Protein AF-A0A3D0HE00-F1 (afdb_monomer_lite)

Secondary structure (DSSP, 8-state):
-PPP-GGGGHHHHS---SSTTEEEEEETTEEEEEEE--GGGGSS---HHHHHHHHHHHHHHHHHHHHHTT---EEEETTEEEEEHHHHHHHHHHH-TTT--GGGGTB-SSEE-B---S--BHHHHHHHHHHHHHH--SS--HHHHHHHHHHHHHHHTTS-HHHHHHHHHHHHHHHHHHHHHHHT--GGGS-TT--TTTHHHHHTT---TTTT--TTS------S--HHHHHHHHHHTTT----GGGSPPGGG-S-THHHHHHHHHHHHHHHHHHHHHHHHTTT-HHHHHHHHHHHTT--S-HHHHHHHHHHHHHHTT-SSS-HHHHHHHTTTT--HHHHHHHHHHHHHHH-TT---HHHHHHHHHHHHTT-EEE-EEEEEETTTEEEEEEPEETTEE-EEEPPHHHHHHHHHHHHHHHHH--

Foldseek 3Di:
DPAQ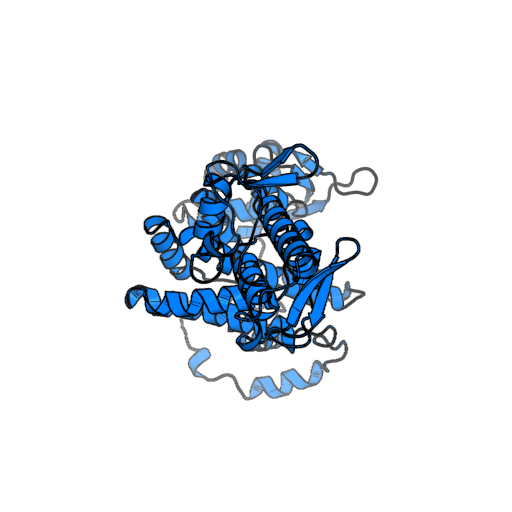DPVLCVLLVPEDAPDQQFFWFADPNHIYTDDGDDPVCVVVDDDPVVFVRQLVVLLSVLRSNCNRVVPDAWDADPNFIKGAPVSQVVLCVQLDCVLDDSVQQCADDGIGGRRGHDTCGNNSSVSSVLSCLLQHQDDDDLVSLVSLLVVVVVVLVVDDPVLSVLLVLLSVLLVLLSVCLVPPLDLCNDPPDPPPVCVVVVVVPDDPPVVVDDPDDPDDDPPDDPVVVQVVCCVSSSRAGDPCVPPPDPVPDPGSVSSSVVSSVLSVLLSSLSSNLCVLCPVPVVLNVVVSVVSVVPDHHSVVNSVSSLVSCLVVVSDPDDSLVVVLVVCAAPAPLNLLLVQLVVVCVVVVPDQDLVVRLVVSQVVQFPHKHQYWDWDDDLVGAIDTHGDDDPRHGDIDRDDSVSCVRSVVSSSCCVPPVD

Radius of gyration: 27.27 Å; chains: 1; bounding box: 69×48×82 Å

Sequence (422 aa):
MTDFNASALQSFRNFQPVTENTMAKVDGGNVVGKGEYSGILSSIGRSKTEQAENNAVRTQLLQSLGKAFGIKGMSEEGGKVKFSSEFMNKLEQLLGPKVFKKSDFGVKGANGEVTGGHPLTGRRISAIMKQVAILGKGDFTTADYKAKLDFIKPQLEKLPEENRNQVKEHFNKVGAMLDFLENRLTDDLIEPNWDWETANEREQQSIPKWALNEPGKGQQPLVNKNPLNDMLFKEENGGMFVHLENIPRLEEIDDPKVITNYIRNEMQQFVKTSCDLWLDTADKPEIRDKFTKLLGTLSGCMEQRTTKLATFTLENNLIGGDIKQVAADHSKDMSLEKCIGREIEAWMLNHPDKSEWEDMVEDITANLKGLKRPMVKVTGDDNSGYKFEPIMEKGKPLVREITAEDVALVGKATYFEVFYGG

pLDDT: mean 70.22, std 17.81, range [27.55, 93.88]

Structure (mmCIF, N/CA/C/O backbone):
data_AF-A0A3D0HE00-F1
#
_entry.id   AF-A0A3D0HE00-F1
#
loop_
_atom_site.group_PDB
_atom_site.id
_atom_site.type_symbol
_atom_site.label_atom_id
_atom_site.label_alt_id
_atom_site.label_comp_id
_atom_site.label_asym_id
_atom_site.label_entity_id
_atom_site.label_seq_id
_atom_site.pdbx_PDB_ins_code
_atom_site.Cartn_x
_atom_site.Cartn_y
_atom_site.Cartn_z
_atom_site.occupancy
_atom_site.B_iso_or_equiv
_atom_site.auth_seq_id
_atom_site.auth_comp_id
_atom_site.auth_asym_id
_atom_site.auth_atom_id
_atom_site.pdbx_PDB_model_num
ATOM 1 N N . MET A 1 1 ? -5.307 10.639 -8.671 1.00 40.16 1 MET A N 1
ATOM 2 C CA . MET A 1 1 ? -4.536 9.494 -9.205 1.00 40.16 1 MET A CA 1
ATOM 3 C C . MET A 1 1 ? -5.545 8.411 -9.519 1.00 40.16 1 MET A C 1
ATOM 5 O O . MET A 1 1 ? -6.452 8.248 -8.722 1.00 40.16 1 MET A O 1
ATOM 9 N N . THR A 1 2 ? -5.450 7.746 -10.667 1.00 42.78 2 THR A N 1
ATOM 10 C CA . THR A 1 2 ? -6.201 6.504 -10.917 1.00 42.78 2 THR A CA 1
ATOM 11 C C . THR A 1 2 ? -5.676 5.399 -10.005 1.00 42.78 2 THR A C 1
ATOM 13 O O . THR A 1 2 ? -4.473 5.374 -9.736 1.00 42.78 2 THR A O 1
ATOM 16 N N . ASP A 1 3 ? -6.562 4.513 -9.552 1.00 59.91 3 ASP A N 1
ATOM 17 C CA . ASP A 1 3 ? -6.228 3.386 -8.682 1.00 59.91 3 ASP A CA 1
ATOM 18 C C . ASP A 1 3 ? -5.086 2.539 -9.253 1.00 59.91 3 ASP A C 1
ATOM 20 O O . ASP A 1 3 ? -5.001 2.286 -10.459 1.00 59.91 3 ASP A O 1
ATOM 24 N N . PHE A 1 4 ? -4.180 2.119 -8.371 1.00 72.81 4 PHE A N 1
ATOM 25 C CA . PHE A 1 4 ? -3.051 1.275 -8.735 1.00 72.81 4 PHE A CA 1
ATOM 26 C C . PHE A 1 4 ? -3.548 -0.105 -9.197 1.00 72.81 4 PHE A C 1
ATOM 28 O O . PHE A 1 4 ? -4.109 -0.863 -8.409 1.00 72.81 4 PHE A O 1
ATOM 35 N N . ASN A 1 5 ? -3.308 -0.467 -10.459 1.00 78.81 5 ASN A N 1
ATOM 36 C CA . ASN A 1 5 ? -3.743 -1.748 -11.014 1.00 78.81 5 ASN A CA 1
ATOM 37 C C . ASN A 1 5 ? -2.659 -2.829 -10.860 1.00 78.81 5 ASN A C 1
ATOM 39 O O . ASN A 1 5 ? -1.864 -3.073 -11.772 1.00 78.81 5 ASN A O 1
ATOM 43 N N . ALA A 1 6 ? -2.655 -3.513 -9.713 1.00 75.31 6 ALA A N 1
ATOM 44 C CA . ALA A 1 6 ? -1.696 -4.577 -9.404 1.00 75.31 6 ALA A CA 1
ATOM 45 C C . ALA A 1 6 ? -1.705 -5.736 -10.423 1.00 75.31 6 ALA A C 1
ATOM 47 O O . ALA A 1 6 ? -0.650 -6.300 -10.725 1.00 75.31 6 ALA A O 1
ATOM 48 N N . SER A 1 7 ? -2.873 -6.064 -10.994 1.00 80.94 7 SER A N 1
ATOM 49 C CA . SER A 1 7 ? -3.023 -7.172 -11.952 1.00 80.94 7 SER A CA 1
ATOM 50 C C . SER A 1 7 ? -2.221 -6.958 -13.240 1.00 80.94 7 SER A C 1
ATOM 52 O O . SER A 1 7 ? -1.734 -7.915 -13.839 1.00 80.94 7 SER A O 1
ATOM 54 N N . ALA A 1 8 ? -1.970 -5.700 -13.624 1.00 85.06 8 ALA A N 1
ATOM 55 C CA . ALA A 1 8 ? -1.170 -5.375 -14.803 1.00 85.06 8 ALA A CA 1
ATOM 56 C C . ALA A 1 8 ? 0.286 -5.873 -14.705 1.00 85.06 8 ALA A C 1
ATOM 58 O O . ALA A 1 8 ? 0.960 -5.989 -15.730 1.00 85.06 8 ALA A O 1
ATOM 59 N N . LEU A 1 9 ? 0.771 -6.179 -13.496 1.00 86.44 9 LEU A N 1
ATOM 60 C CA . LEU A 1 9 ? 2.136 -6.637 -13.214 1.00 86.44 9 LEU A CA 1
ATOM 61 C C . LEU A 1 9 ? 2.224 -8.131 -12.888 1.00 86.44 9 LEU A C 1
ATOM 63 O O . LEU A 1 9 ? 3.307 -8.615 -12.562 1.00 86.44 9 LEU A O 1
ATOM 67 N N . GLN A 1 10 ? 1.117 -8.872 -12.973 1.00 83.69 10 GLN A N 1
ATOM 68 C CA . GLN A 1 10 ? 1.043 -10.260 -12.516 1.00 83.69 10 GLN A CA 1
ATOM 69 C C . GLN A 1 10 ? 2.072 -11.176 -13.197 1.00 83.69 10 GLN A C 1
ATOM 71 O O . GLN A 1 10 ? 2.697 -11.993 -12.526 1.00 83.69 10 GLN A O 1
ATOM 76 N N . SER A 1 11 ? 2.336 -10.989 -14.495 1.00 84.44 11 SER A N 1
ATOM 77 C CA . SER A 1 11 ? 3.351 -11.767 -15.219 1.00 84.44 11 SER A CA 1
ATOM 78 C C . SER A 1 11 ? 4.769 -11.563 -14.668 1.00 84.44 11 SER A C 1
ATOM 80 O O . SER A 1 11 ? 5.544 -12.511 -14.626 1.00 84.44 11 SER A O 1
ATOM 82 N N . PHE A 1 12 ? 5.099 -10.358 -14.194 1.00 87.69 12 PHE A N 1
ATOM 83 C CA . PHE A 1 12 ? 6.392 -10.048 -13.577 1.00 87.69 12 PHE A CA 1
ATOM 84 C C . PHE A 1 12 ? 6.451 -10.420 -12.093 1.00 87.69 12 PHE A C 1
ATOM 86 O O . PHE A 1 12 ? 7.522 -10.772 -11.610 1.00 87.69 12 PHE A O 1
ATOM 93 N N . ARG A 1 13 ? 5.321 -10.381 -11.373 1.00 81.00 13 ARG A N 1
ATOM 94 C CA . ARG A 1 13 ? 5.226 -10.873 -9.987 1.00 81.00 13 ARG A CA 1
ATOM 95 C C . ARG A 1 13 ? 5.400 -12.389 -9.904 1.00 81.00 13 ARG A C 1
ATOM 97 O O . ARG A 1 13 ? 6.051 -12.878 -8.991 1.00 81.00 13 ARG A O 1
ATOM 104 N N . ASN A 1 14 ? 4.862 -13.114 -10.882 1.00 80.31 14 ASN A N 1
ATOM 105 C CA . ASN A 1 14 ? 4.943 -14.573 -10.948 1.00 80.31 14 ASN A CA 1
ATOM 106 C C . ASN A 1 14 ? 6.252 -15.076 -11.571 1.00 80.31 14 ASN A C 1
ATOM 108 O O . ASN A 1 14 ? 6.461 -16.285 -11.671 1.00 80.31 14 ASN A O 1
ATOM 112 N N . PHE A 1 15 ? 7.129 -14.175 -12.017 1.00 83.38 15 PHE A N 1
ATOM 113 C CA . PHE A 1 15 ? 8.415 -14.562 -12.569 1.00 83.38 15 PHE A CA 1
ATOM 114 C C . PHE A 1 15 ? 9.304 -15.135 -11.460 1.00 83.38 15 PHE A C 1
ATOM 116 O O . PHE A 1 15 ? 9.768 -14.407 -10.585 1.00 83.38 15 PHE A O 1
ATOM 123 N N . GLN A 1 16 ? 9.556 -16.442 -11.519 1.00 80.50 16 GLN A N 1
ATOM 124 C CA . GLN A 1 16 ? 10.460 -17.146 -10.613 1.00 80.50 16 GLN A CA 1
ATOM 125 C C . GLN A 1 16 ? 11.802 -17.392 -11.316 1.00 80.50 16 GLN A C 1
ATOM 127 O O . GLN A 1 16 ? 11.928 -18.343 -12.094 1.00 80.50 16 GLN A O 1
ATOM 132 N N . PRO A 1 17 ? 12.805 -16.518 -11.122 1.00 83.25 17 PRO A N 1
ATOM 133 C CA . PRO A 1 17 ? 14.119 -16.732 -11.706 1.00 83.25 17 PRO A CA 1
ATOM 134 C C . PRO A 1 17 ? 14.830 -17.905 -11.015 1.00 83.25 17 PRO A C 1
ATOM 136 O O . PRO A 1 17 ? 14.765 -18.039 -9.797 1.00 83.25 17 PRO A O 1
ATOM 139 N N . VAL A 1 18 ? 15.562 -18.721 -11.783 1.00 82.00 18 VAL A N 1
ATOM 140 C CA . VAL A 1 18 ? 16.391 -19.817 -11.234 1.00 82.00 18 VAL A CA 1
ATOM 141 C C . VAL A 1 18 ? 17.538 -19.249 -10.390 1.00 82.00 18 VAL A C 1
ATOM 143 O O . VAL A 1 18 ? 17.895 -19.797 -9.353 1.00 82.00 18 VAL A O 1
ATOM 146 N N . THR A 1 19 ? 18.090 -18.115 -10.825 1.00 82.19 19 THR A N 1
ATOM 147 C CA . THR A 1 19 ? 19.138 -17.343 -10.145 1.00 82.19 19 THR A CA 1
ATOM 148 C C . THR A 1 19 ? 18.934 -15.847 -10.367 1.00 82.19 19 THR A C 1
ATOM 150 O O . THR A 1 19 ? 18.272 -15.426 -11.316 1.00 82.19 19 THR A O 1
ATOM 153 N N . GLU A 1 20 ? 19.575 -15.001 -9.558 1.00 80.88 20 GLU A N 1
ATOM 154 C CA . GLU A 1 20 ? 19.542 -13.539 -9.726 1.00 80.88 20 GLU A CA 1
ATOM 155 C C . GLU A 1 20 ? 19.934 -13.056 -11.138 1.00 80.88 20 GLU A C 1
ATOM 157 O O . GLU A 1 20 ? 19.472 -12.004 -11.590 1.00 80.88 20 GLU A O 1
ATOM 162 N N . ASN A 1 21 ? 20.756 -13.831 -11.850 1.00 83.62 21 ASN A N 1
ATOM 163 C CA . ASN A 1 21 ? 21.228 -13.515 -13.196 1.00 83.62 21 ASN A CA 1
ATOM 164 C C . ASN A 1 21 ? 20.357 -14.115 -14.305 1.00 83.62 21 ASN A C 1
ATOM 166 O O . ASN A 1 21 ? 20.643 -13.887 -15.478 1.00 83.62 21 ASN A O 1
ATOM 170 N N . THR A 1 22 ? 19.289 -14.846 -13.978 1.00 85.00 22 THR A N 1
ATOM 171 C CA . THR A 1 22 ? 18.380 -15.412 -14.983 1.00 85.00 22 THR A CA 1
ATOM 172 C C . THR A 1 22 ? 17.781 -14.299 -15.843 1.00 85.00 22 THR A C 1
ATOM 174 O O . THR A 1 22 ? 17.157 -13.379 -15.317 1.00 85.00 22 THR A O 1
ATOM 177 N N . MET A 1 23 ? 17.966 -14.367 -17.161 1.00 86.69 23 MET A N 1
ATOM 178 C CA . MET A 1 23 ? 17.342 -13.459 -18.122 1.00 86.69 23 MET A CA 1
ATOM 179 C C . MET A 1 23 ? 15.870 -13.818 -18.308 1.00 86.69 23 MET A C 1
ATOM 181 O O . MET A 1 23 ? 15.518 -14.993 -18.428 1.00 86.69 23 MET A O 1
ATOM 185 N N . ALA A 1 24 ? 15.021 -12.799 -18.379 1.00 86.50 24 ALA A N 1
ATOM 186 C CA . ALA A 1 24 ? 13.613 -12.966 -18.704 1.00 86.50 24 ALA A CA 1
ATOM 187 C C . ALA A 1 24 ? 13.375 -13.032 -20.226 1.00 86.50 24 ALA A C 1
ATOM 189 O O . ALA A 1 24 ? 14.074 -12.377 -21.002 1.00 86.50 24 ALA A O 1
ATOM 190 N N . LYS A 1 25 ? 12.345 -13.778 -20.642 1.00 88.00 25 LYS A N 1
ATOM 191 C CA . LYS A 1 25 ? 11.732 -13.746 -21.982 1.00 88.00 25 LYS A CA 1
ATOM 192 C C . LYS A 1 25 ? 10.206 -13.654 -21.872 1.00 88.00 25 LYS A C 1
ATOM 194 O O . LYS A 1 25 ? 9.645 -14.028 -20.844 1.00 88.00 25 LYS A O 1
ATOM 199 N N . VAL A 1 26 ? 9.552 -13.199 -22.941 1.00 84.88 26 VAL A N 1
ATOM 200 C CA . VAL A 1 26 ? 8.088 -13.263 -23.080 1.00 84.88 26 VAL A CA 1
ATOM 201 C C . VAL A 1 26 ? 7.717 -14.551 -23.808 1.00 84.88 26 VAL A C 1
ATOM 203 O O . VAL A 1 26 ? 8.256 -14.817 -24.880 1.00 84.88 26 VAL A O 1
ATOM 206 N N . ASP A 1 27 ? 6.804 -15.334 -23.242 1.00 83.06 27 ASP A N 1
ATOM 207 C CA . ASP A 1 27 ? 6.294 -16.575 -23.828 1.00 83.06 27 ASP A CA 1
ATOM 208 C C . ASP A 1 27 ? 4.782 -16.678 -23.592 1.00 83.06 27 ASP A C 1
ATOM 210 O O . ASP A 1 27 ? 4.328 -16.675 -22.448 1.00 83.06 27 ASP A O 1
ATOM 214 N N . GLY A 1 28 ? 3.981 -16.664 -24.663 1.00 75.50 28 GLY A N 1
ATOM 215 C CA . GLY A 1 28 ? 2.514 -16.687 -24.559 1.00 75.50 28 GLY A CA 1
ATOM 216 C C . GLY A 1 28 ? 1.909 -15.560 -23.703 1.00 75.50 28 GLY A C 1
ATOM 217 O O . GLY A 1 28 ? 0.866 -15.753 -23.090 1.00 75.50 28 GLY A O 1
ATOM 218 N N . GLY A 1 29 ? 2.579 -14.404 -23.607 1.00 74.19 29 GLY A N 1
ATOM 219 C CA . GLY A 1 29 ? 2.177 -13.281 -22.747 1.00 74.19 29 GLY A CA 1
ATOM 220 C C . GLY A 1 29 ? 2.684 -13.354 -21.298 1.00 74.19 29 GLY A C 1
ATOM 221 O O . GLY A 1 29 ? 2.549 -12.375 -20.564 1.00 74.19 29 GLY A O 1
ATOM 222 N N . ASN A 1 30 ? 3.326 -14.452 -20.897 1.00 81.69 30 ASN A N 1
ATOM 223 C CA . ASN A 1 30 ? 3.943 -14.617 -19.581 1.00 81.69 30 ASN A CA 1
ATOM 224 C C . ASN A 1 30 ? 5.437 -14.287 -19.606 1.00 81.69 30 ASN A C 1
ATOM 226 O O . ASN A 1 30 ? 6.093 -14.395 -20.642 1.00 81.69 30 ASN A O 1
ATOM 230 N N . VAL A 1 31 ? 5.983 -13.909 -18.449 1.00 85.81 31 VAL A N 1
ATOM 231 C CA . VAL A 1 31 ? 7.418 -13.653 -18.280 1.00 85.81 31 VAL A CA 1
ATOM 232 C C . VAL A 1 31 ? 8.056 -14.887 -17.653 1.00 85.81 31 VAL A C 1
ATOM 234 O O . VAL A 1 31 ? 7.710 -15.272 -16.539 1.00 85.81 31 VAL A O 1
ATOM 237 N N . VAL A 1 32 ? 8.979 -15.519 -18.375 1.00 85.69 32 VAL A N 1
ATOM 238 C CA . VAL A 1 32 ? 9.631 -16.775 -17.966 1.00 85.69 32 VAL A CA 1
ATOM 239 C C . VAL A 1 32 ? 11.152 -16.690 -18.121 1.00 85.69 32 VAL A C 1
ATOM 241 O O . VAL A 1 32 ? 11.671 -15.780 -18.768 1.00 85.69 32 VAL A O 1
ATOM 244 N N . GLY A 1 33 ? 11.888 -17.629 -17.521 1.00 83.12 33 GLY A N 1
ATOM 245 C CA . GLY A 1 33 ? 13.354 -17.660 -17.581 1.00 83.12 33 GLY A CA 1
ATOM 246 C C . GLY A 1 33 ? 13.885 -18.203 -18.912 1.00 83.12 33 GLY A C 1
ATOM 247 O O . GLY A 1 33 ? 13.322 -19.145 -19.467 1.00 83.12 33 GLY A O 1
ATOM 248 N N . LYS A 1 34 ? 14.983 -17.629 -19.425 1.00 80.38 34 LYS A N 1
ATOM 249 C CA . LYS A 1 34 ? 15.653 -18.052 -20.676 1.00 80.38 34 LYS A CA 1
ATOM 250 C C . LYS A 1 34 ? 17.157 -18.359 -20.507 1.00 80.38 34 LYS A C 1
ATOM 252 O O . LYS A 1 34 ? 17.913 -18.300 -21.471 1.00 80.38 34 LYS A O 1
ATOM 257 N N . GLY A 1 35 ? 17.608 -18.676 -19.293 1.00 77.50 35 GLY A N 1
ATOM 258 C CA . GLY A 1 35 ? 19.022 -18.951 -18.983 1.00 77.50 35 GLY A CA 1
ATOM 259 C C . GLY A 1 35 ? 19.729 -17.795 -18.271 1.00 77.50 35 GLY A C 1
ATOM 260 O O . GLY A 1 35 ? 19.094 -16.804 -17.918 1.00 77.50 35 GLY A O 1
ATOM 261 N N . GLU A 1 36 ? 21.032 -17.925 -18.018 1.00 78.69 36 GLU A N 1
ATOM 262 C CA . GLU A 1 36 ? 21.785 -16.980 -17.183 1.00 78.69 36 GLU A CA 1
ATOM 263 C C . GLU A 1 36 ? 22.502 -15.888 -17.978 1.00 78.69 36 GLU A C 1
ATOM 265 O O . GLU A 1 36 ? 23.104 -16.120 -19.026 1.00 78.69 36 GLU A O 1
ATOM 270 N N . TYR A 1 37 ? 22.478 -14.674 -17.437 1.00 71.56 37 TYR A N 1
ATOM 271 C CA . TYR A 1 37 ? 23.276 -13.564 -17.921 1.00 71.56 37 TYR A CA 1
ATOM 272 C C . TYR A 1 37 ? 24.707 -13.652 -17.383 1.00 71.56 37 TYR A C 1
ATOM 274 O O . TYR A 1 37 ? 24.924 -13.519 -16.179 1.00 71.56 37 TYR A O 1
ATOM 282 N N . SER A 1 38 ? 25.698 -13.778 -18.270 1.00 61.66 38 SER A N 1
ATOM 283 C CA . SER A 1 38 ? 27.106 -13.560 -17.923 1.00 61.66 38 SER A CA 1
ATOM 284 C C . SER A 1 38 ? 27.608 -12.258 -18.557 1.00 61.66 38 SER A C 1
ATOM 286 O O . SER A 1 38 ? 27.448 -12.012 -19.754 1.00 61.66 38 SER A O 1
ATOM 288 N N . GLY A 1 39 ? 28.224 -11.385 -17.753 1.00 55.66 39 GLY A N 1
ATOM 289 C CA . GLY A 1 39 ? 28.772 -10.106 -18.232 1.00 55.66 39 GLY A CA 1
ATOM 290 C C . GLY A 1 39 ? 29.866 -10.268 -19.298 1.00 55.66 39 GLY A C 1
ATOM 291 O O . GLY A 1 39 ? 30.061 -9.368 -20.113 1.00 55.66 39 GLY A O 1
ATOM 292 N N . ILE A 1 40 ? 30.515 -11.438 -19.340 1.00 49.88 40 ILE A N 1
ATOM 293 C CA . ILE A 1 40 ? 31.564 -11.814 -20.300 1.00 49.88 40 ILE A CA 1
ATOM 294 C C . ILE A 1 40 ? 30.998 -11.946 -21.729 1.00 49.88 40 ILE A C 1
ATOM 296 O O . ILE A 1 40 ? 31.693 -11.642 -22.691 1.00 49.88 40 ILE A O 1
ATOM 300 N N . LEU A 1 41 ? 29.715 -12.298 -21.880 1.00 45.03 41 LEU A N 1
ATOM 301 C CA . LEU A 1 41 ? 29.024 -12.391 -23.175 1.00 45.03 41 LEU A CA 1
ATOM 302 C C . LEU A 1 41 ? 28.458 -11.048 -23.672 1.00 45.03 41 LEU A C 1
ATOM 304 O O . LEU A 1 41 ? 27.854 -10.994 -24.737 1.00 45.03 41 LEU A O 1
ATOM 308 N N . SER A 1 42 ? 28.623 -9.944 -22.933 1.00 47.66 42 SER A N 1
ATOM 309 C CA . SER A 1 42 ? 28.123 -8.626 -23.367 1.00 47.66 42 SER A CA 1
ATOM 310 C C . SER A 1 42 ? 28.998 -7.942 -24.429 1.00 47.66 42 SER A C 1
ATOM 312 O O . SER A 1 42 ? 28.517 -7.037 -25.111 1.00 47.66 42 SER A O 1
ATOM 314 N N . SER A 1 43 ? 30.248 -8.391 -24.590 1.00 41.41 43 SER A N 1
ATOM 315 C CA . SER A 1 43 ? 31.215 -7.925 -25.596 1.00 41.41 43 SER A CA 1
ATOM 316 C C . SER A 1 43 ? 31.180 -8.733 -26.900 1.00 41.41 43 SER A C 1
ATOM 318 O O . SER A 1 43 ? 31.671 -8.262 -27.924 1.00 41.41 43 SER A O 1
ATOM 320 N N . ILE A 1 44 ? 30.567 -9.921 -26.886 1.00 47.84 44 ILE A N 1
ATOM 321 C CA . ILE A 1 44 ? 30.305 -10.741 -28.070 1.00 47.84 44 ILE A CA 1
ATOM 322 C C . ILE A 1 44 ? 28.884 -10.386 -28.507 1.00 47.84 44 ILE A C 1
ATOM 324 O O . ILE A 1 44 ? 27.925 -10.718 -27.819 1.00 47.84 44 ILE A O 1
ATOM 328 N N . GLY A 1 45 ? 28.748 -9.601 -29.579 1.00 52.50 45 GLY A N 1
ATOM 329 C CA . GLY A 1 45 ? 27.464 -9.039 -30.011 1.00 52.50 45 GLY A CA 1
ATOM 330 C C . GLY A 1 45 ? 26.321 -10.062 -29.971 1.00 52.50 45 GLY A C 1
ATOM 331 O O . GLY A 1 45 ? 26.438 -11.154 -30.522 1.00 52.50 45 GLY A O 1
ATOM 332 N N . ARG A 1 46 ? 25.218 -9.706 -29.302 1.00 60.59 46 ARG A N 1
ATOM 333 C CA . ARG A 1 46 ? 24.036 -10.574 -29.192 1.00 60.59 46 ARG A CA 1
ATOM 334 C C . ARG A 1 46 ? 23.417 -10.816 -30.559 1.00 60.59 46 ARG A C 1
ATOM 336 O O . ARG A 1 46 ? 23.437 -9.935 -31.423 1.00 60.59 46 ARG A O 1
ATOM 343 N N . SER A 1 47 ? 22.799 -11.979 -30.736 1.00 68.12 47 SER A N 1
ATOM 344 C CA . SER A 1 47 ? 22.027 -12.236 -31.949 1.00 68.12 47 SER A CA 1
ATOM 345 C C . SER A 1 47 ? 20.858 -11.244 -32.063 1.00 68.12 47 SER A C 1
ATOM 347 O O . SER A 1 47 ? 20.288 -10.799 -31.061 1.00 68.12 47 SER A O 1
ATOM 349 N N . LYS A 1 48 ? 20.458 -10.902 -33.298 1.00 73.50 48 LYS A N 1
ATOM 350 C CA . LYS A 1 48 ? 19.281 -10.042 -33.548 1.00 73.50 48 LYS A CA 1
ATOM 351 C C . LYS A 1 48 ? 18.020 -10.594 -32.868 1.00 73.50 48 LYS A C 1
ATOM 353 O O . LYS A 1 48 ? 17.194 -9.819 -32.394 1.00 73.50 48 LYS A O 1
ATOM 358 N N . THR A 1 49 ? 17.907 -11.919 -32.786 1.00 76.31 49 THR A N 1
ATOM 359 C CA . THR A 1 49 ? 16.807 -12.635 -32.130 1.00 76.31 49 THR A CA 1
ATOM 360 C C . THR A 1 49 ? 16.785 -12.388 -30.622 1.00 76.31 49 THR A C 1
ATOM 362 O O . THR A 1 49 ? 15.766 -11.954 -30.093 1.00 76.31 49 THR A O 1
ATOM 365 N N . GLU A 1 50 ? 17.914 -12.557 -29.930 1.00 73.31 50 GLU A N 1
ATOM 366 C CA . GLU A 1 50 ? 17.998 -12.294 -28.484 1.00 73.31 50 GLU A CA 1
ATOM 367 C C . GLU A 1 50 ? 17.771 -10.818 -28.152 1.00 73.31 50 GLU A C 1
ATOM 369 O O . GLU A 1 50 ? 17.202 -10.482 -27.112 1.00 73.31 50 GLU A O 1
ATOM 374 N N . GLN A 1 51 ? 18.214 -9.902 -29.017 1.00 77.50 51 GLN A N 1
ATOM 375 C CA . GLN A 1 51 ? 17.943 -8.479 -28.833 1.00 77.50 51 GLN A CA 1
ATOM 376 C C . GLN A 1 51 ? 16.447 -8.168 -28.968 1.00 77.50 51 GLN A C 1
ATOM 378 O O . GLN A 1 51 ? 15.915 -7.414 -28.152 1.00 77.50 51 GLN A O 1
ATOM 383 N N . ALA A 1 52 ? 15.765 -8.767 -29.948 1.00 81.94 52 ALA A N 1
ATOM 384 C CA . ALA A 1 52 ? 14.329 -8.599 -30.149 1.00 81.94 52 ALA A CA 1
ATOM 385 C C . ALA A 1 52 ? 13.514 -9.129 -28.957 1.00 81.94 52 ALA A C 1
ATOM 387 O O . ALA A 1 52 ? 12.639 -8.425 -28.458 1.00 81.94 52 ALA A O 1
ATOM 388 N N . GLU A 1 53 ? 13.844 -10.309 -28.432 1.00 82.31 53 GLU A N 1
ATOM 389 C CA . GLU A 1 53 ? 13.170 -10.871 -27.252 1.00 82.31 53 GLU A CA 1
ATOM 390 C C . GLU A 1 53 ? 13.407 -10.030 -25.993 1.00 82.31 53 GLU A C 1
ATOM 392 O O . GLU A 1 53 ? 12.475 -9.754 -25.240 1.00 82.31 53 GLU A O 1
ATOM 397 N N . ASN A 1 54 ? 14.637 -9.552 -25.783 1.00 84.00 54 ASN A N 1
ATOM 398 C CA . ASN A 1 54 ? 14.942 -8.649 -24.675 1.00 84.00 54 ASN A CA 1
ATOM 399 C C . ASN A 1 54 ? 14.154 -7.332 -24.782 1.00 84.00 54 ASN A C 1
ATOM 401 O O . ASN A 1 54 ? 13.677 -6.801 -23.777 1.00 84.00 54 ASN A O 1
ATOM 405 N N . ASN A 1 55 ? 14.011 -6.793 -25.996 1.00 87.94 55 ASN A N 1
ATOM 406 C CA . ASN A 1 55 ? 13.198 -5.605 -26.243 1.00 87.94 55 ASN A CA 1
ATOM 407 C C . ASN A 1 55 ? 11.707 -5.887 -26.003 1.00 87.94 55 ASN A C 1
ATOM 409 O O . ASN A 1 55 ? 11.020 -5.016 -25.470 1.00 87.94 55 ASN A O 1
ATOM 413 N N . ALA A 1 56 ? 11.218 -7.093 -26.311 1.00 89.12 56 ALA A N 1
ATOM 414 C CA . ALA A 1 56 ? 9.844 -7.501 -26.028 1.00 89.12 56 ALA A CA 1
ATOM 415 C C . ALA A 1 56 ? 9.552 -7.518 -24.518 1.00 89.12 56 ALA A C 1
ATOM 417 O O . ALA A 1 56 ? 8.583 -6.898 -24.086 1.00 89.12 56 ALA A O 1
ATOM 418 N N . VAL A 1 57 ? 10.428 -8.114 -23.697 1.00 90.75 57 VAL A N 1
ATOM 419 C CA . VAL A 1 57 ? 10.258 -8.119 -22.227 1.00 90.75 57 VAL A CA 1
ATOM 420 C C . VAL A 1 57 ? 10.278 -6.703 -21.662 1.00 90.75 57 VAL A C 1
ATOM 422 O O . VAL A 1 57 ? 9.444 -6.356 -20.830 1.00 90.75 57 VAL A O 1
ATOM 425 N N . ARG A 1 58 ? 11.208 -5.856 -22.119 1.00 91.62 58 ARG A N 1
ATOM 426 C CA . ARG A 1 58 ? 11.276 -4.447 -21.698 1.00 91.62 58 ARG A CA 1
ATOM 427 C C . ARG A 1 58 ? 10.018 -3.676 -22.080 1.00 91.62 58 ARG A C 1
ATOM 429 O O . ARG A 1 58 ? 9.501 -2.929 -21.257 1.00 91.62 58 ARG A O 1
ATOM 436 N N . THR A 1 59 ? 9.526 -3.874 -23.299 1.00 92.69 59 THR A N 1
ATOM 437 C CA . THR A 1 59 ? 8.283 -3.256 -23.778 1.00 92.69 59 THR A CA 1
ATOM 438 C C . THR A 1 59 ? 7.108 -3.689 -22.909 1.00 92.69 59 THR A C 1
ATOM 440 O O . THR A 1 59 ? 6.376 -2.832 -22.420 1.00 92.69 59 THR A O 1
ATOM 443 N N . GLN A 1 60 ? 6.986 -4.990 -22.628 1.00 92.19 60 GLN A N 1
ATOM 444 C CA . GLN A 1 60 ? 5.934 -5.513 -21.763 1.00 92.19 60 GLN A CA 1
ATOM 445 C C . GLN A 1 60 ? 6.046 -4.965 -20.333 1.00 92.19 60 GLN A C 1
ATOM 447 O O . GLN A 1 60 ? 5.034 -4.572 -19.762 1.00 92.19 60 GLN A O 1
ATOM 452 N N . LEU A 1 61 ? 7.257 -4.853 -19.773 1.00 93.25 61 LEU A N 1
ATOM 453 C CA . LEU A 1 61 ? 7.469 -4.269 -18.444 1.00 93.25 61 LEU A CA 1
ATOM 454 C C . LEU A 1 61 ? 7.006 -2.811 -18.397 1.00 93.25 61 LEU A C 1
ATOM 456 O O . LEU A 1 61 ? 6.279 -2.434 -17.482 1.00 93.25 61 LEU A O 1
ATOM 460 N N . LEU A 1 62 ? 7.395 -1.995 -19.380 1.00 93.75 62 LEU A N 1
ATOM 461 C CA . LEU A 1 62 ? 6.971 -0.596 -19.454 1.00 93.75 62 LEU A CA 1
ATOM 462 C C . LEU A 1 62 ? 5.451 -0.482 -19.601 1.00 93.75 62 LEU A C 1
ATOM 464 O O . LEU A 1 62 ? 4.839 0.312 -18.893 1.00 93.75 62 LEU A O 1
ATOM 468 N N . GLN A 1 63 ? 4.825 -1.306 -20.444 1.00 93.31 63 GLN A N 1
ATOM 469 C CA . GLN A 1 63 ? 3.365 -1.338 -20.570 1.00 93.31 63 GLN A CA 1
ATOM 470 C C . GLN A 1 63 ? 2.680 -1.717 -19.255 1.00 93.31 63 GLN A C 1
ATOM 472 O O . GLN A 1 63 ? 1.723 -1.057 -18.851 1.00 93.31 63 GLN A O 1
ATOM 477 N N . SER A 1 64 ? 3.173 -2.753 -18.576 1.00 91.88 64 SER A N 1
ATOM 478 C CA . SER A 1 64 ? 2.657 -3.205 -17.284 1.00 91.88 64 SER A CA 1
ATOM 479 C C . SER A 1 64 ? 2.799 -2.135 -16.204 1.00 91.88 64 SER A C 1
ATOM 481 O O . SER A 1 64 ? 1.831 -1.859 -15.503 1.00 91.88 64 SER A O 1
ATOM 483 N N . LEU A 1 65 ? 3.957 -1.473 -16.103 1.00 91.38 65 LEU A N 1
ATOM 484 C CA . LEU A 1 65 ? 4.180 -0.365 -15.167 1.00 91.38 65 LEU A CA 1
ATOM 485 C C . LEU A 1 65 ? 3.280 0.834 -15.490 1.00 91.38 65 LEU A C 1
ATOM 487 O O . LEU A 1 65 ? 2.650 1.395 -14.598 1.00 91.38 65 LEU A O 1
ATOM 491 N N . GLY A 1 66 ? 3.176 1.201 -16.769 1.00 89.31 66 GLY A N 1
ATOM 492 C CA . GLY A 1 66 ? 2.319 2.290 -17.228 1.00 89.31 66 GLY A CA 1
ATOM 493 C C . GLY A 1 66 ? 0.848 2.063 -16.895 1.00 89.31 66 GLY A C 1
ATOM 494 O O . GLY A 1 66 ? 0.189 2.964 -16.380 1.00 89.31 66 GLY A O 1
ATOM 495 N N . LYS A 1 67 ? 0.349 0.843 -17.129 1.00 89.62 67 LYS A N 1
ATOM 496 C CA . LYS A 1 67 ? -1.010 0.426 -16.757 1.00 89.62 67 LYS A CA 1
ATOM 497 C C . LYS A 1 67 ? -1.199 0.375 -15.240 1.00 89.62 67 LYS A C 1
ATOM 499 O O . LYS A 1 67 ? -2.215 0.861 -14.758 1.00 89.62 67 LYS A O 1
ATOM 504 N N . ALA A 1 68 ? -0.233 -0.169 -14.499 1.00 84.94 68 ALA A N 1
ATOM 505 C CA . ALA A 1 68 ? -0.313 -0.293 -13.045 1.00 84.94 68 ALA A CA 1
ATOM 506 C C . ALA A 1 68 ? -0.383 1.068 -12.345 1.00 84.94 68 ALA A C 1
ATOM 508 O O . ALA A 1 68 ? -1.188 1.243 -11.440 1.00 84.94 68 ALA A O 1
ATOM 509 N N . PHE A 1 69 ? 0.412 2.043 -12.786 1.00 80.25 69 PHE A N 1
ATOM 510 C CA . PHE A 1 69 ? 0.435 3.388 -12.202 1.00 80.25 69 PHE A CA 1
ATOM 511 C C . PHE A 1 69 ? -0.517 4.385 -12.885 1.00 80.25 69 PHE A C 1
ATOM 513 O O . PHE A 1 69 ? -0.562 5.551 -12.495 1.00 80.25 69 PHE A O 1
ATOM 520 N N . GLY A 1 70 ? -1.246 3.972 -13.928 1.00 84.44 70 GLY A N 1
ATOM 521 C CA . GLY A 1 70 ? -2.124 4.860 -14.698 1.00 84.44 70 GLY A CA 1
ATOM 522 C C . GLY A 1 70 ? -1.395 6.025 -15.385 1.00 84.44 70 GLY A C 1
ATOM 523 O O . GLY A 1 70 ? -1.948 7.116 -15.541 1.00 84.44 70 GLY A O 1
ATOM 524 N N . ILE A 1 71 ? -0.137 5.825 -15.786 1.00 86.62 71 ILE A N 1
ATOM 525 C CA . ILE A 1 71 ? 0.688 6.868 -16.408 1.00 86.62 71 ILE A CA 1
ATOM 526 C C . ILE A 1 71 ? 0.365 6.937 -17.902 1.00 86.62 71 ILE A C 1
ATOM 528 O O . ILE A 1 71 ? 0.544 5.973 -18.648 1.00 86.62 71 ILE A O 1
ATOM 532 N N . LYS A 1 72 ? -0.088 8.109 -18.354 1.00 87.25 72 LYS A N 1
ATOM 533 C CA . LYS A 1 72 ? -0.315 8.405 -19.777 1.00 87.25 72 LYS A CA 1
ATOM 534 C C . LYS A 1 72 ? 1.013 8.573 -20.529 1.00 87.25 72 LYS A C 1
ATOM 536 O O . LYS A 1 72 ? 2.028 8.917 -19.930 1.00 87.25 72 LYS A O 1
ATOM 541 N N . GLY A 1 73 ? 0.988 8.388 -21.850 1.00 87.31 73 GLY A N 1
ATOM 542 C CA . GLY A 1 73 ? 2.167 8.552 -22.718 1.00 87.31 73 GLY A CA 1
ATOM 543 C C . GLY A 1 73 ? 2.644 7.272 -23.408 1.00 87.31 73 GLY A C 1
ATOM 544 O O . GLY A 1 73 ? 3.766 7.235 -23.906 1.00 87.31 73 GLY A O 1
ATOM 545 N N . MET A 1 74 ? 1.798 6.241 -23.443 1.00 92.31 74 MET A N 1
ATOM 546 C CA . MET A 1 74 ? 1.954 5.073 -24.311 1.00 92.31 74 MET A CA 1
ATOM 547 C C . MET A 1 74 ? 1.053 5.235 -25.539 1.00 92.31 74 MET A C 1
ATOM 549 O O . MET A 1 74 ? -0.113 5.601 -25.387 1.00 92.31 74 MET A O 1
ATOM 553 N N . SER A 1 75 ? 1.565 4.933 -26.728 1.00 89.44 75 SER A N 1
ATOM 554 C CA . SER A 1 75 ? 0.766 4.829 -27.955 1.00 89.44 75 SER A CA 1
ATOM 555 C C . SER A 1 75 ? 1.155 3.588 -28.750 1.00 89.44 75 SER A C 1
ATOM 557 O O . SER A 1 75 ? 2.267 3.074 -28.615 1.00 89.44 75 SER A O 1
ATOM 559 N N . GLU A 1 76 ? 0.231 3.091 -29.566 1.00 88.06 76 GLU A N 1
ATOM 560 C CA . GLU A 1 76 ? 0.483 1.986 -30.485 1.00 88.06 76 GLU A CA 1
ATOM 561 C C . GLU A 1 76 ? 0.309 2.481 -31.920 1.00 88.06 76 GLU A C 1
ATOM 563 O O . GLU A 1 76 ? -0.749 2.982 -32.294 1.00 88.06 76 GLU A O 1
ATOM 568 N N . GLU A 1 77 ? 1.368 2.370 -32.718 1.00 82.00 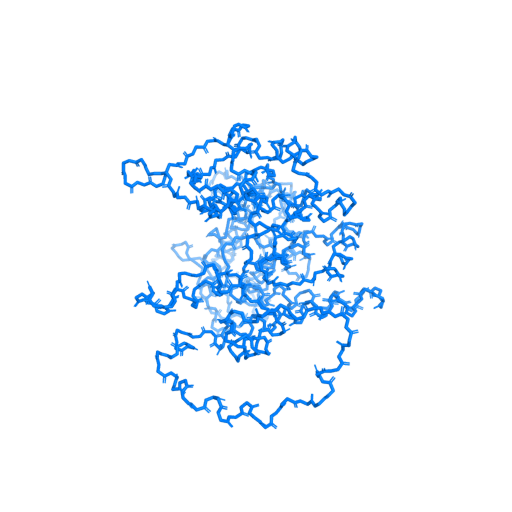77 GLU A N 1
ATOM 569 C CA . GLU A 1 77 ? 1.387 2.784 -34.120 1.00 82.00 77 GLU A CA 1
ATOM 570 C C . GLU A 1 77 ? 2.083 1.701 -34.946 1.00 82.00 77 GLU A C 1
ATOM 572 O O . GLU A 1 77 ? 3.226 1.338 -34.671 1.00 82.00 77 GLU A O 1
ATOM 577 N N . GLY A 1 78 ? 1.397 1.166 -35.961 1.00 77.56 78 GLY A N 1
ATOM 578 C CA . GLY A 1 78 ? 1.974 0.158 -36.860 1.00 77.56 78 GLY A CA 1
ATOM 579 C C . GLY A 1 78 ? 2.393 -1.147 -36.165 1.00 77.56 78 GLY A C 1
ATOM 580 O O . GLY A 1 78 ? 3.399 -1.738 -36.551 1.00 77.56 78 GLY A O 1
ATOM 581 N N . GLY A 1 79 ? 1.664 -1.572 -35.124 1.00 79.94 79 GLY A N 1
ATOM 582 C CA . GLY A 1 79 ? 1.957 -2.788 -34.348 1.00 79.94 79 GLY A CA 1
ATOM 583 C C . GLY A 1 79 ? 3.146 -2.655 -33.392 1.00 79.94 79 GLY A C 1
ATOM 584 O O . GLY A 1 79 ? 3.665 -3.656 -32.898 1.00 79.94 79 GLY A O 1
ATOM 585 N N . LYS A 1 80 ? 3.610 -1.425 -33.148 1.00 85.56 80 LYS A N 1
ATOM 586 C CA . LYS A 1 80 ? 4.706 -1.131 -32.232 1.00 85.56 80 LYS A CA 1
ATOM 587 C C . LYS A 1 80 ? 4.278 -0.149 -31.159 1.00 85.56 80 LYS A C 1
ATOM 589 O O . LYS A 1 80 ? 3.553 0.810 -31.417 1.00 85.56 80 LYS A O 1
ATOM 594 N N . VAL A 1 81 ? 4.788 -0.379 -29.957 1.00 90.25 81 VAL A N 1
ATOM 595 C CA . VAL A 1 81 ? 4.484 0.433 -28.781 1.00 90.25 81 VAL A CA 1
ATOM 596 C C . VAL A 1 81 ? 5.538 1.521 -28.639 1.00 90.25 81 VAL A C 1
ATOM 598 O O . VAL A 1 81 ? 6.740 1.239 -28.601 1.00 90.25 81 VAL A O 1
ATOM 601 N N . LYS A 1 82 ? 5.080 2.765 -28.538 1.00 92.75 82 LYS A N 1
ATOM 602 C CA . LYS A 1 82 ? 5.915 3.942 -28.315 1.00 92.75 82 LYS A CA 1
ATOM 603 C C . LYS A 1 82 ? 5.673 4.497 -26.920 1.00 92.75 82 LYS A C 1
ATOM 605 O O . LYS A 1 82 ? 4.546 4.509 -26.426 1.00 92.75 82 LYS A O 1
ATOM 610 N N . PHE A 1 83 ? 6.745 4.981 -26.309 1.00 93.88 83 PHE A N 1
ATOM 611 C CA . PHE A 1 83 ? 6.750 5.573 -24.978 1.00 93.88 83 PHE A CA 1
ATOM 612 C C . PHE A 1 83 ? 7.252 7.010 -25.068 1.00 93.88 83 PHE A C 1
ATOM 614 O O . PHE A 1 83 ? 8.305 7.273 -25.661 1.00 93.88 83 PHE A O 1
ATOM 621 N N . SER A 1 84 ? 6.503 7.943 -24.485 1.00 92.50 84 SER A N 1
ATOM 622 C CA . SER A 1 84 ? 6.907 9.344 -24.450 1.00 92.50 84 SER A CA 1
ATOM 623 C C . SER A 1 84 ? 8.051 9.582 -23.461 1.00 92.50 84 SER A C 1
ATOM 625 O O . SER A 1 84 ? 8.223 8.866 -22.471 1.00 92.50 84 SER A O 1
ATOM 627 N N . SER A 1 85 ? 8.836 10.635 -23.690 1.00 89.06 85 SER A N 1
ATOM 628 C CA . SER A 1 85 ? 9.862 11.067 -22.731 1.00 89.06 85 SER A CA 1
ATOM 629 C C . SER A 1 85 ? 9.260 11.416 -21.363 1.00 89.06 85 SER A C 1
ATOM 631 O O . SER A 1 85 ? 9.860 11.119 -20.332 1.00 89.06 85 SER A O 1
ATOM 633 N N . GLU A 1 86 ? 8.061 12.004 -21.339 1.00 88.31 86 GLU A N 1
ATOM 634 C CA . GLU A 1 86 ? 7.341 12.320 -20.101 1.00 88.31 86 GLU A CA 1
ATOM 635 C C . GLU A 1 86 ? 6.969 11.051 -19.325 1.00 88.31 86 GLU A C 1
ATOM 637 O O . GLU A 1 86 ? 7.181 10.987 -18.115 1.00 88.31 86 GLU A O 1
ATOM 642 N N . PHE A 1 87 ? 6.482 10.021 -20.022 1.00 93.06 87 PHE A N 1
ATOM 643 C CA . PHE A 1 87 ? 6.186 8.713 -19.441 1.00 93.06 87 PHE A CA 1
ATOM 644 C C . PHE A 1 87 ? 7.428 8.099 -18.780 1.00 93.06 87 PHE A C 1
ATOM 646 O O . PHE A 1 87 ? 7.386 7.705 -17.613 1.00 93.06 87 PHE A O 1
ATOM 653 N N . MET A 1 88 ? 8.554 8.077 -19.500 1.00 92.00 88 MET A N 1
ATOM 654 C CA . MET A 1 88 ? 9.808 7.508 -18.998 1.00 92.00 88 MET A CA 1
ATOM 655 C C . MET A 1 88 ? 10.362 8.287 -17.801 1.00 92.00 88 MET A C 1
ATOM 657 O O . MET A 1 88 ? 10.811 7.675 -16.833 1.00 92.00 88 MET A O 1
ATOM 661 N N . ASN A 1 89 ? 10.301 9.622 -17.842 1.00 87.19 89 ASN A N 1
ATOM 662 C CA . ASN A 1 89 ? 10.742 10.468 -16.734 1.00 87.19 89 ASN A CA 1
ATOM 663 C C . ASN A 1 89 ? 9.862 10.267 -15.490 1.00 87.19 89 ASN A C 1
ATOM 665 O O . ASN A 1 89 ? 10.397 10.171 -14.390 1.00 87.19 89 ASN A O 1
ATOM 669 N N . LYS A 1 90 ? 8.535 10.144 -15.648 1.00 85.56 90 LYS A N 1
ATOM 670 C CA . LYS A 1 90 ? 7.626 9.851 -14.527 1.00 85.56 90 LYS A CA 1
ATOM 671 C C . LYS A 1 90 ? 7.929 8.497 -13.890 1.00 85.56 90 LYS A C 1
ATOM 673 O O . LYS A 1 90 ? 7.977 8.412 -12.670 1.00 85.56 90 LYS A O 1
ATOM 678 N N . LEU A 1 91 ? 8.183 7.455 -14.686 1.00 87.44 91 LEU A N 1
ATOM 679 C CA . LEU A 1 91 ? 8.577 6.145 -14.152 1.00 87.44 91 LEU A CA 1
ATOM 680 C C . LEU A 1 91 ? 9.922 6.184 -13.416 1.00 87.44 91 LEU A C 1
ATOM 682 O O . LEU A 1 91 ? 10.038 5.609 -12.338 1.00 87.44 91 LEU A O 1
ATOM 686 N N . GLU A 1 92 ? 10.926 6.867 -13.970 1.00 85.88 92 GLU A N 1
ATOM 687 C CA . GLU A 1 92 ? 12.240 7.039 -13.332 1.00 85.88 92 GLU A CA 1
ATOM 688 C C . GLU A 1 92 ? 12.157 7.863 -12.042 1.00 85.88 92 GLU A C 1
ATOM 690 O O . GLU A 1 92 ? 12.836 7.540 -11.069 1.00 85.88 92 GLU A O 1
ATOM 695 N N . GLN A 1 93 ? 11.287 8.874 -11.998 1.00 81.31 93 GLN A N 1
ATOM 696 C CA . GLN A 1 93 ? 11.008 9.643 -10.788 1.00 81.31 93 GLN A CA 1
ATOM 697 C C . GLN A 1 93 ? 10.301 8.793 -9.724 1.00 81.31 93 GLN A C 1
ATOM 699 O O . GLN A 1 93 ? 10.714 8.813 -8.569 1.00 81.31 93 GLN A O 1
ATOM 704 N N . LEU A 1 94 ? 9.274 8.026 -10.107 1.00 75.38 94 LEU A N 1
ATOM 705 C CA . LEU A 1 94 ? 8.491 7.193 -9.187 1.00 75.38 94 LEU A CA 1
ATOM 706 C C . LEU A 1 94 ? 9.313 6.037 -8.608 1.00 75.38 94 LEU A C 1
ATOM 708 O O . LEU A 1 94 ? 9.358 5.840 -7.399 1.00 75.38 94 LEU A O 1
ATOM 712 N N . LEU A 1 95 ? 9.971 5.260 -9.469 1.00 78.62 95 LEU A N 1
ATOM 713 C CA . LEU A 1 95 ? 10.730 4.073 -9.061 1.00 78.62 95 LEU A CA 1
ATOM 714 C C . LEU A 1 95 ? 12.144 4.421 -8.570 1.00 78.62 95 LEU A C 1
ATOM 716 O O . LEU A 1 95 ? 12.809 3.610 -7.929 1.00 78.62 95 LEU A O 1
ATOM 720 N N . GLY A 1 96 ? 12.614 5.629 -8.866 1.00 75.44 96 GLY A N 1
ATOM 721 C CA . GLY A 1 96 ? 13.930 6.118 -8.500 1.00 75.44 96 GLY A CA 1
ATOM 722 C C . GLY A 1 96 ? 15.051 5.602 -9.419 1.00 75.44 96 GLY A C 1
ATOM 723 O O . GLY A 1 96 ? 15.092 4.422 -9.791 1.00 75.44 96 GLY A O 1
ATOM 724 N N . PRO A 1 97 ? 16.069 6.439 -9.698 1.00 75.81 97 PRO A N 1
ATOM 725 C CA . PRO A 1 97 ? 17.130 6.148 -10.670 1.00 75.81 97 PRO A CA 1
ATOM 726 C C . PRO A 1 97 ? 18.069 5.004 -10.257 1.00 75.81 97 PRO A C 1
ATOM 728 O O . PRO A 1 97 ? 18.900 4.553 -11.042 1.00 75.81 97 PRO A O 1
ATOM 731 N N . LYS A 1 98 ? 17.992 4.515 -9.013 1.00 75.88 98 LYS A N 1
ATOM 732 C CA . LYS A 1 98 ? 18.745 3.325 -8.578 1.00 75.88 98 LYS A CA 1
ATOM 733 C C . LYS A 1 98 ? 18.099 2.032 -9.090 1.00 75.88 98 LYS A C 1
ATOM 735 O O . LYS A 1 98 ? 18.807 1.095 -9.466 1.00 75.88 98 LYS A O 1
ATOM 740 N N . VAL A 1 99 ? 16.769 1.999 -9.142 1.00 81.25 99 VAL A N 1
ATOM 741 C CA . VAL A 1 99 ? 15.977 0.812 -9.487 1.00 81.25 99 VAL A CA 1
ATOM 742 C C . VAL A 1 99 ? 15.593 0.818 -10.962 1.00 81.25 99 VAL A C 1
ATOM 744 O O . VAL A 1 99 ? 15.745 -0.197 -11.638 1.00 81.25 99 VAL A O 1
ATOM 747 N N . PHE A 1 100 ? 15.173 1.969 -11.479 1.00 85.25 100 PHE A N 1
ATOM 748 C CA . PHE A 1 100 ? 14.754 2.142 -12.862 1.00 85.25 100 PHE A CA 1
ATOM 749 C C . PHE A 1 100 ? 15.488 3.336 -13.463 1.00 85.25 100 PHE A C 1
ATOM 751 O O . PHE A 1 100 ? 15.368 4.443 -12.953 1.00 85.25 100 PHE A O 1
ATOM 758 N N . LYS A 1 101 ? 16.232 3.123 -14.552 1.00 85.38 101 LYS A N 1
ATOM 759 C CA . LYS A 1 101 ? 16.845 4.211 -15.323 1.00 85.38 101 LYS A CA 1
ATOM 760 C C . LYS A 1 101 ? 16.291 4.222 -16.727 1.00 85.38 101 LYS A C 1
ATOM 762 O O . LYS A 1 101 ? 16.320 3.187 -17.394 1.00 85.38 101 LYS A O 1
ATOM 767 N N . LYS A 1 102 ? 15.877 5.386 -17.228 1.00 84.12 102 LYS A N 1
ATOM 768 C CA . LYS A 1 102 ? 15.345 5.483 -18.599 1.00 84.12 102 LYS A CA 1
ATOM 769 C C . LYS A 1 102 ? 16.361 5.040 -19.657 1.00 84.12 102 LYS A C 1
ATOM 771 O O . LYS A 1 102 ? 15.983 4.466 -20.677 1.00 84.12 102 LYS A O 1
ATOM 776 N N . SER A 1 103 ? 17.652 5.256 -19.387 1.00 81.19 103 SER A N 1
ATOM 777 C CA . SER A 1 103 ? 18.765 4.866 -20.261 1.00 81.19 103 SER A CA 1
ATOM 778 C C . SER A 1 103 ? 18.814 3.364 -20.529 1.00 81.19 103 SER A C 1
ATOM 780 O O . SER A 1 103 ? 19.271 2.948 -21.591 1.00 81.19 103 SER A O 1
ATOM 782 N N . ASP A 1 104 ? 18.313 2.551 -19.599 1.00 81.88 104 ASP A N 1
ATOM 783 C CA . ASP A 1 104 ? 18.414 1.093 -19.672 1.00 81.88 104 ASP A CA 1
ATOM 784 C C . ASP A 1 104 ? 17.408 0.478 -20.653 1.00 81.88 104 ASP A C 1
ATOM 786 O O . ASP A 1 104 ? 17.514 -0.706 -20.969 1.00 81.88 104 ASP A O 1
ATOM 790 N N . PHE A 1 105 ? 16.448 1.271 -21.139 1.00 86.31 105 PHE A N 1
ATOM 791 C CA . PHE A 1 105 ? 15.358 0.824 -22.011 1.00 86.31 105 PHE A CA 1
ATOM 792 C C . PHE A 1 105 ? 15.517 1.274 -23.468 1.00 86.31 105 PHE A C 1
ATOM 794 O O . PHE A 1 105 ? 14.687 0.929 -24.306 1.00 86.31 105 PHE A O 1
ATOM 801 N N . GLY A 1 106 ? 16.565 2.043 -23.793 1.00 83.62 106 GLY A N 1
ATOM 802 C CA . GLY A 1 106 ? 16.887 2.396 -25.181 1.00 83.62 106 GLY A CA 1
ATOM 803 C C . GLY A 1 106 ? 15.768 3.128 -25.934 1.00 83.62 106 GLY A C 1
ATOM 804 O O . GLY A 1 106 ? 15.712 3.043 -27.162 1.00 83.62 106 GLY A O 1
ATOM 805 N N . VAL A 1 107 ? 14.883 3.824 -25.213 1.00 85.94 107 VAL A N 1
ATOM 806 C CA . VAL A 1 107 ? 13.836 4.688 -25.772 1.00 85.94 107 VAL A CA 1
ATOM 807 C C . VAL A 1 107 ? 14.476 6.028 -26.128 1.00 85.94 107 VAL A C 1
ATOM 809 O O . VAL A 1 107 ? 14.982 6.731 -25.253 1.00 85.94 107 VAL A O 1
ATOM 812 N N . LYS A 1 108 ? 14.507 6.368 -27.421 1.00 80.94 108 LYS A N 1
ATOM 813 C CA . LYS A 1 108 ? 15.117 7.607 -27.936 1.00 80.94 108 LYS A CA 1
ATOM 814 C C . LYS A 1 108 ? 14.055 8.563 -28.478 1.00 80.94 108 LYS A C 1
ATOM 816 O O . LYS A 1 108 ? 13.081 8.125 -29.081 1.00 80.94 108 LYS A O 1
ATOM 821 N N . GLY A 1 109 ? 14.303 9.866 -28.342 1.00 79.19 109 GLY A N 1
ATOM 822 C CA . GLY A 1 109 ? 13.426 10.921 -28.859 1.00 79.19 109 GLY A CA 1
ATOM 823 C C . GLY A 1 109 ? 12.202 11.204 -27.980 1.00 79.19 109 GLY A C 1
ATOM 824 O O . GLY A 1 109 ? 12.059 10.658 -26.887 1.00 79.19 109 GLY A O 1
ATOM 825 N N . ALA A 1 110 ? 11.322 12.092 -28.455 1.00 81.19 110 ALA A N 1
ATOM 826 C CA . ALA A 1 110 ? 10.145 12.533 -27.700 1.00 81.19 110 ALA A CA 1
ATOM 827 C C . ALA A 1 110 ? 9.097 11.421 -27.517 1.00 81.19 110 ALA A C 1
ATOM 829 O O . ALA A 1 110 ? 8.503 11.346 -26.446 1.00 81.19 110 ALA A O 1
ATOM 830 N N . ASN A 1 111 ? 8.932 10.551 -28.521 1.00 85.19 111 ASN A N 1
ATOM 831 C CA . ASN A 1 111 ? 8.086 9.355 -28.519 1.00 85.19 111 ASN A CA 1
ATOM 832 C C . ASN A 1 111 ? 8.849 8.228 -29.227 1.00 85.19 111 ASN A C 1
ATOM 834 O O . ASN A 1 111 ? 8.995 8.260 -30.450 1.00 85.19 111 ASN A O 1
ATOM 838 N N . GLY A 1 112 ? 9.374 7.270 -28.464 1.00 87.81 112 GLY A N 1
ATOM 839 C CA . GLY A 1 112 ? 10.309 6.267 -28.973 1.00 87.81 112 GLY A CA 1
ATOM 840 C C . GLY A 1 112 ? 9.885 4.832 -28.688 1.00 87.81 112 GLY A C 1
ATOM 841 O O . GLY A 1 112 ? 9.182 4.554 -27.721 1.00 87.81 112 GLY A O 1
ATOM 842 N N . GLU A 1 113 ? 10.357 3.911 -29.521 1.00 91.06 113 GLU A N 1
ATOM 843 C CA . GLU A 1 113 ? 10.255 2.467 -29.290 1.00 91.06 113 GLU A CA 1
ATOM 844 C C . GLU A 1 113 ? 11.428 1.984 -28.424 1.00 91.06 113 GLU A C 1
ATOM 846 O O . GLU A 1 113 ? 12.497 2.604 -28.386 1.00 91.06 113 GLU A O 1
ATOM 851 N N . VAL A 1 114 ? 11.264 0.835 -27.768 1.00 89.31 114 VAL A N 1
ATOM 852 C CA . VAL A 1 114 ? 12.369 0.139 -27.097 1.00 89.31 114 VAL A CA 1
ATOM 853 C C . VAL A 1 114 ? 13.275 -0.480 -28.160 1.00 89.31 114 VAL A C 1
ATOM 855 O O . VAL A 1 114 ? 12.923 -1.472 -28.796 1.00 89.31 114 VAL A O 1
ATOM 858 N N . THR A 1 115 ? 14.461 0.097 -28.349 1.00 83.88 115 THR A N 1
ATOM 859 C CA . THR A 1 115 ? 15.411 -0.362 -29.383 1.00 83.88 115 THR A CA 1
ATOM 860 C C . THR A 1 115 ? 16.650 -1.062 -28.818 1.00 83.88 115 THR A C 1
ATOM 862 O O . THR A 1 115 ? 17.352 -1.768 -29.548 1.00 83.88 115 THR A O 1
ATOM 865 N N . GLY A 1 116 ? 16.914 -0.948 -27.514 1.00 78.06 116 GLY A N 1
ATOM 866 C CA . GLY A 1 116 ? 18.079 -1.566 -26.880 1.00 78.06 116 GLY A CA 1
ATOM 867 C C . GLY A 1 116 ? 18.095 -1.430 -25.360 1.00 78.06 116 GLY A C 1
ATOM 868 O O . GLY A 1 116 ? 17.147 -0.927 -24.769 1.00 78.06 116 GLY A O 1
ATOM 869 N N . GLY A 1 117 ? 19.171 -1.909 -24.728 1.00 75.56 117 GLY A N 1
ATOM 870 C CA . GLY A 1 117 ? 19.328 -1.867 -23.272 1.00 75.56 117 GLY A CA 1
ATOM 871 C C . GLY A 1 117 ? 20.042 -3.077 -22.665 1.00 75.56 117 GLY A C 1
ATOM 872 O O . GLY A 1 117 ? 20.335 -4.069 -23.347 1.00 75.56 117 GLY A O 1
ATOM 873 N N . HIS A 1 118 ? 20.280 -3.024 -21.353 1.00 77.75 118 HIS A N 1
ATOM 874 C CA . HIS A 1 118 ? 20.762 -4.175 -20.580 1.00 77.75 118 HIS A CA 1
ATOM 875 C C . HIS A 1 118 ? 19.633 -5.199 -20.377 1.00 77.75 118 HIS A C 1
ATOM 877 O O . HIS A 1 118 ? 18.480 -4.790 -20.205 1.00 77.75 118 HIS A O 1
ATOM 883 N N . PRO A 1 119 ? 19.883 -6.521 -20.481 1.00 77.94 119 PRO A N 1
ATOM 884 C CA . PRO A 1 119 ? 18.864 -7.546 -20.252 1.00 77.94 119 PRO A CA 1
ATOM 885 C C . PRO A 1 119 ? 18.204 -7.366 -18.894 1.00 77.94 119 PRO A C 1
ATOM 887 O O . PRO A 1 119 ? 18.866 -7.001 -17.922 1.00 77.94 119 PRO A O 1
ATOM 890 N N . LEU A 1 120 ? 16.901 -7.624 -18.835 1.00 85.56 120 LEU A N 1
ATOM 891 C CA . LEU A 1 120 ? 16.193 -7.671 -17.565 1.00 85.56 120 LEU A CA 1
ATOM 892 C C . LEU A 1 120 ? 16.475 -9.029 -16.922 1.00 85.56 120 LEU A C 1
ATOM 894 O O . LEU A 1 120 ? 15.970 -10.056 -17.372 1.00 85.56 120 LEU A O 1
ATOM 898 N N . THR A 1 121 ? 17.335 -9.022 -15.906 1.00 86.00 121 THR A N 1
ATOM 899 C CA . THR A 1 121 ? 17.618 -10.201 -15.084 1.00 86.00 121 THR A CA 1
ATOM 900 C C . THR A 1 121 ? 16.617 -10.326 -13.937 1.00 86.00 121 THR A C 1
ATOM 902 O O . THR A 1 121 ? 15.960 -9.342 -13.578 1.00 86.00 121 THR A O 1
ATOM 905 N N . GLY A 1 122 ? 16.559 -11.504 -13.308 1.00 79.94 122 GLY A N 1
ATOM 906 C CA . GLY A 1 122 ? 15.843 -11.754 -12.052 1.00 79.94 122 GLY A CA 1
ATOM 907 C C . GLY A 1 122 ? 16.071 -10.658 -11.023 1.00 79.94 122 GLY A C 1
ATOM 908 O O . GLY A 1 122 ? 15.119 -10.036 -10.567 1.00 79.94 122 GLY A O 1
ATOM 909 N N . ARG A 1 123 ? 17.331 -10.303 -10.762 1.00 82.06 123 ARG A N 1
ATOM 910 C CA . ARG A 1 123 ? 17.688 -9.223 -9.835 1.00 82.06 123 ARG A CA 1
ATOM 911 C C . ARG A 1 123 ? 17.053 -7.880 -10.198 1.00 82.06 123 ARG A C 1
ATOM 913 O O . ARG A 1 123 ? 16.577 -7.171 -9.313 1.00 82.06 123 ARG A O 1
ATOM 920 N N . ARG A 1 124 ? 17.061 -7.500 -11.482 1.00 84.75 124 ARG A N 1
ATOM 921 C CA . ARG A 1 124 ? 16.512 -6.208 -11.932 1.00 84.75 124 ARG A CA 1
ATOM 922 C C . ARG A 1 124 ? 14.989 -6.201 -11.839 1.00 84.75 124 ARG A C 1
ATOM 924 O O . ARG A 1 124 ? 14.430 -5.222 -11.358 1.00 84.75 124 ARG A O 1
ATOM 931 N N . ILE A 1 125 ? 14.337 -7.289 -12.252 1.00 84.88 125 ILE A N 1
ATOM 932 C CA . ILE A 1 125 ? 12.880 -7.438 -12.165 1.00 84.88 125 ILE A CA 1
ATOM 933 C C . ILE A 1 125 ? 12.440 -7.438 -10.702 1.00 84.88 125 ILE A C 1
ATOM 935 O O . ILE A 1 125 ? 11.578 -6.639 -10.353 1.00 84.88 125 ILE A O 1
ATOM 939 N N . SER A 1 126 ? 13.084 -8.215 -9.828 1.00 78.44 126 SER A N 1
ATOM 940 C CA . SER A 1 126 ? 12.775 -8.239 -8.394 1.00 78.44 126 SER A CA 1
ATOM 941 C C . SER A 1 126 ? 12.982 -6.880 -7.729 1.00 78.44 126 SER A C 1
ATOM 943 O O . SER A 1 126 ? 12.145 -6.463 -6.935 1.00 78.44 126 SER A O 1
ATOM 945 N N . ALA A 1 127 ? 14.043 -6.140 -8.075 1.00 79.38 127 ALA A N 1
ATOM 946 C CA . ALA A 1 127 ? 14.251 -4.788 -7.553 1.00 79.38 127 ALA A CA 1
ATOM 947 C C . ALA A 1 127 ? 13.127 -3.825 -7.976 1.00 79.38 127 ALA A C 1
ATOM 949 O O . ALA A 1 127 ? 12.632 -3.060 -7.149 1.00 79.38 127 ALA A O 1
ATOM 950 N N . ILE A 1 128 ? 12.698 -3.885 -9.243 1.00 84.12 128 ILE A N 1
ATOM 951 C CA . ILE A 1 128 ? 11.581 -3.077 -9.749 1.00 84.12 128 ILE A CA 1
ATOM 952 C C . ILE A 1 128 ? 10.276 -3.501 -9.074 1.00 84.12 128 ILE A C 1
ATOM 954 O O . ILE A 1 128 ? 9.566 -2.641 -8.570 1.00 84.12 128 ILE A O 1
ATOM 958 N N . MET A 1 129 ? 9.971 -4.799 -8.997 1.00 82.19 129 MET A N 1
ATOM 959 C CA . MET A 1 129 ? 8.755 -5.295 -8.345 1.00 82.19 129 MET A CA 1
ATOM 960 C C . MET A 1 129 ? 8.723 -4.952 -6.853 1.00 82.19 129 MET A C 1
ATOM 962 O O . MET A 1 129 ? 7.675 -4.534 -6.375 1.00 82.19 129 MET A O 1
ATOM 966 N N . LYS A 1 130 ? 9.855 -5.021 -6.134 1.00 73.12 130 LYS A N 1
ATOM 967 C CA . LYS A 1 130 ? 9.953 -4.578 -4.732 1.00 73.12 130 LYS A CA 1
ATOM 968 C C . LYS A 1 130 ? 9.646 -3.086 -4.603 1.00 73.12 130 LYS A C 1
ATOM 970 O O . LYS A 1 130 ? 8.870 -2.696 -3.739 1.00 73.12 130 LYS A O 1
ATOM 975 N N . GLN A 1 131 ? 10.192 -2.252 -5.489 1.00 76.25 131 GLN A N 1
ATOM 976 C CA . GLN A 1 131 ? 9.891 -0.818 -5.498 1.00 76.25 131 GLN A CA 1
ATOM 977 C C . GLN A 1 131 ? 8.426 -0.531 -5.847 1.00 76.25 131 GLN A C 1
ATOM 979 O O . GLN A 1 131 ? 7.811 0.361 -5.273 1.00 76.25 131 GLN A O 1
ATOM 984 N N . VAL A 1 132 ? 7.841 -1.304 -6.759 1.00 77.31 132 VAL A N 1
ATOM 985 C CA . VAL A 1 132 ? 6.421 -1.191 -7.088 1.00 77.31 132 VAL A CA 1
ATOM 986 C C . VAL A 1 132 ? 5.540 -1.634 -5.922 1.00 77.31 132 VAL A C 1
ATOM 988 O O . VAL A 1 132 ? 4.556 -0.964 -5.638 1.00 77.31 132 VAL A O 1
ATOM 991 N N . ALA A 1 133 ? 5.892 -2.713 -5.221 1.00 68.12 133 ALA A N 1
ATOM 992 C CA . ALA A 1 133 ? 5.199 -3.152 -4.012 1.00 68.12 133 ALA A CA 1
ATOM 993 C C . ALA A 1 133 ? 5.243 -2.075 -2.920 1.00 68.12 133 ALA A C 1
ATOM 995 O O . ALA A 1 133 ? 4.239 -1.848 -2.253 1.00 68.12 133 ALA A O 1
ATOM 996 N N . ILE A 1 134 ? 6.362 -1.347 -2.803 1.00 69.69 134 ILE A N 1
ATOM 997 C CA . ILE A 1 134 ? 6.467 -0.202 -1.892 1.00 69.69 134 ILE A CA 1
ATOM 998 C C . ILE A 1 134 ? 5.443 0.886 -2.255 1.00 69.69 134 ILE A C 1
ATOM 1000 O O . ILE A 1 134 ? 4.754 1.392 -1.376 1.00 69.69 134 ILE A O 1
ATOM 1004 N N . LEU A 1 135 ? 5.308 1.220 -3.540 1.00 69.81 135 LEU A N 1
ATOM 1005 C CA . LEU A 1 135 ? 4.474 2.334 -4.014 1.00 69.81 135 LEU A CA 1
ATOM 1006 C C . LEU A 1 135 ? 2.992 1.977 -4.240 1.00 69.81 135 LEU A C 1
ATOM 1008 O O . LEU A 1 135 ? 2.149 2.871 -4.287 1.00 69.81 135 LEU A O 1
ATOM 1012 N N . GLY A 1 136 ? 2.667 0.700 -4.438 1.00 64.50 136 GLY A N 1
ATOM 1013 C CA . GLY A 1 136 ? 1.314 0.233 -4.748 1.00 64.50 136 GLY A CA 1
ATOM 1014 C C . GLY A 1 136 ? 0.364 0.301 -3.547 1.00 64.50 136 GLY A C 1
ATOM 1015 O O . GLY A 1 136 ? 0.789 0.108 -2.407 1.00 64.50 136 GLY A O 1
ATOM 1016 N N . LYS A 1 137 ? -0.929 0.548 -3.811 1.00 61.62 137 LYS A N 1
ATOM 1017 C CA . LYS A 1 137 ? -1.992 0.700 -2.793 1.00 61.62 137 LYS A CA 1
ATOM 1018 C C . LYS A 1 137 ? -3.159 -0.318 -2.892 1.00 61.62 137 LYS A C 1
ATOM 1020 O O . LYS A 1 137 ? -4.215 -0.063 -2.324 1.00 61.62 137 LYS A O 1
ATOM 1025 N N . GLY A 1 138 ? -3.007 -1.431 -3.622 1.00 58.84 138 GLY A N 1
ATOM 1026 C CA . GLY A 1 138 ? -4.062 -2.458 -3.811 1.00 58.84 138 GLY A CA 1
ATOM 1027 C C . GLY A 1 138 ? -3.839 -3.749 -3.007 1.00 58.84 138 GLY A C 1
ATOM 1028 O O . GLY A 1 138 ? -2.763 -3.892 -2.448 1.00 58.84 138 GLY A O 1
ATOM 1029 N N . ASP A 1 139 ? -4.812 -4.678 -3.001 1.00 48.75 139 ASP A N 1
ATOM 1030 C CA . ASP A 1 139 ? -4.856 -5.912 -2.177 1.00 48.75 139 ASP A CA 1
ATOM 1031 C C . ASP A 1 139 ? -3.494 -6.609 -1.977 1.00 48.75 139 ASP A C 1
ATOM 1033 O O . ASP A 1 139 ? -2.759 -6.889 -2.933 1.00 48.75 139 ASP A O 1
ATOM 1037 N N . PHE A 1 140 ? -3.153 -6.859 -0.708 1.00 60.00 140 PHE A N 1
ATOM 1038 C CA . PHE A 1 140 ? -1.769 -6.967 -0.235 1.00 60.00 140 PHE A CA 1
ATOM 1039 C C . PHE A 1 140 ? -1.419 -8.331 0.358 1.00 60.00 140 PHE A C 1
ATOM 1041 O O . PHE A 1 140 ? -2.253 -9.001 0.964 1.00 60.00 140 PHE A O 1
ATOM 1048 N N . THR A 1 141 ? -0.132 -8.680 0.279 1.00 68.06 141 THR A N 1
ATOM 1049 C CA . THR A 1 141 ? 0.469 -9.779 1.047 1.00 68.06 141 THR A CA 1
ATOM 1050 C C . THR A 1 141 ? 1.310 -9.242 2.210 1.00 68.06 141 THR A C 1
ATOM 1052 O O . THR A 1 141 ? 1.844 -8.132 2.147 1.00 68.06 141 THR A O 1
ATOM 1055 N N . THR A 1 142 ? 1.499 -10.038 3.269 1.00 73.19 142 THR A N 1
ATOM 1056 C CA . THR A 1 142 ? 2.401 -9.704 4.391 1.00 73.19 142 THR A CA 1
ATOM 1057 C C . THR A 1 142 ? 3.818 -9.359 3.903 1.00 73.19 142 THR A C 1
ATOM 1059 O O . THR A 1 142 ? 4.451 -8.433 4.414 1.00 73.19 142 THR A O 1
ATOM 1062 N N . ALA A 1 143 ? 4.295 -10.039 2.854 1.00 72.62 143 ALA A N 1
ATOM 1063 C CA . ALA A 1 143 ? 5.601 -9.796 2.244 1.00 72.62 143 ALA A CA 1
ATOM 1064 C C . ALA A 1 143 ? 5.732 -8.387 1.629 1.00 72.62 143 ALA A C 1
ATOM 1066 O O . ALA A 1 143 ? 6.780 -7.750 1.771 1.00 72.62 143 ALA A O 1
ATOM 1067 N N . ASP A 1 144 ? 4.672 -7.865 1.000 1.00 74.81 144 ASP A N 1
ATOM 1068 C CA . ASP A 1 144 ? 4.670 -6.515 0.419 1.00 74.81 144 ASP A CA 1
ATOM 1069 C C . ASP A 1 144 ? 4.849 -5.440 1.505 1.00 74.81 144 ASP A C 1
ATOM 1071 O O . ASP A 1 144 ? 5.620 -4.490 1.339 1.00 74.81 144 ASP A O 1
ATOM 1075 N N . TYR A 1 145 ? 4.196 -5.609 2.658 1.00 79.31 145 TYR A N 1
ATOM 1076 C CA . TYR A 1 145 ? 4.320 -4.671 3.776 1.00 79.31 145 TYR A CA 1
ATOM 1077 C C . TYR A 1 145 ? 5.637 -4.793 4.535 1.00 79.31 145 TYR A C 1
ATOM 1079 O O . TYR A 1 145 ? 6.173 -3.772 4.971 1.00 79.31 145 TYR A O 1
ATOM 1087 N N . LYS A 1 146 ? 6.232 -5.989 4.619 1.00 83.44 146 LYS A N 1
ATOM 1088 C CA . LYS A 1 146 ? 7.618 -6.123 5.098 1.00 83.44 146 LYS A CA 1
ATOM 1089 C C . LYS A 1 146 ? 8.586 -5.362 4.192 1.00 83.44 146 LYS A C 1
ATOM 1091 O O . LYS A 1 146 ? 9.437 -4.625 4.687 1.00 83.44 146 LYS A O 1
ATOM 1096 N N . ALA A 1 147 ? 8.400 -5.425 2.871 1.00 78.00 147 ALA A N 1
ATOM 1097 C CA . ALA A 1 147 ? 9.193 -4.633 1.932 1.00 78.00 147 ALA A CA 1
ATOM 1098 C C . ALA A 1 147 ? 8.991 -3.113 2.101 1.00 78.00 147 ALA A C 1
ATOM 1100 O O . ALA A 1 147 ? 9.970 -2.364 2.022 1.00 78.00 147 ALA A O 1
ATOM 1101 N N . LYS A 1 148 ? 7.760 -2.650 2.373 1.00 84.75 148 LYS A N 1
ATOM 1102 C CA . LYS A 1 148 ? 7.495 -1.249 2.758 1.00 84.75 148 LYS A CA 1
ATOM 1103 C C . LYS A 1 148 ? 8.231 -0.881 4.041 1.00 84.75 148 LYS A C 1
ATOM 1105 O O . LYS A 1 148 ? 8.908 0.143 4.079 1.00 84.75 148 LYS A O 1
ATOM 1110 N N . LEU A 1 149 ? 8.162 -1.720 5.068 1.00 87.19 149 LEU A N 1
ATOM 1111 C CA . LEU A 1 149 ? 8.805 -1.461 6.351 1.00 87.19 149 LEU A CA 1
ATOM 1112 C C . LEU A 1 149 ? 10.336 -1.374 6.232 1.00 87.19 149 LEU A C 1
ATOM 1114 O O . LEU A 1 149 ? 10.937 -0.453 6.786 1.00 87.19 149 LEU A O 1
ATOM 1118 N N . ASP A 1 150 ? 10.961 -2.264 5.457 1.00 84.12 150 ASP A N 1
ATOM 1119 C CA . ASP A 1 150 ? 12.397 -2.218 5.139 1.00 84.12 150 ASP A CA 1
ATOM 1120 C C . ASP A 1 150 ? 12.810 -0.898 4.478 1.00 84.12 150 ASP A C 1
ATOM 1122 O O . ASP A 1 150 ? 13.914 -0.399 4.698 1.00 84.12 150 ASP A O 1
ATOM 1126 N N . PHE A 1 151 ? 11.933 -0.329 3.650 1.00 82.81 151 PHE A N 1
ATOM 1127 C CA . PHE A 1 151 ? 12.164 0.961 3.008 1.00 82.81 151 PHE A CA 1
ATOM 1128 C C . PHE A 1 151 ? 11.981 2.136 3.979 1.00 82.81 151 PHE A C 1
ATOM 1130 O O . PHE A 1 151 ? 12.699 3.135 3.884 1.00 82.81 151 PHE A O 1
ATOM 1137 N N . ILE A 1 152 ? 11.043 2.020 4.922 1.00 85.44 152 ILE A N 1
ATOM 1138 C CA . ILE A 1 152 ? 10.723 3.044 5.923 1.00 85.44 152 ILE A CA 1
ATOM 1139 C C . ILE A 1 152 ? 11.813 3.141 6.994 1.00 85.44 152 ILE A C 1
ATOM 1141 O O . ILE A 1 152 ? 12.283 4.244 7.278 1.00 85.44 152 ILE A O 1
ATOM 1145 N N . LYS A 1 153 ? 12.256 2.010 7.560 1.00 86.38 153 LYS A N 1
ATOM 1146 C CA . LYS A 1 153 ? 13.184 1.950 8.707 1.00 86.38 153 LYS A CA 1
ATOM 1147 C C . LYS A 1 153 ? 14.431 2.847 8.554 1.00 86.38 153 LYS A C 1
ATOM 1149 O O . LYS A 1 153 ? 14.682 3.648 9.455 1.00 86.38 153 LYS A O 1
ATOM 1154 N N . PRO A 1 154 ? 15.174 2.839 7.426 1.00 83.00 154 PRO A N 1
ATOM 1155 C CA . PRO A 1 154 ? 16.341 3.709 7.247 1.00 83.00 154 PRO A CA 1
ATOM 1156 C C . PRO A 1 154 ? 16.017 5.209 7.191 1.00 83.00 154 PRO A C 1
ATOM 1158 O O . PRO A 1 154 ? 16.897 6.041 7.406 1.00 83.00 154 PRO A O 1
ATOM 1161 N N . GLN A 1 155 ? 14.779 5.582 6.856 1.00 83.12 155 GLN A N 1
ATOM 1162 C CA . GLN A 1 155 ? 14.343 6.981 6.831 1.00 83.12 155 GLN A CA 1
ATOM 1163 C C . GLN A 1 155 ? 14.079 7.506 8.241 1.00 83.12 155 GLN A C 1
ATOM 1165 O O . GLN A 1 155 ? 14.279 8.693 8.487 1.00 83.12 155 GLN A O 1
ATOM 1170 N N . LEU A 1 156 ? 13.691 6.625 9.169 1.00 84.06 156 LEU A N 1
ATOM 1171 C CA . LEU A 1 156 ? 13.446 6.979 10.568 1.00 84.06 156 LEU A CA 1
ATOM 1172 C C . LEU A 1 156 ? 14.709 7.525 11.237 1.00 84.06 156 LEU A C 1
ATOM 1174 O O . LEU A 1 156 ? 14.637 8.475 12.008 1.00 84.06 156 LEU A O 1
ATOM 1178 N N . GLU A 1 157 ? 15.879 6.988 10.885 1.00 81.75 157 GLU A N 1
ATOM 1179 C CA . GLU A 1 157 ? 17.174 7.461 11.399 1.00 81.75 157 GLU A CA 1
ATOM 1180 C C . GLU A 1 157 ? 17.510 8.900 10.999 1.00 81.75 157 GLU A C 1
ATOM 1182 O O . GLU A 1 157 ? 18.371 9.525 11.613 1.00 81.75 157 GLU A O 1
ATOM 1187 N N . LYS A 1 158 ? 16.841 9.436 9.975 1.00 81.31 158 LYS A N 1
ATOM 1188 C CA . LYS A 1 158 ? 17.047 10.806 9.493 1.00 81.31 158 LYS A CA 1
ATOM 1189 C C . LYS A 1 158 ? 16.123 11.817 10.167 1.00 81.31 158 LYS A C 1
ATOM 1191 O O . LYS A 1 158 ? 16.284 13.011 9.932 1.00 81.31 158 LYS A O 1
ATOM 1196 N N . LEU A 1 159 ? 15.161 11.362 10.974 1.00 79.19 159 LEU A N 1
ATOM 1197 C CA . LEU A 1 159 ? 14.281 12.255 11.719 1.00 79.19 159 LEU A CA 1
ATOM 1198 C C . LEU A 1 159 ? 15.034 12.960 12.861 1.00 79.19 159 LEU A C 1
ATOM 1200 O O . LEU A 1 159 ? 15.964 12.367 13.433 1.00 79.19 159 LEU A O 1
ATOM 1204 N N . PRO A 1 160 ? 14.594 14.177 13.242 1.00 79.44 160 PRO A N 1
ATOM 1205 C CA . PRO A 1 160 ? 14.986 14.806 14.500 1.00 79.44 160 PRO A CA 1
ATOM 1206 C C . PRO A 1 160 ? 14.786 13.845 15.677 1.00 79.44 160 PRO A C 1
ATOM 1208 O O . PRO A 1 160 ? 13.821 13.080 15.699 1.00 79.44 160 PRO A O 1
ATOM 1211 N N . GLU A 1 161 ? 15.708 13.858 16.638 1.00 78.62 161 GLU A N 1
ATOM 1212 C CA . GLU A 1 161 ? 15.755 12.896 17.751 1.00 78.62 161 GLU A CA 1
ATOM 1213 C C . GLU A 1 161 ? 14.452 12.859 18.565 1.00 78.62 161 GLU A C 1
ATOM 1215 O O . GLU A 1 161 ? 13.918 11.784 18.836 1.00 78.62 161 GLU A O 1
ATOM 1220 N N . GLU A 1 162 ? 13.893 14.037 18.831 1.00 72.56 162 GLU A N 1
ATOM 1221 C CA . GLU A 1 162 ? 12.608 14.275 19.500 1.00 72.56 162 GLU A CA 1
ATOM 1222 C C . GLU A 1 162 ? 11.418 13.545 18.848 1.00 72.56 162 GLU A C 1
ATOM 1224 O O . GLU A 1 162 ? 10.531 13.059 19.544 1.00 72.56 162 GLU A O 1
ATOM 1229 N N . ASN A 1 163 ? 11.446 13.362 17.527 1.00 74.12 163 ASN A N 1
ATOM 1230 C CA . ASN A 1 163 ? 10.412 12.654 16.769 1.00 74.12 163 ASN A CA 1
ATOM 1231 C C . ASN A 1 163 ? 10.775 11.186 16.491 1.00 74.12 163 ASN A C 1
ATOM 1233 O O . ASN A 1 163 ? 9.913 10.346 16.229 1.00 74.12 163 ASN A O 1
ATOM 1237 N N . ARG A 1 164 ? 12.069 10.855 16.513 1.00 81.62 164 ARG A N 1
ATOM 1238 C CA . ARG A 1 164 ? 12.592 9.566 16.055 1.00 81.62 164 ARG A CA 1
ATOM 1239 C C . ARG A 1 164 ? 12.102 8.399 16.901 1.00 81.62 164 ARG A C 1
ATOM 1241 O O . ARG A 1 164 ? 11.703 7.382 16.339 1.00 81.62 164 ARG A O 1
ATOM 1248 N N . ASN A 1 165 ? 12.156 8.520 18.225 1.00 79.56 165 ASN A N 1
ATOM 1249 C CA . ASN A 1 165 ? 11.878 7.398 19.126 1.00 79.56 165 ASN A CA 1
ATOM 1250 C C . ASN A 1 165 ? 10.427 6.925 19.016 1.00 79.56 165 ASN A C 1
ATOM 1252 O O . ASN A 1 165 ? 10.176 5.731 18.882 1.00 79.56 165 ASN A O 1
ATOM 1256 N N . GLN A 1 166 ? 9.491 7.866 18.958 1.00 79.38 166 GLN A N 1
ATOM 1257 C CA . GLN A 1 166 ? 8.069 7.577 18.834 1.00 79.38 166 GLN A CA 1
ATOM 1258 C C . GLN A 1 166 ? 7.705 6.932 17.496 1.00 79.38 166 GLN A C 1
ATOM 1260 O O . GLN A 1 166 ? 6.996 5.927 17.445 1.00 79.38 166 GLN A O 1
ATOM 1265 N N . VAL A 1 167 ? 8.223 7.483 16.399 1.00 84.50 167 VAL A N 1
ATOM 1266 C CA . VAL A 1 167 ? 7.973 6.934 15.064 1.00 84.50 167 VAL A CA 1
ATOM 1267 C C . VAL A 1 167 ? 8.611 5.548 14.931 1.00 84.50 167 VAL A C 1
ATOM 1269 O O . VAL A 1 167 ? 8.001 4.637 14.371 1.00 84.50 167 VAL A O 1
ATOM 1272 N N . LYS A 1 168 ? 9.815 5.349 15.485 1.00 84.50 168 LYS A N 1
ATOM 1273 C CA . LYS A 1 168 ? 10.455 4.028 15.555 1.00 84.50 168 LYS A CA 1
ATOM 1274 C C . LYS A 1 168 ? 9.625 3.034 16.347 1.00 84.50 168 LYS A C 1
ATOM 1276 O O . LYS A 1 168 ? 9.442 1.918 15.876 1.00 84.50 168 LYS A O 1
ATOM 1281 N N . GLU A 1 169 ? 9.118 3.419 17.513 1.00 83.06 169 GLU A N 1
ATOM 1282 C CA . GLU A 1 169 ? 8.264 2.551 18.320 1.00 83.06 169 GLU A CA 1
ATOM 1283 C C . GLU A 1 169 ? 7.027 2.109 17.527 1.00 83.06 169 GLU A C 1
ATOM 1285 O O . GLU A 1 169 ? 6.745 0.914 17.454 1.00 83.06 169 GLU A O 1
ATOM 1290 N N . HIS A 1 170 ? 6.347 3.040 16.849 1.00 86.06 170 HIS A N 1
ATOM 1291 C CA . HIS A 1 170 ? 5.195 2.729 15.996 1.00 86.06 170 HIS A CA 1
ATOM 1292 C C . HIS A 1 170 ? 5.538 1.710 14.902 1.00 86.06 170 HIS A C 1
ATOM 1294 O O . HIS A 1 170 ? 4.877 0.681 14.777 1.00 86.06 170 HIS A O 1
ATOM 1300 N N . PHE A 1 171 ? 6.605 1.946 14.134 1.00 89.50 171 PHE A N 1
ATOM 1301 C CA . PHE A 1 171 ? 6.994 1.038 13.049 1.00 89.50 171 PHE A CA 1
ATOM 1302 C C . PHE A 1 171 ? 7.619 -0.277 13.532 1.00 89.50 171 PHE A C 1
ATOM 1304 O O . PHE A 1 171 ? 7.576 -1.273 12.809 1.00 89.50 171 PHE A O 1
ATOM 1311 N N . ASN A 1 172 ? 8.134 -0.331 14.760 1.00 84.81 172 ASN A N 1
ATOM 1312 C CA . ASN A 1 172 ? 8.517 -1.588 15.398 1.00 84.81 172 ASN A CA 1
ATOM 1313 C C . ASN A 1 172 ? 7.281 -2.432 15.738 1.00 84.81 172 ASN A C 1
ATOM 1315 O O . ASN A 1 172 ? 7.295 -3.631 15.474 1.00 84.81 172 ASN A O 1
ATOM 1319 N N . LYS A 1 173 ? 6.192 -1.815 16.225 1.00 81.75 173 LYS A N 1
ATOM 1320 C CA . LYS A 1 173 ? 4.905 -2.503 16.452 1.00 81.75 173 LYS A CA 1
ATOM 1321 C C . LYS A 1 173 ? 4.309 -3.033 15.149 1.00 81.75 173 LYS A C 1
ATOM 1323 O O . LYS A 1 173 ? 3.907 -4.189 15.090 1.00 81.75 173 LYS A O 1
ATOM 1328 N N . VAL A 1 174 ? 4.349 -2.230 14.081 1.00 86.50 174 VAL A N 1
ATOM 1329 C CA . VAL A 1 174 ? 3.971 -2.664 12.721 1.00 86.50 174 VAL A CA 1
ATOM 1330 C C . VAL A 1 174 ? 4.803 -3.874 12.268 1.00 86.50 174 VAL A C 1
ATOM 1332 O O . VAL A 1 174 ? 4.264 -4.807 11.680 1.00 86.50 174 VAL A O 1
ATOM 1335 N N . GLY A 1 175 ? 6.108 -3.885 12.558 1.00 85.56 175 GLY A N 1
ATOM 1336 C CA . GLY A 1 175 ? 6.979 -5.031 12.281 1.00 85.56 175 GLY A CA 1
ATOM 1337 C C . GLY A 1 175 ? 6.576 -6.290 13.046 1.00 85.56 175 GLY A C 1
ATOM 1338 O O . GLY A 1 175 ? 6.400 -7.335 12.429 1.00 85.56 175 GLY A O 1
ATOM 1339 N N . ALA A 1 176 ? 6.355 -6.169 14.356 1.00 80.44 176 ALA A N 1
ATOM 1340 C CA . ALA A 1 176 ? 5.914 -7.280 15.197 1.00 80.44 176 ALA A CA 1
ATOM 1341 C C . ALA A 1 176 ? 4.575 -7.876 14.719 1.00 80.44 176 ALA A C 1
ATOM 1343 O O . ALA A 1 176 ? 4.436 -9.093 14.664 1.00 80.44 176 ALA A O 1
ATOM 1344 N N . MET A 1 177 ? 3.627 -7.038 14.281 1.00 79.00 177 MET A N 1
ATOM 1345 C CA . MET A 1 177 ? 2.358 -7.482 13.679 1.00 79.00 177 MET A CA 1
ATOM 1346 C C . MET A 1 177 ? 2.560 -8.298 12.412 1.00 79.00 177 MET A C 1
ATOM 1348 O O . MET A 1 177 ? 1.935 -9.338 12.238 1.00 79.00 177 MET A O 1
ATOM 1352 N N . LEU A 1 178 ? 3.433 -7.838 11.516 1.00 82.56 178 LEU A N 1
ATOM 1353 C CA . LEU A 1 178 ? 3.738 -8.566 10.287 1.00 82.56 178 LEU A CA 1
ATOM 1354 C C . LEU A 1 178 ? 4.412 -9.912 10.576 1.00 82.56 178 LEU A C 1
ATOM 1356 O O . LEU A 1 178 ? 4.155 -10.883 9.868 1.00 82.56 178 LEU A O 1
ATOM 1360 N N . ASP A 1 179 ? 5.256 -9.983 11.605 1.00 79.50 179 ASP A N 1
ATOM 1361 C CA . ASP A 1 179 ? 5.877 -11.234 12.042 1.00 79.50 179 ASP A CA 1
ATOM 1362 C C . ASP A 1 179 ? 4.854 -12.184 12.681 1.00 79.50 179 ASP A C 1
ATOM 1364 O O . ASP A 1 179 ? 4.878 -13.382 12.390 1.00 79.50 179 ASP A O 1
ATOM 1368 N N . PHE A 1 180 ? 3.916 -11.658 13.474 1.00 74.94 180 PHE A N 1
ATOM 1369 C CA . PHE A 1 180 ? 2.812 -12.419 14.061 1.00 74.94 180 PHE A CA 1
ATOM 1370 C C . PHE A 1 180 ? 1.853 -12.968 12.992 1.00 74.94 180 PHE A C 1
ATOM 1372 O O . PHE A 1 180 ? 1.542 -14.159 13.004 1.00 74.94 180 PHE A O 1
ATOM 1379 N N . LEU A 1 181 ? 1.450 -12.138 12.021 1.00 75.06 181 LEU A N 1
ATOM 1380 C CA . LEU A 1 181 ? 0.593 -12.530 10.895 1.00 75.06 181 LEU A CA 1
ATOM 1381 C C . LEU A 1 181 ? 1.209 -13.633 10.025 1.00 75.06 181 LEU A C 1
ATOM 1383 O O . LEU A 1 181 ? 0.477 -14.461 9.492 1.00 75.06 181 LEU A O 1
ATOM 1387 N N . GLU A 1 182 ? 2.530 -13.619 9.835 1.00 73.69 182 GLU A N 1
ATOM 1388 C CA . GLU A 1 182 ? 3.224 -14.609 9.004 1.00 73.69 182 GLU A CA 1
ATOM 1389 C C . GLU A 1 182 ? 3.466 -15.929 9.740 1.00 73.69 182 GLU A C 1
ATOM 1391 O O . GLU A 1 182 ? 3.336 -16.991 9.139 1.00 73.69 182 GLU A O 1
ATOM 1396 N N . ASN A 1 183 ? 3.834 -15.866 11.024 1.00 67.56 183 ASN A N 1
ATOM 1397 C CA . ASN A 1 183 ? 4.445 -17.009 11.707 1.00 67.56 183 ASN A CA 1
ATOM 1398 C C . ASN A 1 183 ? 3.610 -17.585 12.852 1.00 67.56 183 ASN A C 1
ATOM 1400 O O . ASN A 1 183 ? 3.923 -18.677 13.321 1.00 67.56 183 ASN A O 1
ATOM 1404 N N . ARG A 1 184 ? 2.609 -16.853 13.358 1.00 63.38 184 ARG A N 1
ATOM 1405 C CA . ARG A 1 184 ? 1.919 -17.223 14.604 1.00 63.38 184 ARG A CA 1
ATOM 1406 C C . ARG A 1 184 ? 0.407 -17.271 14.472 1.00 63.38 184 ARG A C 1
ATOM 1408 O O . ARG A 1 184 ? -0.173 -18.200 15.017 1.00 63.38 184 ARG A O 1
ATOM 1415 N N . LEU A 1 185 ? -0.222 -16.359 13.724 1.00 64.38 185 LEU A N 1
ATOM 1416 C CA . LEU A 1 185 ? -1.676 -16.354 13.523 1.00 64.38 185 LEU A CA 1
ATOM 1417 C C . LEU A 1 185 ? -2.129 -17.542 12.654 1.00 64.38 185 LEU A C 1
ATOM 1419 O O . LEU A 1 185 ? -2.322 -17.427 11.441 1.00 64.38 185 LEU A O 1
ATOM 1423 N N . THR A 1 186 ? -2.294 -18.684 13.309 1.00 57.50 186 THR A N 1
ATOM 1424 C CA . THR A 1 186 ? -2.799 -19.940 12.754 1.00 57.50 186 THR A CA 1
ATOM 1425 C C . THR A 1 186 ? -4.273 -20.113 13.109 1.00 57.50 186 THR A C 1
ATOM 1427 O O . THR A 1 186 ? -4.767 -19.500 14.055 1.00 57.50 186 THR A O 1
ATOM 1430 N N . ASP A 1 187 ? -4.989 -20.940 12.345 1.00 50.22 187 ASP A N 1
ATOM 1431 C CA . ASP A 1 187 ? -6.391 -21.268 12.642 1.00 50.22 187 ASP A CA 1
ATOM 1432 C C . ASP A 1 187 ? -6.534 -22.020 13.985 1.00 50.22 187 ASP A C 1
ATOM 1434 O O . ASP A 1 187 ? -7.601 -21.988 14.588 1.00 50.22 187 ASP A O 1
ATOM 1438 N N . ASP A 1 188 ? -5.439 -22.613 14.476 1.00 44.66 188 ASP A N 1
ATOM 1439 C CA . ASP A 1 188 ? -5.353 -23.391 15.719 1.00 44.66 188 ASP A CA 1
ATOM 1440 C C . ASP A 1 188 ? -5.006 -22.535 16.953 1.00 44.66 188 ASP A C 1
ATOM 1442 O O . ASP A 1 188 ? -4.902 -23.052 18.061 1.00 44.66 188 ASP A O 1
ATOM 1446 N N . LEU A 1 189 ? -4.823 -21.216 16.795 1.00 48.62 189 LEU A N 1
ATOM 1447 C CA . LEU A 1 189 ? -4.471 -20.323 17.909 1.00 48.62 189 LEU A CA 1
ATOM 1448 C C . LEU A 1 189 ? -5.598 -20.193 18.953 1.00 48.62 189 LEU A C 1
ATOM 1450 O O . LEU A 1 189 ? -5.382 -19.668 20.043 1.00 48.62 189 LEU A O 1
ATOM 1454 N N . ILE A 1 190 ? -6.799 -20.661 18.606 1.00 46.22 190 ILE A N 1
ATOM 1455 C CA . ILE A 1 190 ? -7.979 -20.713 19.464 1.00 46.22 190 ILE A CA 1
ATOM 1456 C C . ILE A 1 190 ? -8.368 -22.186 19.585 1.00 46.22 190 ILE A C 1
ATOM 1458 O O . ILE A 1 190 ? -9.225 -22.678 18.852 1.00 46.22 190 ILE A O 1
ATOM 1462 N N . GLU A 1 191 ? -7.696 -22.918 20.475 1.00 36.50 191 GLU A N 1
ATOM 1463 C CA . GLU A 1 191 ? -8.106 -24.286 20.784 1.00 36.50 191 GLU A CA 1
ATOM 1464 C C . GLU A 1 191 ? -9.473 -24.269 21.497 1.00 36.50 191 GLU A C 1
ATOM 1466 O O . GLU A 1 191 ? -9.623 -23.575 22.507 1.00 36.50 191 GLU A O 1
ATOM 1471 N N . PRO A 1 192 ? -10.464 -25.061 21.042 1.00 35.16 192 PRO A N 1
ATOM 1472 C CA . PRO A 1 192 ? -11.776 -25.154 21.690 1.00 35.16 192 PRO A CA 1
ATOM 1473 C C . PRO A 1 192 ? -11.747 -25.702 23.130 1.00 35.16 192 PRO A C 1
ATOM 1475 O O . PRO A 1 192 ? -12.753 -25.609 23.823 1.00 35.16 192 PRO A O 1
ATOM 1478 N N . ASN A 1 193 ? -10.618 -26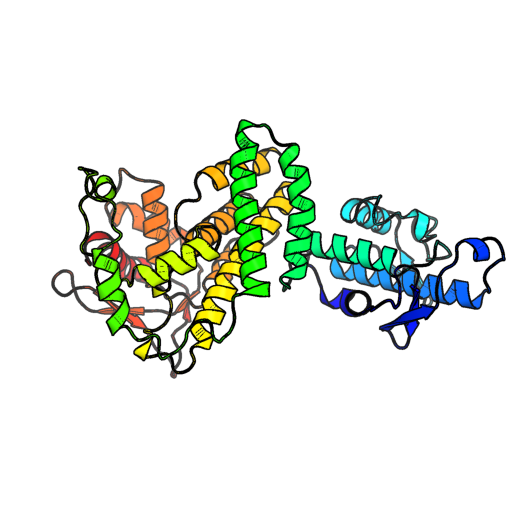.266 23.583 1.00 33.22 193 ASN A N 1
ATOM 1479 C CA . ASN A 1 193 ? -10.484 -26.984 24.857 1.00 33.22 193 ASN A CA 1
ATOM 1480 C C . ASN A 1 193 ? -9.289 -26.505 25.702 1.00 33.22 193 ASN A C 1
ATOM 1482 O O . ASN A 1 193 ? -8.594 -27.316 26.315 1.00 33.22 193 ASN A O 1
ATOM 1486 N N . TRP A 1 194 ? -9.030 -25.198 25.771 1.00 35.88 194 TRP A N 1
ATOM 1487 C CA . TRP A 1 194 ? -8.173 -24.698 26.847 1.00 35.88 194 TRP A CA 1
ATOM 1488 C C . TRP A 1 194 ? -8.939 -24.858 28.171 1.00 35.88 194 TRP A C 1
ATOM 1490 O O . TRP A 1 194 ? -9.889 -24.116 28.419 1.00 35.88 194 TRP A O 1
ATOM 1500 N N . ASP A 1 195 ? -8.579 -25.862 28.981 1.00 33.31 195 ASP A N 1
ATOM 1501 C CA . ASP A 1 195 ? -9.202 -26.150 30.283 1.00 33.31 195 ASP A CA 1
ATOM 1502 C C . ASP A 1 195 ? -9.106 -24.920 31.202 1.00 33.31 195 ASP A C 1
ATOM 1504 O O . ASP A 1 195 ? -8.114 -24.667 31.894 1.00 33.31 195 ASP A O 1
ATOM 1508 N N . TRP A 1 196 ? -10.187 -24.149 31.201 1.00 37.31 196 TRP A N 1
ATOM 1509 C CA . TRP A 1 196 ? -10.436 -22.926 31.959 1.00 37.31 196 TRP A CA 1
ATOM 1510 C C . TRP A 1 196 ? -10.334 -23.135 33.478 1.00 37.31 196 TRP A C 1
ATOM 1512 O O . TRP A 1 196 ? -10.151 -22.172 34.221 1.00 37.31 196 TRP A O 1
ATOM 1522 N N . GLU A 1 197 ? -10.365 -24.383 33.952 1.00 30.16 197 GLU A N 1
ATOM 1523 C CA . GLU A 1 197 ? -10.285 -24.718 35.375 1.00 30.16 197 GLU A CA 1
ATOM 1524 C C . GLU A 1 197 ? -8.874 -24.587 35.986 1.00 30.16 197 GLU A C 1
ATOM 1526 O O . GLU A 1 197 ? -8.765 -24.462 37.202 1.00 30.16 197 GLU A O 1
ATOM 1531 N N . THR A 1 198 ? -7.788 -24.512 35.201 1.00 36.44 198 THR A N 1
ATOM 1532 C CA . THR A 1 198 ? -6.412 -24.424 35.763 1.00 36.44 198 THR A CA 1
ATOM 1533 C C . THR A 1 198 ? -5.782 -23.024 35.761 1.00 36.44 198 THR A C 1
ATOM 1535 O O . THR A 1 198 ? -4.758 -22.806 36.416 1.00 36.44 198 THR A O 1
ATOM 1538 N N . ALA A 1 199 ? -6.381 -22.034 35.088 1.00 33.50 199 ALA A N 1
ATOM 1539 C CA . ALA A 1 199 ? -5.861 -20.660 35.065 1.00 33.50 199 ALA A CA 1
ATOM 1540 C C . ALA A 1 199 ? -6.103 -19.905 36.389 1.00 33.50 199 ALA A C 1
ATOM 1542 O O . ALA A 1 199 ? -5.223 -19.174 36.850 1.00 33.50 199 ALA A O 1
ATOM 1543 N N . ASN A 1 200 ? -7.234 -20.170 37.054 1.00 37.22 200 ASN A N 1
ATOM 1544 C CA . ASN A 1 200 ? -7.574 -19.587 38.360 1.00 37.22 200 ASN A CA 1
ATOM 1545 C C . ASN A 1 200 ? -6.568 -19.956 39.468 1.00 37.22 200 ASN A C 1
ATOM 1547 O O . ASN A 1 200 ? -6.377 -19.192 40.413 1.00 37.22 200 ASN A O 1
ATOM 1551 N N . GLU A 1 201 ? -5.884 -21.099 39.358 1.00 35.91 201 GLU A N 1
ATOM 1552 C CA . GLU A 1 201 ? -4.901 -21.531 40.361 1.00 35.91 201 GLU A CA 1
ATOM 1553 C C . GLU A 1 201 ? -3.538 -20.831 40.207 1.00 35.91 201 GLU A C 1
ATOM 1555 O O . GLU A 1 201 ? -2.795 -20.704 41.184 1.00 35.91 201 GLU A O 1
ATOM 1560 N N . ARG A 1 202 ? -3.208 -20.307 39.015 1.00 38.06 202 ARG A N 1
ATOM 1561 C CA . ARG A 1 202 ? -1.985 -19.509 38.795 1.00 38.06 202 ARG A CA 1
ATOM 1562 C C . ARG A 1 202 ? -2.157 -18.026 39.134 1.00 38.06 202 ARG A C 1
ATOM 1564 O O . ARG A 1 202 ? -1.172 -17.387 39.509 1.00 38.06 202 ARG A O 1
ATOM 1571 N N . GLU A 1 203 ? -3.373 -17.482 39.065 1.00 38.03 203 GLU A N 1
ATOM 1572 C CA . GLU A 1 203 ? -3.645 -16.058 39.333 1.00 38.03 203 GLU A CA 1
ATOM 1573 C C . GLU A 1 203 ? -3.380 -15.628 40.786 1.00 38.03 203 GLU A C 1
ATOM 1575 O O . GLU A 1 203 ? -3.043 -14.468 41.034 1.00 38.03 203 GLU A O 1
ATOM 1580 N N . GLN A 1 204 ? -3.422 -16.543 41.759 1.00 39.38 204 GLN A N 1
ATOM 1581 C CA . GLN A 1 204 ? -3.126 -16.187 43.153 1.00 39.38 204 GLN A CA 1
ATOM 1582 C C . GLN A 1 204 ? -1.640 -15.902 43.435 1.00 39.38 204 GLN A C 1
ATOM 1584 O O . GLN A 1 204 ? -1.320 -15.428 44.526 1.00 39.38 204 GLN A O 1
ATOM 1589 N N . GLN A 1 205 ? -0.720 -16.150 42.494 1.00 37.56 205 GLN A N 1
ATOM 1590 C CA . GLN A 1 205 ? 0.720 -16.054 42.773 1.00 37.56 205 GLN A CA 1
ATOM 1591 C C . GLN A 1 205 ? 1.467 -14.898 42.090 1.00 37.56 205 GLN A C 1
ATOM 1593 O O . GLN A 1 205 ? 2.624 -14.674 42.444 1.00 37.56 205 GLN A O 1
ATOM 1598 N N . SER A 1 206 ? 0.864 -14.127 41.174 1.00 40.12 206 SER A N 1
ATOM 1599 C CA . SER A 1 206 ? 1.655 -13.206 40.332 1.00 40.12 206 SER A CA 1
ATOM 1600 C C . SER A 1 206 ? 1.226 -11.740 40.268 1.00 40.12 206 SER A C 1
ATOM 1602 O O . SER A 1 206 ? 1.894 -10.991 39.560 1.00 40.12 206 SER A O 1
ATOM 1604 N N . ILE A 1 207 ? 0.208 -11.270 41.000 1.00 37.66 207 ILE A N 1
ATOM 1605 C CA . ILE A 1 207 ? -0.097 -9.824 41.029 1.00 37.66 207 ILE A CA 1
ATOM 1606 C C . ILE A 1 207 ? 0.888 -9.112 41.975 1.00 37.66 207 ILE A C 1
ATOM 1608 O O . ILE A 1 207 ? 0.836 -9.320 43.193 1.00 37.66 207 ILE A O 1
ATOM 1612 N N . PRO A 1 208 ? 1.795 -8.249 41.479 1.00 37.12 208 PRO A N 1
ATOM 1613 C CA . PRO A 1 208 ? 2.721 -7.528 42.338 1.00 37.12 208 PRO A CA 1
ATOM 1614 C C . PRO A 1 208 ? 1.962 -6.475 43.152 1.00 37.12 208 PRO A C 1
ATOM 1616 O O . PRO A 1 208 ? 1.219 -5.669 42.595 1.00 37.12 208 PRO A O 1
ATOM 1619 N N . LYS A 1 209 ? 2.201 -6.411 44.468 1.00 37.44 209 LYS A N 1
ATOM 1620 C CA . LYS A 1 209 ? 1.524 -5.479 45.398 1.00 37.44 209 LYS A CA 1
ATOM 1621 C C . LYS A 1 209 ? 1.590 -3.990 45.009 1.00 37.44 209 LYS A C 1
ATOM 1623 O O . LYS A 1 209 ? 0.824 -3.202 45.550 1.00 37.44 209 LYS A O 1
ATOM 1628 N N . TRP A 1 210 ? 2.483 -3.590 44.101 1.00 39.41 210 TRP A N 1
ATOM 1629 C CA . TRP A 1 210 ? 2.584 -2.208 43.622 1.00 39.41 210 TRP A CA 1
ATOM 1630 C C . TRP A 1 210 ? 1.515 -1.837 42.578 1.00 39.41 210 TRP A C 1
ATOM 1632 O O . TRP A 1 210 ? 1.170 -0.666 42.485 1.00 39.41 210 TRP A O 1
ATOM 1642 N N . ALA A 1 211 ? 0.933 -2.808 41.861 1.00 34.31 211 ALA A N 1
ATOM 1643 C CA . ALA A 1 211 ? -0.152 -2.575 40.897 1.00 34.31 211 ALA A CA 1
ATOM 1644 C C . ALA A 1 211 ? -1.535 -2.381 41.561 1.00 34.31 211 ALA A C 1
ATOM 1646 O O . ALA A 1 211 ? -2.498 -2.020 40.894 1.00 34.31 211 ALA A O 1
ATOM 1647 N N . LEU A 1 212 ? -1.635 -2.606 42.877 1.00 34.91 212 LEU A N 1
ATOM 1648 C CA . LEU A 1 212 ? -2.873 -2.466 43.656 1.00 34.91 212 LEU A CA 1
ATOM 1649 C C . LEU A 1 212 ? -3.052 -1.073 44.290 1.00 34.91 212 LEU A C 1
ATOM 1651 O O . LEU A 1 212 ? -4.102 -0.809 44.864 1.00 34.91 212 LEU A O 1
ATOM 1655 N N . ASN A 1 213 ? -2.057 -0.182 44.196 1.00 30.80 213 ASN A N 1
ATOM 1656 C CA . ASN A 1 213 ? -2.010 1.063 44.973 1.00 30.80 213 ASN A CA 1
ATOM 1657 C C . ASN A 1 213 ? -1.842 2.332 44.112 1.00 30.80 213 ASN A C 1
ATOM 1659 O O . ASN A 1 213 ? -1.050 3.203 44.467 1.00 30.80 213 ASN A O 1
ATOM 1663 N N . GLU A 1 214 ? -2.590 2.483 43.016 1.00 31.39 214 GLU A N 1
ATOM 1664 C CA . GLU A 1 214 ? -2.851 3.822 42.459 1.00 31.39 214 GLU A CA 1
ATOM 1665 C C . GLU A 1 214 ? -4.191 4.355 43.002 1.00 31.39 214 GLU A C 1
ATOM 1667 O O . GLU A 1 214 ? -5.256 3.949 42.532 1.00 31.39 214 GLU A O 1
ATOM 1672 N N . PRO A 1 215 ? -4.185 5.253 44.006 1.00 33.19 215 PRO A N 1
ATOM 1673 C CA . PRO A 1 215 ? -5.406 5.872 44.493 1.00 33.19 215 PRO A CA 1
ATOM 1674 C C . PRO A 1 215 ? -5.809 6.997 43.533 1.00 33.19 215 PRO A C 1
ATOM 1676 O O . PRO A 1 215 ? -5.135 8.022 43.457 1.00 33.19 215 PRO A O 1
ATOM 1679 N N . GLY A 1 216 ? -6.911 6.825 42.798 1.00 28.44 216 GLY A N 1
ATOM 1680 C CA . GLY A 1 216 ? -7.518 7.942 42.059 1.00 28.44 216 GLY A CA 1
ATOM 1681 C C . GLY A 1 216 ? -8.344 7.610 40.820 1.00 28.44 216 GLY A C 1
ATOM 1682 O O . GLY A 1 216 ? -9.034 8.493 40.322 1.00 28.44 216 GLY A O 1
ATOM 1683 N N . LYS A 1 217 ? -8.335 6.373 40.318 1.00 31.00 217 LYS A N 1
ATOM 1684 C CA . LYS A 1 217 ? -9.242 5.967 39.235 1.00 31.00 217 LYS A CA 1
ATOM 1685 C C . LYS A 1 217 ? -10.220 4.943 39.777 1.00 31.00 217 LYS A C 1
ATOM 1687 O O . LYS A 1 217 ? -9.805 3.867 40.196 1.00 31.00 217 LYS A O 1
ATOM 1692 N N . GLY A 1 218 ? -11.501 5.309 39.816 1.00 28.25 218 GLY A N 1
ATOM 1693 C CA . GLY A 1 218 ? -12.573 4.382 40.154 1.00 28.25 218 GLY A CA 1
ATOM 1694 C C . GLY A 1 218 ? -12.437 3.136 39.287 1.00 28.25 218 GLY A C 1
ATOM 1695 O O . GLY A 1 218 ? -12.500 3.222 38.062 1.00 28.25 218 GLY A O 1
ATOM 1696 N N . GLN A 1 219 ? -12.174 1.998 39.923 1.00 27.55 219 GLN A N 1
ATOM 1697 C CA . GLN A 1 219 ? -12.235 0.709 39.258 1.00 27.55 219 GLN A CA 1
ATOM 1698 C C . GLN A 1 219 ? -13.699 0.477 38.891 1.00 27.55 219 GLN A C 1
ATOM 1700 O O . GLN A 1 219 ? -14.532 0.266 39.773 1.00 27.55 219 GLN A O 1
ATOM 1705 N N . GLN A 1 220 ? -14.022 0.559 37.600 1.00 28.30 220 GLN A N 1
ATOM 1706 C CA . GLN A 1 220 ? -15.254 -0.048 37.119 1.00 28.30 220 GLN A CA 1
ATOM 1707 C C . GLN A 1 220 ? -15.145 -1.571 37.293 1.00 28.30 220 GLN A C 1
ATOM 1709 O O . GLN A 1 220 ? -14.054 -2.122 37.098 1.00 28.30 220 GLN A O 1
ATOM 1714 N N . PRO A 1 221 ? -16.232 -2.262 37.679 1.00 28.19 221 PRO A N 1
ATOM 1715 C CA . PRO A 1 221 ? -16.218 -3.709 37.812 1.00 28.19 221 PRO A CA 1
ATOM 1716 C C . PRO A 1 221 ? -15.895 -4.324 36.451 1.00 28.19 221 PRO A C 1
ATOM 1718 O O . PRO A 1 221 ? -16.546 -4.017 35.454 1.00 28.19 221 PRO A O 1
ATOM 1721 N N . LEU A 1 222 ? -14.884 -5.189 36.407 1.00 30.80 222 LEU A N 1
ATOM 1722 C CA . LEU A 1 222 ? -14.579 -6.021 35.248 1.00 30.80 222 LEU A CA 1
ATOM 1723 C C . LEU A 1 222 ? -15.749 -6.989 35.024 1.00 30.80 222 LEU A C 1
ATOM 1725 O O . LEU A 1 222 ? -15.775 -8.088 35.571 1.00 30.80 222 LEU A O 1
ATOM 1729 N N . VAL A 1 223 ? -16.735 -6.571 34.235 1.00 29.19 223 VAL A N 1
ATOM 1730 C CA . VAL A 1 223 ? -17.769 -7.459 33.705 1.00 29.19 223 VAL A CA 1
ATOM 1731 C C . VAL A 1 223 ? -17.096 -8.356 32.661 1.00 29.19 223 VAL A C 1
ATOM 1733 O O . VAL A 1 223 ? -16.797 -7.917 31.556 1.00 29.19 223 VAL A O 1
ATOM 1736 N N . ASN A 1 224 ? -16.787 -9.595 33.055 1.00 33.47 224 ASN A N 1
ATOM 1737 C CA . ASN A 1 224 ? -16.445 -10.747 32.206 1.00 33.47 224 ASN A CA 1
ATOM 1738 C C . ASN A 1 224 ? -15.466 -10.523 31.027 1.00 33.47 224 ASN A C 1
ATOM 1740 O O . ASN A 1 224 ? -15.604 -11.165 29.987 1.00 33.47 224 ASN A O 1
ATOM 1744 N N . LYS A 1 225 ? -14.437 -9.678 31.164 1.00 36.00 225 LYS A N 1
ATOM 1745 C CA . LYS A 1 225 ? -13.287 -9.695 30.239 1.00 36.00 225 LYS A CA 1
ATOM 1746 C C . LYS A 1 225 ? -12.264 -10.692 30.764 1.00 36.00 225 LYS A C 1
ATOM 1748 O O . LYS A 1 225 ? -11.798 -10.517 31.882 1.00 36.00 225 LYS A O 1
ATOM 1753 N N . ASN A 1 226 ? -11.950 -11.735 29.991 1.00 37.28 226 ASN A N 1
ATOM 1754 C CA . ASN A 1 226 ? -10.923 -12.720 30.341 1.00 37.28 226 ASN A CA 1
ATOM 1755 C C . ASN A 1 226 ? -9.527 -12.080 30.154 1.00 37.28 226 ASN A C 1
ATOM 1757 O O . ASN A 1 226 ? -9.052 -11.970 29.020 1.00 37.28 226 ASN A O 1
ATOM 1761 N N . PRO A 1 227 ? -8.865 -11.631 31.235 1.00 34.03 227 PRO A N 1
ATOM 1762 C CA . PRO A 1 227 ? -7.706 -10.742 31.155 1.00 34.03 227 PRO A CA 1
ATOM 1763 C C . PRO A 1 227 ? -6.435 -11.446 30.646 1.00 34.03 227 PRO A C 1
ATOM 1765 O O . PRO A 1 227 ? -5.503 -10.785 30.185 1.00 34.03 227 PRO A O 1
ATOM 1768 N N . LEU A 1 228 ? -6.402 -12.783 30.682 1.00 31.11 228 LEU A N 1
ATOM 1769 C CA . LEU A 1 228 ? -5.287 -13.608 30.209 1.00 31.11 228 LEU A CA 1
ATOM 1770 C C . LEU A 1 228 ? -5.199 -13.667 28.676 1.00 31.11 228 LEU A C 1
ATOM 1772 O O . LEU A 1 228 ? -4.096 -13.575 28.132 1.00 31.11 228 LEU A O 1
ATOM 1776 N N . ASN A 1 229 ? -6.340 -13.737 27.979 1.00 38.59 229 ASN A N 1
ATOM 1777 C CA . ASN A 1 229 ? -6.382 -13.686 26.511 1.00 38.59 229 ASN A CA 1
ATOM 1778 C C . ASN A 1 229 ? -5.936 -12.314 25.993 1.00 38.59 229 ASN A C 1
ATOM 1780 O O . ASN A 1 229 ? -5.143 -12.235 25.056 1.00 38.59 229 ASN A O 1
ATOM 1784 N N . ASP A 1 230 ? -6.365 -11.243 26.664 1.00 37.91 230 ASP A N 1
ATOM 1785 C CA . ASP A 1 230 ? -5.956 -9.874 26.353 1.00 37.91 230 ASP A CA 1
ATOM 1786 C C . ASP A 1 230 ? -4.457 -9.641 26.625 1.00 37.91 230 ASP A C 1
ATOM 1788 O O . ASP A 1 230 ? -3.809 -8.904 25.882 1.00 37.91 230 ASP A O 1
ATOM 1792 N N . MET A 1 231 ? -3.869 -10.280 27.647 1.00 34.44 231 MET A N 1
ATOM 1793 C CA . MET A 1 231 ? -2.435 -10.175 27.963 1.00 34.44 231 MET A CA 1
ATOM 1794 C C . MET A 1 231 ? -1.528 -10.924 26.977 1.00 34.44 231 MET A C 1
ATOM 1796 O O . MET A 1 231 ? -0.526 -10.350 26.547 1.00 34.44 231 MET A O 1
ATOM 1800 N N . LEU A 1 232 ? -1.864 -12.162 26.592 1.00 38.00 232 LEU A N 1
ATOM 1801 C CA . LEU A 1 232 ? -1.039 -12.949 25.663 1.00 38.00 232 LEU A CA 1
ATOM 1802 C C . LEU A 1 232 ? -1.059 -12.335 24.252 1.00 38.00 232 LEU A C 1
ATOM 1804 O O . LEU A 1 232 ? -0.011 -12.160 23.630 1.00 38.00 232 LEU A O 1
ATOM 1808 N N . PHE A 1 233 ? -2.235 -11.891 23.787 1.00 46.44 233 PHE A N 1
ATOM 1809 C CA . PHE A 1 233 ? -2.358 -11.140 22.534 1.00 46.44 233 PHE A CA 1
ATOM 1810 C C . PHE A 1 233 ? -1.584 -9.825 22.574 1.00 46.44 233 PHE A C 1
ATOM 1812 O O . PHE A 1 233 ? -0.918 -9.471 21.602 1.00 46.44 233 PHE A O 1
ATOM 1819 N N . LYS A 1 234 ? -1.629 -9.102 23.698 1.00 47.31 234 LYS A N 1
ATOM 1820 C CA . LYS A 1 234 ? -0.892 -7.850 23.869 1.00 47.31 234 LYS A CA 1
ATOM 1821 C C . LYS A 1 234 ? 0.615 -8.070 23.770 1.00 47.31 234 LYS A C 1
ATOM 1823 O O . LYS A 1 234 ? 1.267 -7.292 23.090 1.00 47.31 234 LYS A O 1
ATOM 1828 N N . GLU A 1 235 ? 1.191 -9.095 24.390 1.00 49.31 235 GLU A N 1
ATOM 1829 C CA . GLU A 1 235 ? 2.643 -9.320 24.317 1.00 49.31 235 GLU A CA 1
ATOM 1830 C C . GLU A 1 235 ? 3.107 -9.784 22.928 1.00 49.31 235 GLU A C 1
ATOM 1832 O O . GLU A 1 235 ? 4.117 -9.294 22.419 1.00 49.31 235 GLU A O 1
ATOM 1837 N N . GLU A 1 236 ? 2.344 -10.655 22.266 1.00 49.97 236 GLU A N 1
ATOM 1838 C CA . GLU A 1 236 ? 2.731 -11.222 20.968 1.00 49.97 236 GLU A CA 1
ATOM 1839 C C . GLU A 1 236 ? 2.447 -10.293 19.774 1.00 49.97 236 GLU A C 1
ATOM 1841 O O . GLU A 1 236 ? 3.063 -10.435 18.717 1.00 49.97 236 GLU A O 1
ATOM 1846 N N . ASN A 1 237 ? 1.584 -9.288 19.961 1.00 54.53 237 ASN A N 1
ATOM 1847 C CA . ASN A 1 237 ? 1.217 -8.268 18.974 1.00 54.53 237 ASN A CA 1
ATOM 1848 C C . ASN A 1 237 ? 1.926 -6.912 19.198 1.00 54.53 237 ASN A C 1
ATOM 1850 O O . ASN A 1 237 ? 1.394 -5.840 18.893 1.00 54.53 237 ASN A O 1
ATOM 1854 N N . GLY A 1 238 ? 3.106 -6.911 19.823 1.00 53.59 238 GLY A N 1
ATOM 1855 C CA . GLY A 1 238 ? 3.873 -5.680 20.064 1.00 53.59 238 GLY A CA 1
ATOM 1856 C C . GLY A 1 238 ? 3.205 -4.681 21.025 1.00 53.59 238 GLY A C 1
ATOM 1857 O O . GLY A 1 238 ? 3.479 -3.481 20.974 1.00 53.59 238 GLY A O 1
ATOM 1858 N N . GLY A 1 239 ? 2.317 -5.146 21.899 1.00 55.78 239 GLY A N 1
ATOM 1859 C CA . GLY A 1 239 ? 1.662 -4.355 22.940 1.00 55.78 239 GLY A CA 1
ATOM 1860 C C . GLY A 1 239 ? 0.250 -3.863 22.607 1.00 55.78 239 GLY A C 1
ATOM 1861 O O . GLY A 1 239 ? -0.268 -3.040 23.365 1.00 55.78 239 GLY A O 1
ATOM 1862 N N . MET A 1 240 ? -0.355 -4.279 21.483 1.00 63.34 240 MET A N 1
ATOM 1863 C CA . MET A 1 240 ? -1.618 -3.709 20.981 1.00 63.34 240 MET A CA 1
ATOM 1864 C C . MET A 1 240 ? -2.828 -4.643 21.126 1.00 63.34 240 MET A C 1
ATOM 1866 O O . MET A 1 240 ? -2.741 -5.834 20.839 1.00 63.34 240 MET A O 1
ATOM 1870 N N . PHE A 1 241 ? -3.970 -4.056 21.501 1.00 63.06 241 PHE A N 1
ATOM 1871 C CA . PHE A 1 241 ? -5.256 -4.738 21.675 1.00 63.06 241 PHE A CA 1
ATOM 1872 C C . PHE A 1 241 ? -6.134 -4.657 20.418 1.00 63.06 241 PHE A C 1
ATOM 1874 O O . PHE A 1 241 ? -6.108 -3.641 19.717 1.00 63.06 241 PHE A O 1
ATOM 1881 N N . VAL A 1 242 ? -6.935 -5.699 20.196 1.00 57.12 242 VAL A N 1
ATOM 1882 C CA . VAL A 1 242 ? -8.042 -5.761 19.228 1.00 57.12 242 VAL A CA 1
ATOM 1883 C C . VAL A 1 242 ? -9.327 -5.966 20.037 1.00 57.12 242 VAL A C 1
ATOM 1885 O O . VAL A 1 242 ? -9.352 -6.808 20.934 1.00 57.12 242 VAL A O 1
ATO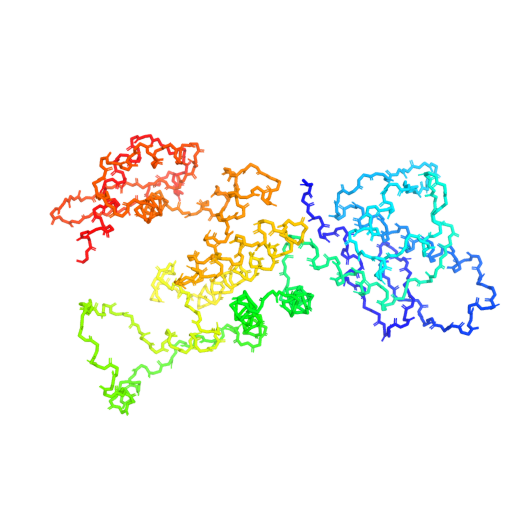M 1888 N N . HIS A 1 243 ? -10.373 -5.187 19.773 1.00 55.41 243 HIS A N 1
ATOM 1889 C CA . HIS A 1 243 ? -11.663 -5.307 20.452 1.00 55.41 243 HIS A CA 1
ATOM 1890 C C . HIS A 1 243 ? -12.430 -6.520 19.931 1.00 55.41 243 HIS A C 1
ATOM 1892 O O . HIS A 1 243 ? -13.158 -6.456 18.942 1.00 55.41 243 HIS A O 1
ATOM 1898 N N . LEU A 1 244 ? -12.330 -7.629 20.660 1.00 50.12 244 LEU A N 1
ATOM 1899 C CA . LEU A 1 244 ? -13.084 -8.847 20.353 1.00 50.12 244 LEU A CA 1
ATOM 1900 C C . LEU A 1 244 ? -14.600 -8.701 20.603 1.00 50.12 244 LEU A C 1
ATOM 1902 O O . LEU A 1 244 ? -15.372 -9.543 20.171 1.00 50.12 244 LEU A O 1
ATOM 1906 N N . GLU A 1 245 ? -15.045 -7.611 21.237 1.00 45.50 245 GLU A N 1
ATOM 1907 C CA . GLU A 1 245 ? -16.462 -7.274 21.473 1.00 45.50 245 GLU A CA 1
ATOM 1908 C C . GLU A 1 245 ? -17.265 -6.975 20.186 1.00 45.50 245 GLU A C 1
ATOM 1910 O O . GLU A 1 245 ? -18.491 -6.907 20.229 1.00 45.50 245 GLU A O 1
ATOM 1915 N N . ASN A 1 246 ? -16.602 -6.847 19.029 1.00 42.66 246 ASN A N 1
ATOM 1916 C CA . ASN A 1 246 ? -17.255 -6.775 17.713 1.00 42.66 246 ASN A CA 1
ATOM 1917 C C . ASN A 1 246 ? -17.458 -8.141 17.040 1.00 42.66 246 ASN A C 1
ATOM 1919 O O . ASN A 1 246 ? -18.044 -8.210 15.958 1.00 42.66 246 ASN A O 1
ATOM 1923 N N . ILE A 1 247 ? -16.970 -9.214 17.655 1.00 42.75 247 ILE A N 1
ATOM 1924 C CA . ILE A 1 247 ? -17.170 -10.583 17.195 1.00 42.75 247 ILE A CA 1
ATOM 1925 C C . ILE A 1 247 ? -18.452 -11.115 17.863 1.00 42.75 247 ILE A C 1
ATOM 1927 O O . ILE A 1 247 ? -18.704 -10.773 19.022 1.00 42.75 247 ILE A O 1
ATOM 1931 N N . PRO A 1 248 ? -19.284 -11.927 17.173 1.00 39.16 248 PRO A N 1
ATOM 1932 C CA . PRO A 1 248 ? -20.366 -12.672 17.821 1.00 39.16 248 PRO A CA 1
ATOM 1933 C C . PRO A 1 248 ? -19.873 -13.382 19.087 1.00 39.16 248 PRO A C 1
ATOM 1935 O O . PRO A 1 248 ? -18.684 -13.686 19.206 1.00 39.16 248 PRO A O 1
ATOM 1938 N N . ARG A 1 249 ? -20.762 -13.649 20.051 1.00 44.62 249 ARG A N 1
ATOM 1939 C CA . ARG A 1 249 ? -20.353 -14.360 21.273 1.00 44.62 249 ARG A CA 1
ATOM 1940 C C . ARG A 1 249 ? -19.702 -15.685 20.876 1.00 44.62 249 ARG A C 1
ATOM 1942 O O . ARG A 1 249 ? -20.184 -16.334 19.959 1.00 44.62 249 ARG A O 1
ATOM 1949 N N . LEU A 1 250 ? -18.629 -16.095 21.557 1.00 45.22 250 LEU A N 1
ATOM 1950 C CA . LEU A 1 250 ? -17.907 -17.350 21.264 1.00 45.22 250 LEU A CA 1
ATOM 1951 C C . LEU A 1 250 ? -18.845 -18.567 21.172 1.00 45.22 250 LEU A C 1
ATOM 1953 O O . LEU A 1 250 ? -18.629 -19.458 20.360 1.00 45.22 250 LEU A O 1
ATOM 1957 N N . GLU A 1 251 ? -19.910 -18.553 21.971 1.00 41.53 251 GLU A N 1
ATOM 1958 C CA . GLU A 1 251 ? -20.984 -19.552 22.036 1.00 41.53 251 GLU A CA 1
ATOM 1959 C C . GLU A 1 251 ? -21.867 -19.608 20.770 1.00 41.53 251 GLU A C 1
ATOM 1961 O O . GLU A 1 251 ? -22.588 -20.579 20.562 1.00 41.53 251 GLU A O 1
ATOM 1966 N N . GLU A 1 252 ? -21.821 -18.569 19.933 1.00 40.84 252 GLU A N 1
ATOM 1967 C CA . GLU A 1 252 ? -22.600 -18.380 18.700 1.00 40.84 252 GLU A CA 1
ATOM 1968 C C . GLU A 1 252 ? -21.737 -18.548 17.431 1.00 40.84 252 GLU A C 1
ATOM 1970 O O . GLU A 1 252 ? -22.227 -18.361 16.315 1.00 40.84 252 GLU A O 1
ATOM 1975 N N . ILE A 1 253 ? -20.445 -18.869 17.578 1.00 46.66 253 ILE A N 1
ATOM 1976 C CA . ILE A 1 253 ? -19.499 -19.031 16.468 1.00 46.66 253 ILE A CA 1
ATOM 1977 C C . ILE A 1 253 ? -19.316 -20.520 16.161 1.00 46.66 253 ILE A C 1
ATOM 1979 O O . ILE A 1 253 ? -18.613 -21.231 16.874 1.00 46.66 253 ILE A O 1
ATOM 1983 N N . ASP A 1 254 ? -19.881 -20.971 15.039 1.00 47.72 254 ASP A N 1
ATOM 1984 C CA . ASP A 1 254 ? -19.715 -22.351 14.552 1.00 47.72 254 ASP A CA 1
ATOM 1985 C C . ASP A 1 254 ? -18.294 -22.640 14.016 1.00 47.72 254 ASP A C 1
ATOM 1987 O O . ASP A 1 254 ? -17.873 -23.796 13.955 1.00 47.72 254 ASP A O 1
ATOM 1991 N N . ASP A 1 255 ? -17.551 -21.602 13.607 1.00 56.09 255 ASP A N 1
ATOM 1992 C CA . ASP A 1 255 ? -16.204 -21.707 13.028 1.00 56.09 255 ASP A CA 1
ATOM 1993 C C . ASP A 1 255 ? -15.211 -20.735 13.709 1.00 56.09 255 ASP A C 1
ATOM 1995 O O . ASP A 1 255 ? -15.261 -19.524 13.455 1.00 56.09 255 ASP A O 1
ATOM 1999 N N . PRO A 1 256 ? -14.259 -21.234 14.523 1.00 52.34 256 PRO A N 1
ATOM 2000 C CA . PRO A 1 256 ? -13.220 -20.426 15.173 1.00 52.34 256 PRO A CA 1
ATOM 2001 C C . PRO A 1 256 ? -12.404 -19.550 14.208 1.00 52.34 256 PRO A C 1
ATOM 2003 O O . PRO A 1 256 ? -11.862 -18.516 14.614 1.00 52.34 256 PRO A O 1
ATOM 2006 N N . LYS A 1 257 ? -12.367 -19.896 12.908 1.00 59.44 257 LYS A N 1
ATOM 2007 C CA . LYS A 1 257 ? -11.709 -19.094 11.864 1.00 59.44 257 LYS A CA 1
ATOM 2008 C C . LYS A 1 257 ? -12.297 -17.695 11.720 1.00 59.44 257 LYS A C 1
ATOM 2010 O O . LYS A 1 257 ? -11.632 -16.806 11.191 1.00 59.44 257 LYS A O 1
ATOM 2015 N N . VAL A 1 258 ? -13.532 -17.462 12.162 1.00 57.06 258 VAL A N 1
ATOM 2016 C CA . VAL A 1 258 ? -14.147 -16.126 12.150 1.00 57.06 258 VAL A CA 1
ATOM 2017 C C . VAL A 1 258 ? -13.330 -15.147 13.000 1.00 57.06 258 VAL A C 1
ATOM 2019 O O . VAL A 1 258 ? -13.079 -14.023 12.563 1.00 57.06 258 VAL A O 1
ATOM 2022 N N . ILE A 1 259 ? -12.833 -15.585 14.159 1.00 57.50 259 ILE A N 1
ATOM 2023 C CA . ILE A 1 259 ? -12.040 -14.744 15.065 1.00 57.50 259 ILE A CA 1
ATOM 2024 C C . ILE A 1 259 ? -10.649 -14.490 14.486 1.00 57.50 259 ILE A C 1
ATOM 2026 O O . ILE A 1 259 ? -10.201 -13.344 14.428 1.00 57.50 259 ILE A O 1
ATOM 2030 N N . THR A 1 260 ? -9.967 -15.535 14.008 1.00 60.94 260 THR A N 1
ATOM 2031 C CA . THR A 1 260 ? -8.628 -15.381 13.421 1.00 60.94 260 THR A CA 1
ATOM 2032 C C . THR A 1 260 ? -8.665 -14.534 12.149 1.00 60.94 260 THR A C 1
ATOM 2034 O O . THR A 1 260 ? -7.767 -13.719 11.941 1.00 60.94 260 THR A O 1
ATOM 2037 N N . ASN A 1 261 ? -9.721 -14.634 11.334 1.00 60.97 261 ASN A N 1
ATOM 2038 C CA . ASN A 1 261 ? -9.934 -13.758 10.179 1.00 60.97 261 ASN A CA 1
ATOM 2039 C C . ASN A 1 261 ? -10.228 -12.308 10.578 1.00 60.97 261 ASN A C 1
ATOM 2041 O O . ASN A 1 261 ? -9.701 -11.398 9.940 1.00 60.97 261 ASN A O 1
ATOM 2045 N N . TYR A 1 262 ? -11.025 -12.074 11.623 1.00 61.34 262 TYR A N 1
ATOM 2046 C CA . TYR A 1 262 ? -11.274 -10.723 12.130 1.00 61.34 262 TYR A CA 1
ATOM 2047 C C . TYR A 1 262 ? -9.972 -10.052 12.583 1.00 61.34 262 TYR A C 1
ATOM 2049 O O . TYR A 1 262 ? -9.609 -8.988 12.084 1.00 61.34 262 TYR A O 1
ATOM 2057 N N . ILE A 1 263 ? -9.208 -10.734 13.440 1.00 65.31 263 ILE A N 1
ATOM 2058 C CA . ILE A 1 263 ? -7.909 -10.261 13.936 1.00 65.31 263 ILE A CA 1
ATOM 2059 C C . ILE A 1 263 ? -6.942 -10.010 12.773 1.00 65.31 263 ILE A C 1
ATOM 2061 O O . ILE A 1 263 ? -6.282 -8.969 12.725 1.00 65.31 263 ILE A O 1
ATOM 2065 N N . ARG A 1 264 ? -6.885 -10.936 11.805 1.00 72.19 264 ARG A N 1
ATOM 2066 C CA . ARG A 1 264 ? -6.075 -10.798 10.587 1.00 72.19 264 ARG A CA 1
ATOM 2067 C C . ARG A 1 264 ? -6.433 -9.526 9.825 1.00 72.19 264 ARG A C 1
ATOM 2069 O O . ARG A 1 264 ? -5.530 -8.780 9.452 1.00 72.19 264 ARG A O 1
ATOM 2076 N N . ASN A 1 265 ? -7.721 -9.274 9.614 1.00 67.44 265 ASN A N 1
ATOM 2077 C CA . ASN A 1 265 ? -8.200 -8.120 8.860 1.00 67.44 265 ASN A CA 1
ATOM 2078 C C . ASN A 1 265 ? -7.875 -6.798 9.569 1.00 67.44 265 ASN A C 1
ATOM 2080 O O . ASN A 1 265 ? -7.344 -5.891 8.927 1.00 67.44 265 ASN A O 1
ATOM 2084 N N . GLU A 1 266 ? -8.114 -6.695 10.879 1.00 69.88 266 GLU A N 1
ATOM 2085 C CA . GLU A 1 266 ? -7.802 -5.480 11.649 1.00 69.88 266 GLU A CA 1
ATOM 2086 C C . GLU A 1 266 ? -6.294 -5.181 11.650 1.00 69.88 266 GLU A C 1
ATOM 2088 O O . GLU A 1 266 ? -5.870 -4.058 11.357 1.00 69.88 266 GLU A O 1
ATOM 2093 N N . MET A 1 267 ? -5.459 -6.207 11.864 1.00 75.94 267 MET A N 1
ATOM 2094 C CA . MET A 1 267 ? -3.997 -6.090 11.775 1.00 75.94 267 MET A CA 1
ATOM 2095 C C . MET A 1 267 ? -3.540 -5.641 10.393 1.00 75.94 267 MET A C 1
ATOM 2097 O O . MET A 1 267 ? -2.728 -4.719 10.275 1.00 75.94 267 MET A O 1
ATOM 2101 N N . GLN A 1 268 ? -4.062 -6.268 9.339 1.00 75.31 268 GLN A N 1
ATOM 2102 C CA . GLN A 1 268 ? -3.717 -5.909 7.970 1.00 75.31 268 GLN A CA 1
ATOM 2103 C C . GLN A 1 268 ? -4.111 -4.465 7.653 1.00 75.31 268 GLN A C 1
ATOM 2105 O O . GLN A 1 268 ? -3.303 -3.743 7.067 1.00 75.31 268 GLN A O 1
ATOM 2110 N N . GLN A 1 269 ? -5.292 -4.008 8.081 1.00 71.44 269 GLN A N 1
ATOM 2111 C CA . GLN A 1 269 ? -5.734 -2.629 7.859 1.00 71.44 269 GLN A CA 1
ATOM 2112 C C . GLN A 1 269 ? -4.897 -1.609 8.630 1.00 71.44 269 GLN A C 1
ATOM 2114 O O . GLN A 1 269 ? -4.531 -0.567 8.074 1.00 71.44 269 GLN A O 1
ATOM 2119 N N . PHE A 1 270 ? -4.530 -1.903 9.876 1.00 80.19 270 PHE A N 1
ATOM 2120 C CA . PHE A 1 270 ? -3.667 -1.025 10.660 1.00 80.19 270 PHE A CA 1
ATOM 2121 C C . PHE A 1 270 ? -2.266 -0.895 10.050 1.00 80.19 270 PHE A C 1
ATOM 2123 O O . PHE A 1 270 ? -1.757 0.221 9.877 1.00 80.19 270 PHE A O 1
ATOM 2130 N N . VAL A 1 271 ? -1.646 -2.026 9.691 1.00 83.81 271 VAL A N 1
ATOM 2131 C CA . VAL A 1 271 ? -0.331 -2.056 9.035 1.00 83.81 271 VAL A CA 1
ATOM 2132 C C . VAL A 1 271 ? -0.385 -1.294 7.714 1.00 83.81 271 VAL A C 1
ATOM 2134 O O . VAL A 1 271 ? 0.459 -0.429 7.461 1.00 83.81 271 VAL A O 1
ATOM 2137 N N . LYS A 1 272 ? -1.423 -1.556 6.913 1.00 80.19 272 LYS A N 1
ATOM 2138 C CA . LYS A 1 272 ? -1.686 -0.867 5.654 1.00 80.19 272 LYS A CA 1
ATOM 2139 C C . LYS A 1 272 ? -1.730 0.633 5.817 1.00 80.19 272 LYS A C 1
ATOM 2141 O O . LYS A 1 272 ? -0.936 1.344 5.204 1.00 80.19 272 LYS A O 1
ATOM 2146 N N . THR A 1 273 ? -2.627 1.098 6.673 1.00 76.94 273 THR A N 1
ATOM 2147 C CA . THR A 1 273 ? -2.865 2.525 6.870 1.00 76.94 273 THR A CA 1
ATOM 2148 C C . THR A 1 273 ? -1.606 3.208 7.399 1.00 76.94 273 THR A C 1
ATOM 2150 O O . THR A 1 273 ? -1.242 4.275 6.916 1.00 76.94 273 THR A O 1
ATOM 2153 N N . SER A 1 274 ? -0.869 2.562 8.308 1.00 86.50 274 SER A N 1
ATOM 2154 C CA . SER A 1 274 ? 0.394 3.081 8.848 1.00 86.50 274 SER A CA 1
ATOM 2155 C C . SER A 1 274 ? 1.483 3.251 7.785 1.00 86.50 274 SER A C 1
ATOM 2157 O O . SER A 1 274 ? 2.105 4.312 7.693 1.00 86.50 274 SER A O 1
ATOM 2159 N N . CYS A 1 275 ? 1.745 2.207 6.993 1.00 86.00 275 CYS A N 1
ATOM 2160 C CA . CYS A 1 275 ? 2.784 2.239 5.967 1.00 86.00 275 CYS A CA 1
ATOM 2161 C C . CYS A 1 275 ? 2.413 3.165 4.806 1.00 86.00 275 CYS A C 1
ATOM 2163 O O . CYS A 1 275 ? 3.253 3.951 4.371 1.00 86.00 275 CYS A O 1
ATOM 2165 N N . ASP A 1 276 ? 1.177 3.096 4.316 1.00 80.88 276 ASP A N 1
ATOM 2166 C CA . ASP A 1 276 ? 0.738 3.889 3.167 1.00 80.88 276 ASP A CA 1
ATOM 2167 C C . ASP A 1 276 ? 0.734 5.380 3.507 1.00 80.88 276 ASP A C 1
ATOM 2169 O O . ASP A 1 276 ? 1.287 6.179 2.753 1.00 80.88 276 ASP A O 1
ATOM 2173 N N . LEU A 1 277 ? 0.235 5.754 4.689 1.00 82.94 277 LEU A N 1
ATOM 2174 C CA . LEU A 1 277 ? 0.225 7.143 5.141 1.00 82.94 277 LEU A CA 1
ATOM 2175 C C . LEU A 1 277 ? 1.641 7.712 5.321 1.00 82.94 277 LEU A C 1
ATOM 2177 O O . LEU A 1 277 ? 1.923 8.867 4.981 1.00 82.94 277 LEU A O 1
ATOM 2181 N N . TRP A 1 278 ? 2.578 6.894 5.803 1.00 87.19 278 TRP A N 1
ATOM 2182 C CA . TRP A 1 278 ? 3.983 7.286 5.845 1.00 87.19 278 TRP A CA 1
ATOM 2183 C C . TRP A 1 278 ? 4.550 7.537 4.444 1.00 87.19 278 TRP A C 1
ATOM 2185 O O . TRP A 1 278 ? 5.304 8.487 4.240 1.00 87.19 278 TRP A O 1
ATOM 2195 N N . LEU A 1 279 ? 4.206 6.721 3.457 1.00 81.88 279 LEU A N 1
ATOM 2196 C CA . LEU A 1 279 ? 4.698 6.926 2.097 1.00 81.88 279 LEU A CA 1
ATOM 2197 C C . LEU A 1 279 ? 4.027 8.138 1.433 1.00 81.88 279 LEU A C 1
ATOM 2199 O O . LEU A 1 279 ? 4.703 8.919 0.769 1.00 81.88 279 LEU A O 1
ATOM 2203 N N . ASP A 1 280 ? 2.746 8.373 1.709 1.00 76.81 280 ASP A N 1
ATOM 2204 C CA . ASP A 1 280 ? 1.972 9.501 1.175 1.00 76.81 280 ASP A CA 1
ATOM 2205 C C . ASP A 1 280 ? 2.414 10.870 1.698 1.00 76.81 280 ASP A C 1
ATOM 2207 O O . ASP A 1 280 ? 2.151 11.902 1.073 1.00 76.81 280 ASP A O 1
ATOM 2211 N N . THR A 1 281 ? 3.099 10.890 2.840 1.00 78.44 281 THR A N 1
ATOM 2212 C CA . THR A 1 281 ? 3.645 12.109 3.447 1.00 78.44 281 THR A CA 1
ATOM 2213 C C . THR A 1 281 ? 5.108 12.370 3.079 1.00 78.44 281 THR A C 1
ATOM 2215 O O . THR A 1 281 ? 5.647 13.399 3.480 1.00 78.44 281 THR A O 1
ATOM 2218 N N . ALA A 1 282 ? 5.756 11.492 2.300 1.00 74.75 282 ALA A N 1
ATOM 2219 C CA . ALA A 1 282 ? 7.195 11.563 2.017 1.00 74.75 282 ALA A CA 1
ATOM 2220 C C . ALA A 1 282 ? 7.642 12.897 1.387 1.00 74.75 282 ALA A C 1
ATOM 2222 O O . ALA A 1 282 ? 8.656 13.455 1.801 1.00 74.75 282 ALA A O 1
ATOM 2223 N N . ASP A 1 283 ? 6.852 13.439 0.457 1.00 66.75 283 ASP A N 1
ATOM 2224 C CA . ASP A 1 283 ? 7.149 14.698 -0.245 1.00 66.75 283 ASP A CA 1
ATOM 2225 C C . ASP A 1 283 ? 6.417 15.913 0.363 1.00 66.75 283 ASP A C 1
ATOM 2227 O O . ASP A 1 283 ? 6.356 16.984 -0.241 1.00 66.75 283 ASP A O 1
ATOM 2231 N N . LYS A 1 284 ? 5.820 15.754 1.554 1.00 77.69 284 LYS A N 1
ATOM 2232 C CA . LYS A 1 284 ? 4.971 16.760 2.214 1.00 77.69 284 LYS A CA 1
ATOM 2233 C C . LYS A 1 284 ? 5.425 16.983 3.666 1.00 77.69 284 LYS A C 1
ATOM 2235 O O . LYS A 1 284 ? 4.746 16.507 4.577 1.00 77.69 284 LYS A O 1
ATOM 2240 N N . PRO A 1 285 ? 6.536 17.708 3.911 1.00 78.12 285 PRO A N 1
ATOM 2241 C CA . PRO A 1 285 ? 7.139 17.842 5.243 1.00 78.12 285 PRO A CA 1
ATOM 2242 C C . PRO A 1 285 ? 6.175 18.340 6.330 1.00 78.12 285 PRO A C 1
ATOM 2244 O O . PRO A 1 285 ? 6.137 17.794 7.425 1.00 78.12 285 PRO A O 1
ATOM 2247 N N . GLU A 1 286 ? 5.313 19.305 6.015 1.00 80.50 286 GLU A N 1
ATOM 2248 C CA . GLU A 1 286 ? 4.347 19.837 6.987 1.00 80.50 286 GLU A CA 1
ATOM 2249 C C . GLU A 1 286 ? 3.301 18.793 7.407 1.00 80.50 286 GLU A C 1
ATOM 2251 O O . GLU A 1 286 ? 2.941 18.684 8.579 1.00 80.50 286 GLU A O 1
ATOM 2256 N N . ILE A 1 287 ? 2.822 17.986 6.456 1.00 81.75 287 ILE A N 1
ATOM 2257 C CA . ILE A 1 287 ? 1.869 16.905 6.736 1.00 81.75 287 ILE A CA 1
ATOM 2258 C C . ILE A 1 287 ? 2.592 15.740 7.422 1.00 81.75 287 ILE A C 1
ATOM 2260 O O . ILE A 1 287 ? 2.040 15.115 8.324 1.00 81.75 287 ILE A O 1
ATOM 2264 N N . ARG A 1 288 ? 3.852 15.483 7.060 1.00 84.69 288 ARG A N 1
ATOM 2265 C CA . ARG A 1 288 ? 4.725 14.510 7.722 1.00 84.69 288 ARG A CA 1
ATOM 2266 C C . ARG A 1 288 ? 4.913 14.809 9.207 1.00 84.69 288 ARG A C 1
ATOM 2268 O O . ARG A 1 288 ? 4.842 13.890 10.025 1.00 84.69 288 ARG A O 1
ATOM 2275 N N . ASP A 1 289 ? 5.109 16.073 9.552 1.00 82.81 289 ASP A N 1
ATOM 2276 C CA . ASP A 1 289 ? 5.254 16.502 10.940 1.00 82.81 289 ASP A CA 1
ATOM 2277 C C . ASP A 1 289 ? 3.942 16.343 11.711 1.00 82.81 289 ASP A C 1
ATOM 2279 O O . ASP A 1 289 ? 3.944 15.829 12.831 1.00 82.81 289 ASP A O 1
ATOM 2283 N N . LYS A 1 290 ? 2.799 16.702 11.107 1.00 84.44 290 LYS A N 1
ATOM 2284 C CA . LYS A 1 290 ? 1.480 16.455 11.716 1.00 84.44 290 LYS A CA 1
ATOM 2285 C C . LYS A 1 290 ? 1.220 14.963 11.933 1.00 84.44 290 LYS A C 1
ATOM 2287 O O . LYS A 1 290 ? 0.762 14.583 13.005 1.00 84.44 290 LYS A O 1
ATOM 2292 N N . PHE A 1 291 ? 1.552 14.119 10.955 1.00 87.19 291 PHE A N 1
ATOM 2293 C CA . PHE A 1 291 ? 1.420 12.668 11.079 1.00 87.19 291 PHE A CA 1
ATOM 2294 C C . PHE A 1 291 ? 2.295 12.129 12.214 1.00 87.19 291 PHE A C 1
ATOM 2296 O O . PHE A 1 291 ? 1.834 11.353 13.043 1.00 87.19 291 PHE A O 1
ATOM 2303 N N . THR A 1 292 ? 3.537 12.600 12.309 1.00 83.50 292 THR A N 1
ATOM 2304 C CA . THR A 1 292 ? 4.463 12.218 13.382 1.00 83.50 292 THR A CA 1
ATOM 2305 C C . THR A 1 292 ? 3.911 12.578 14.764 1.00 83.50 292 THR A C 1
ATOM 2307 O O . THR A 1 292 ? 3.919 11.743 15.665 1.00 83.50 292 THR A O 1
ATOM 2310 N N . LYS A 1 293 ? 3.342 13.781 14.911 1.00 82.31 293 LYS A N 1
ATOM 2311 C CA . LYS A 1 293 ? 2.652 14.205 16.140 1.00 82.31 293 LYS A CA 1
ATOM 2312 C C . LYS A 1 293 ? 1.384 13.402 16.422 1.00 82.31 293 LYS A C 1
ATOM 2314 O O . LYS A 1 293 ? 1.063 13.197 17.584 1.00 82.31 293 LYS A O 1
ATOM 2319 N N . LEU A 1 294 ? 0.670 12.936 15.397 1.00 82.62 294 LEU A N 1
ATOM 2320 C CA . LEU A 1 294 ? -0.480 12.049 15.576 1.00 82.62 294 LEU A CA 1
ATOM 2321 C C . LEU A 1 294 ? -0.051 10.690 16.135 1.00 82.62 294 LEU A C 1
ATOM 2323 O O . LEU A 1 294 ? -0.707 10.191 17.042 1.00 82.62 294 LEU A O 1
ATOM 2327 N N . LEU A 1 295 ? 1.062 10.112 15.660 1.00 80.94 295 LEU A N 1
ATOM 2328 C CA . LEU A 1 295 ? 1.624 8.880 16.244 1.00 80.94 295 LEU A CA 1
ATOM 2329 C C . LEU A 1 295 ? 1.890 9.051 17.755 1.00 80.94 295 LEU A C 1
ATOM 2331 O O . LEU A 1 295 ? 1.651 8.122 18.525 1.00 80.94 295 LEU A O 1
ATOM 2335 N N . GLY A 1 296 ? 2.261 10.278 18.148 1.00 67.25 296 GLY A N 1
ATOM 2336 C CA . GLY A 1 296 ? 2.136 10.911 19.474 1.00 67.25 296 GLY A CA 1
ATOM 2337 C C . GLY A 1 296 ? 1.015 10.451 20.377 1.00 67.25 296 GLY A C 1
ATOM 2338 O O . GLY A 1 296 ? 1.209 10.114 21.543 1.00 67.25 296 GLY A O 1
ATOM 2339 N N . THR A 1 297 ? -0.180 10.540 19.818 1.00 66.44 297 THR A N 1
ATOM 2340 C CA . THR A 1 297 ? -1.454 10.581 20.529 1.00 66.44 297 THR A CA 1
ATOM 2341 C C . THR A 1 297 ? -2.333 9.387 20.179 1.00 66.44 297 THR A C 1
ATOM 2343 O O . THR A 1 297 ? -3.494 9.305 20.596 1.00 66.44 297 THR A O 1
ATOM 2346 N N . LEU A 1 298 ? -1.774 8.428 19.433 1.00 65.31 298 LEU A N 1
ATOM 2347 C CA . LEU A 1 298 ? -2.355 7.115 19.218 1.00 65.31 298 LEU A CA 1
ATOM 2348 C C . LEU A 1 298 ? -2.328 6.336 20.542 1.00 65.31 298 LEU A C 1
ATOM 2350 O O . LEU A 1 298 ? -1.457 5.502 20.788 1.00 65.31 298 LEU A O 1
ATOM 2354 N N . SER A 1 299 ? -3.287 6.627 21.415 1.00 54.97 299 SER A N 1
ATOM 2355 C CA . SER A 1 299 ? -3.734 5.756 22.499 1.00 54.97 299 SER A CA 1
ATOM 2356 C C . SER A 1 299 ? -4.872 4.855 22.008 1.00 54.97 299 SER A C 1
ATOM 2358 O O . SER A 1 299 ? -5.465 5.109 20.956 1.00 54.97 299 SER A O 1
ATOM 2360 N N . GLY A 1 300 ? -5.155 3.790 22.759 1.00 60.59 300 GLY A N 1
ATOM 2361 C CA . GLY A 1 300 ? -6.250 2.867 22.460 1.00 60.59 300 GLY A CA 1
ATOM 2362 C C . GLY A 1 300 ? -5.858 1.668 21.595 1.00 60.59 300 GLY A C 1
ATOM 2363 O O . GLY A 1 300 ? -4.672 1.405 21.340 1.00 60.59 300 GLY A O 1
ATOM 2364 N N . CYS A 1 301 ? -6.890 0.934 21.194 1.00 65.88 301 CYS A N 1
ATOM 2365 C CA . CYS A 1 301 ? -6.851 -0.288 20.398 1.00 65.88 301 CYS A CA 1
ATOM 2366 C C . CYS A 1 301 ? -6.523 -0.057 18.919 1.00 65.88 301 CYS A C 1
ATOM 2368 O O . CYS A 1 301 ? -6.435 1.074 18.434 1.00 65.88 301 CYS A O 1
ATOM 2370 N N . MET A 1 302 ? -6.351 -1.150 18.186 1.00 66.69 302 MET A N 1
ATOM 2371 C CA . MET A 1 302 ? -6.003 -1.141 16.771 1.00 66.69 302 MET A CA 1
ATOM 2372 C C . MET A 1 302 ? -7.065 -0.473 15.886 1.00 66.69 302 MET A C 1
ATOM 2374 O O . MET A 1 302 ? -6.718 0.278 14.976 1.00 66.69 302 MET A O 1
ATOM 2378 N N . GLU A 1 303 ? -8.343 -0.670 16.182 1.00 62.00 303 GLU A N 1
ATOM 2379 C CA . GLU A 1 303 ? -9.485 -0.153 15.427 1.00 62.00 303 GLU A CA 1
ATOM 2380 C C . GLU A 1 303 ? -9.590 1.371 15.552 1.00 62.00 303 GLU A C 1
ATOM 2382 O O . GLU A 1 303 ? -9.736 2.093 14.558 1.00 62.00 303 GLU A O 1
ATOM 2387 N N . GLN A 1 304 ? -9.455 1.887 16.778 1.00 62.38 304 GLN A N 1
ATOM 2388 C CA . GLN A 1 304 ? -9.434 3.326 17.054 1.00 62.38 304 GLN A CA 1
ATOM 2389 C C . GLN A 1 304 ? -8.211 3.985 16.417 1.00 62.38 304 GLN A C 1
ATOM 2391 O O . GLN A 1 304 ? -8.324 5.055 15.817 1.00 62.38 304 GLN A O 1
ATOM 2396 N N . ARG A 1 305 ? -7.040 3.338 16.493 1.00 71.50 305 ARG A N 1
ATOM 2397 C CA . ARG A 1 305 ? -5.826 3.826 15.825 1.00 71.50 305 ARG A CA 1
ATOM 2398 C C . ARG A 1 305 ? -6.011 3.878 14.315 1.00 71.50 305 ARG A C 1
ATOM 2400 O O . ARG A 1 305 ? -5.734 4.910 13.715 1.00 71.50 305 ARG A O 1
ATOM 2407 N N . THR A 1 306 ? -6.509 2.803 13.710 1.00 68.81 306 THR A N 1
ATOM 2408 C CA . THR A 1 306 ? -6.772 2.732 12.266 1.00 68.81 306 THR A CA 1
ATOM 2409 C C . THR A 1 306 ? -7.752 3.817 11.840 1.00 68.81 306 THR A C 1
ATOM 2411 O O . THR A 1 306 ? -7.488 4.520 10.868 1.00 68.81 306 THR A O 1
ATOM 2414 N N . THR A 1 307 ? -8.814 4.037 12.619 1.00 66.12 307 THR A N 1
ATOM 2415 C CA . THR A 1 307 ? -9.783 5.115 12.378 1.00 66.12 307 THR A CA 1
ATOM 2416 C C . THR A 1 307 ? -9.108 6.487 12.433 1.00 66.12 307 THR A C 1
ATOM 2418 O O . THR A 1 307 ? -9.220 7.244 11.477 1.00 66.12 307 THR A O 1
ATOM 2421 N N . LYS A 1 308 ? -8.319 6.792 13.475 1.00 69.31 308 LYS A N 1
ATOM 2422 C CA . LYS A 1 308 ? -7.574 8.064 13.578 1.00 69.31 308 LYS A CA 1
ATOM 2423 C C . LYS A 1 308 ? -6.620 8.288 12.401 1.00 69.31 308 LYS A C 1
ATOM 2425 O O . LYS A 1 308 ? -6.528 9.399 11.882 1.00 69.31 308 LYS A O 1
ATOM 2430 N N . LEU A 1 309 ? -5.918 7.244 11.961 1.00 78.44 309 LEU A N 1
ATOM 2431 C CA . LEU A 1 309 ? -5.019 7.319 10.807 1.00 78.44 309 LEU A CA 1
ATOM 2432 C C . LEU A 1 309 ? -5.783 7.531 9.490 1.00 78.44 309 LEU A C 1
ATOM 2434 O O . LEU A 1 309 ? -5.358 8.323 8.646 1.00 78.44 309 LEU A O 1
ATOM 2438 N N . ALA A 1 310 ? -6.923 6.863 9.317 1.00 67.31 310 ALA A N 1
ATOM 2439 C CA . ALA A 1 310 ? -7.798 7.060 8.169 1.00 67.31 310 ALA A CA 1
ATOM 2440 C C . ALA A 1 310 ? -8.368 8.487 8.148 1.00 67.31 310 ALA A C 1
ATOM 2442 O O . ALA A 1 310 ? -8.257 9.165 7.128 1.00 67.31 310 ALA A O 1
ATOM 2443 N N . THR A 1 311 ? -8.868 8.993 9.278 1.00 67.38 311 THR A N 1
ATOM 2444 C CA . THR A 1 311 ? -9.351 10.375 9.419 1.00 67.38 311 THR A CA 1
ATOM 2445 C C . THR A 1 311 ? -8.265 11.383 9.064 1.00 67.38 311 THR A C 1
ATOM 2447 O O . THR A 1 311 ? -8.490 12.249 8.225 1.00 67.38 311 THR A O 1
ATOM 2450 N N . PHE A 1 312 ? -7.046 11.213 9.583 1.00 75.56 312 PHE A N 1
ATOM 2451 C CA . PHE A 1 312 ? -5.915 12.071 9.223 1.00 75.56 312 PHE A CA 1
ATOM 2452 C C . PHE A 1 312 ? -5.642 12.082 7.712 1.00 75.56 312 PHE A C 1
ATOM 2454 O O . PHE A 1 312 ? -5.337 13.126 7.125 1.00 75.56 312 PHE A O 1
ATOM 2461 N N . THR A 1 313 ? -5.750 10.914 7.076 1.00 66.25 313 THR A N 1
ATOM 2462 C CA . THR A 1 313 ? -5.578 10.758 5.628 1.00 66.25 313 THR A CA 1
ATOM 2463 C C . THR A 1 313 ? -6.622 11.573 4.856 1.00 66.25 313 THR A C 1
ATOM 2465 O O . THR A 1 313 ? -6.281 12.211 3.855 1.00 66.25 313 THR A O 1
ATOM 2468 N N . LEU A 1 314 ? -7.868 11.587 5.340 1.00 63.72 314 LEU A N 1
ATOM 2469 C CA . LEU A 1 314 ? -8.976 12.352 4.768 1.00 63.72 314 LEU A CA 1
ATOM 2470 C C . LEU A 1 314 ? -8.793 13.861 4.990 1.00 63.72 314 LEU A C 1
ATOM 2472 O O . LEU A 1 314 ? -8.798 14.620 4.025 1.00 63.72 314 LEU A O 1
ATOM 2476 N N . GLU A 1 315 ? -8.536 14.294 6.225 1.00 68.88 315 GLU A N 1
ATOM 2477 C CA . GLU A 1 315 ? -8.356 15.710 6.594 1.00 68.88 315 GLU A CA 1
ATOM 2478 C C . GLU A 1 315 ? -7.212 16.392 5.832 1.00 68.88 315 GLU A C 1
ATOM 2480 O O . GLU A 1 315 ? -7.262 17.587 5.542 1.00 68.88 315 GLU A O 1
ATOM 2485 N N . ASN A 1 316 ? -6.171 15.632 5.482 1.00 69.25 316 ASN A N 1
ATOM 2486 C CA . ASN A 1 316 ? -5.006 16.146 4.764 1.00 69.25 316 ASN A CA 1
ATOM 2487 C C . ASN A 1 316 ? -5.054 15.858 3.252 1.00 69.25 316 ASN A C 1
ATOM 2489 O O . ASN A 1 316 ? -4.040 16.034 2.568 1.00 69.25 316 ASN A O 1
ATOM 2493 N N . ASN A 1 317 ? -6.211 15.435 2.717 1.00 65.12 317 ASN A N 1
ATOM 2494 C CA . ASN A 1 317 ? -6.437 15.167 1.291 1.00 65.12 317 ASN A CA 1
ATOM 2495 C C . ASN A 1 317 ? -5.350 14.270 0.666 1.00 65.12 317 ASN A C 1
ATOM 2497 O O . ASN A 1 317 ? -4.810 14.549 -0.410 1.00 65.12 317 ASN A O 1
ATOM 2501 N N . LEU A 1 318 ? -4.965 13.207 1.377 1.00 63.84 318 LEU A N 1
ATOM 2502 C CA . LEU A 1 318 ? -3.895 12.300 0.950 1.00 63.84 318 LEU A CA 1
ATOM 2503 C C . LEU A 1 318 ? -4.398 11.183 0.021 1.00 63.84 318 LEU A C 1
ATOM 2505 O O . LEU A 1 318 ? -3.611 10.623 -0.745 1.00 63.84 318 LEU A O 1
ATOM 2509 N N . ILE A 1 319 ? -5.709 10.926 0.009 1.00 56.84 319 ILE A N 1
ATOM 2510 C CA . ILE A 1 319 ? -6.379 10.074 -0.979 1.00 56.84 319 ILE A CA 1
ATOM 2511 C C . ILE A 1 319 ? -7.012 10.972 -2.045 1.00 56.84 319 ILE A C 1
ATOM 2513 O O . ILE A 1 319 ? -7.782 11.878 -1.742 1.00 56.84 319 ILE A O 1
ATOM 2517 N N . GLY A 1 320 ? -6.693 10.720 -3.315 1.00 40.03 320 GLY A N 1
ATOM 2518 C CA . GLY A 1 320 ? -7.413 11.325 -4.432 1.00 40.03 320 GLY A CA 1
ATOM 2519 C C . GLY A 1 320 ? -8.748 10.616 -4.633 1.00 40.03 320 GLY A C 1
ATOM 2520 O O . GLY A 1 320 ? -8.820 9.717 -5.459 1.00 40.03 320 GLY A O 1
ATOM 2521 N N . GLY A 1 321 ? -9.767 11.009 -3.877 1.00 38.66 321 GLY A N 1
ATOM 2522 C CA . GLY A 1 321 ? -11.124 10.469 -3.935 1.00 38.66 321 GLY A CA 1
ATOM 2523 C C . GLY A 1 321 ? -12.050 11.280 -3.031 1.00 38.66 321 GLY A C 1
ATOM 2524 O O . GLY A 1 321 ? -11.579 11.940 -2.107 1.00 38.66 321 GLY A O 1
ATOM 2525 N N . ASP A 1 322 ? -13.350 11.278 -3.327 1.00 36.16 322 ASP A N 1
ATOM 2526 C CA . ASP A 1 322 ? -14.343 11.988 -2.519 1.00 36.16 322 ASP A CA 1
ATOM 2527 C C . ASP A 1 322 ? -14.364 11.384 -1.105 1.00 36.16 322 ASP A C 1
ATOM 2529 O O . ASP A 1 322 ? -14.662 10.200 -0.926 1.00 36.16 322 ASP A O 1
ATOM 2533 N N . ILE A 1 323 ? -14.002 12.194 -0.109 1.00 41.22 323 ILE A N 1
ATOM 2534 C CA . ILE A 1 323 ? -13.870 11.827 1.311 1.00 41.22 323 ILE A CA 1
ATOM 2535 C C . ILE A 1 323 ? -15.129 11.111 1.827 1.00 41.22 323 ILE A C 1
ATOM 2537 O O . ILE A 1 323 ? -15.03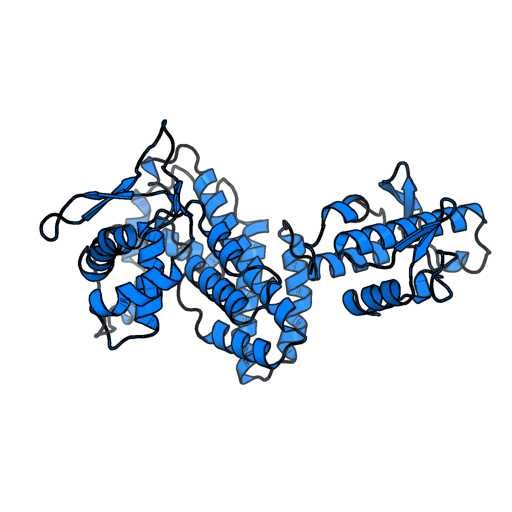9 10.203 2.656 1.00 41.22 323 ILE A O 1
ATOM 2541 N N . LYS A 1 324 ? -16.297 11.445 1.267 1.00 41.31 324 LYS A N 1
ATOM 2542 C CA . LYS A 1 324 ? -17.583 10.822 1.602 1.00 41.31 324 LYS A CA 1
ATOM 2543 C C . LYS A 1 324 ? -17.681 9.356 1.173 1.00 41.31 324 LYS A C 1
ATOM 2545 O O . LYS A 1 324 ? -18.349 8.573 1.840 1.00 41.31 324 LYS A O 1
ATOM 2550 N N . GLN A 1 325 ? -17.001 8.964 0.097 1.00 38.16 325 GLN A N 1
ATOM 2551 C CA . GLN A 1 325 ? -17.054 7.613 -0.466 1.00 38.16 325 GLN A CA 1
ATOM 2552 C C . GLN A 1 325 ? -16.210 6.620 0.350 1.00 38.16 325 GLN A C 1
ATOM 2554 O O . GLN A 1 325 ? -16.663 5.516 0.628 1.00 38.16 325 GLN A O 1
ATOM 2559 N N . VAL A 1 326 ? -15.016 7.026 0.802 1.00 38.41 326 VAL A N 1
ATOM 2560 C CA . VAL A 1 326 ? -14.114 6.176 1.609 1.00 38.41 326 VAL A CA 1
ATOM 2561 C C . VAL A 1 326 ? -14.669 5.968 3.021 1.00 38.41 326 VAL A C 1
ATOM 2563 O O . VAL A 1 326 ? -14.662 4.847 3.529 1.00 38.41 326 VAL A O 1
ATOM 2566 N N . ALA A 1 327 ? -15.223 7.024 3.628 1.00 42.16 327 ALA A N 1
ATOM 2567 C CA . ALA A 1 327 ? -15.958 6.918 4.885 1.00 42.16 327 ALA A CA 1
ATOM 2568 C C . ALA A 1 327 ? -17.216 6.046 4.733 1.00 42.16 327 ALA A C 1
ATOM 2570 O O . ALA A 1 327 ? -17.542 5.286 5.642 1.00 42.16 327 ALA A O 1
ATOM 2571 N N . ALA A 1 328 ? -17.898 6.100 3.581 1.00 43.06 328 ALA A N 1
ATOM 2572 C CA . ALA A 1 328 ? -19.022 5.220 3.275 1.00 43.06 328 ALA A CA 1
ATOM 2573 C C . ALA A 1 328 ? -18.602 3.753 3.077 1.00 43.06 328 ALA A C 1
ATOM 2575 O O . ALA A 1 328 ? -19.349 2.882 3.506 1.00 43.06 328 ALA A O 1
ATOM 2576 N N . ASP A 1 329 ? -17.433 3.477 2.488 1.00 41.16 329 ASP A N 1
ATOM 2577 C CA . ASP A 1 329 ? -16.932 2.122 2.213 1.00 41.16 329 ASP A CA 1
ATOM 2578 C C . ASP A 1 329 ? -16.394 1.402 3.461 1.00 41.16 329 ASP A C 1
ATOM 2580 O O . ASP A 1 329 ? -16.649 0.211 3.619 1.00 41.16 329 ASP A O 1
ATOM 2584 N N . HIS A 1 330 ? -15.744 2.109 4.394 1.00 41.78 330 HIS A N 1
ATOM 2585 C CA . HIS A 1 330 ? -15.270 1.538 5.671 1.00 41.78 330 HIS A CA 1
ATOM 2586 C C . HIS A 1 330 ? -16.398 1.170 6.659 1.00 41.78 330 HIS A C 1
ATOM 2588 O O . HIS A 1 330 ? -16.135 0.648 7.739 1.00 41.78 330 HIS A O 1
ATOM 2594 N N . SER A 1 331 ? -17.650 1.477 6.319 1.00 50.75 331 SER A N 1
ATOM 2595 C CA . SER A 1 331 ? -18.804 1.458 7.228 1.00 50.75 331 SER A CA 1
ATOM 2596 C C . SER A 1 331 ? -20.069 0.865 6.600 1.00 50.75 331 SER A C 1
ATOM 2598 O O . SER A 1 331 ? -21.155 1.023 7.157 1.00 50.75 331 SER A O 1
ATOM 2600 N N . LYS A 1 332 ? -19.964 0.189 5.445 1.00 49.47 332 LYS A N 1
ATOM 2601 C CA . LYS A 1 332 ? -21.135 -0.367 4.739 1.00 49.47 332 LYS A CA 1
ATOM 2602 C C . LYS A 1 332 ? -21.949 -1.348 5.585 1.00 49.47 332 LYS A C 1
ATOM 2604 O O . LYS A 1 332 ? -23.167 -1.390 5.427 1.00 49.47 332 LYS A O 1
ATOM 2609 N N . ASP A 1 333 ? -21.292 -2.036 6.513 1.00 52.25 333 ASP A N 1
ATOM 2610 C CA . ASP A 1 333 ? -21.913 -3.023 7.401 1.00 52.25 333 ASP A CA 1
ATOM 2611 C C . ASP A 1 333 ? -22.155 -2.487 8.823 1.00 52.25 333 ASP A C 1
ATOM 2613 O O . ASP A 1 333 ? -22.684 -3.193 9.678 1.00 52.25 333 ASP A O 1
ATOM 2617 N N . MET A 1 334 ? -21.787 -1.229 9.094 1.00 67.44 334 MET A N 1
ATOM 2618 C CA . MET A 1 334 ? -21.972 -0.612 10.405 1.00 67.44 334 MET A CA 1
ATOM 2619 C C . MET A 1 334 ? -23.404 -0.106 10.538 1.00 67.44 334 MET A C 1
ATOM 2621 O O . MET A 1 334 ? -23.849 0.735 9.757 1.00 67.44 334 MET A O 1
ATOM 2625 N N . SER A 1 335 ? -24.113 -0.610 11.539 1.00 76.75 335 SER A N 1
ATOM 2626 C CA . SER A 1 335 ? -25.461 -0.180 11.890 1.00 76.75 335 SER A CA 1
ATOM 2627 C C . SER A 1 335 ? -25.509 1.310 12.259 1.00 76.75 335 SER A C 1
ATOM 2629 O O . SER A 1 335 ? -24.508 1.922 12.651 1.00 76.75 335 SER A O 1
ATOM 2631 N N . LEU A 1 336 ? -26.673 1.924 12.050 1.00 82.50 336 LEU A N 1
ATOM 2632 C CA . LEU A 1 336 ? -26.878 3.361 12.218 1.00 82.50 336 LEU A CA 1
ATOM 2633 C C . LEU A 1 336 ? -26.483 3.875 13.618 1.00 82.50 336 LEU A C 1
ATOM 2635 O O . LEU A 1 336 ? -25.828 4.911 13.706 1.00 82.50 336 LEU A O 1
ATOM 2639 N N . GLU A 1 337 ? -26.812 3.156 14.691 1.00 84.62 337 GLU A N 1
ATOM 2640 C CA . GLU A 1 337 ? -26.461 3.516 16.072 1.00 84.62 337 GLU A CA 1
ATOM 2641 C C . GLU A 1 337 ? -24.950 3.523 16.301 1.00 84.62 337 GLU A C 1
ATOM 2643 O O . GLU A 1 337 ? -24.421 4.470 16.873 1.00 84.62 337 GLU A O 1
ATOM 2648 N N . LYS A 1 338 ? -24.216 2.538 15.765 1.00 78.75 338 LYS A N 1
ATOM 2649 C CA . LYS A 1 338 ? -22.748 2.504 15.870 1.00 78.75 338 LYS A CA 1
ATOM 2650 C C . LYS A 1 338 ? -22.105 3.658 15.103 1.00 78.75 338 LYS A C 1
ATOM 2652 O O . LYS A 1 338 ? -21.102 4.219 15.543 1.00 78.75 338 LYS A O 1
ATOM 2657 N N . CYS A 1 339 ? -22.689 4.024 13.962 1.00 79.31 339 CYS A N 1
ATOM 2658 C CA . CYS A 1 339 ? -22.243 5.169 13.174 1.00 79.31 339 CYS A CA 1
ATOM 2659 C C . CYS A 1 339 ? -22.445 6.487 13.938 1.00 79.31 339 CYS A C 1
ATOM 2661 O O . CYS A 1 339 ? -21.538 7.313 13.957 1.00 79.31 339 CYS A O 1
ATOM 2663 N N . ILE A 1 340 ? -23.600 6.671 14.585 1.00 81.31 340 ILE A N 1
ATOM 2664 C CA . ILE A 1 340 ? -23.889 7.866 15.388 1.00 81.31 340 ILE A CA 1
ATOM 2665 C C . ILE A 1 340 ? -23.037 7.896 16.665 1.00 81.31 340 ILE A C 1
ATOM 2667 O O . ILE A 1 340 ? -22.487 8.941 16.994 1.00 81.31 340 ILE A O 1
ATOM 2671 N N . GLY A 1 341 ? -22.851 6.759 17.342 1.00 75.56 341 GLY A N 1
ATOM 2672 C CA . GLY A 1 341 ? -22.041 6.665 18.561 1.00 75.56 341 GLY A CA 1
ATOM 2673 C C . GLY A 1 341 ? -20.598 7.120 18.346 1.00 75.56 341 GLY A C 1
ATOM 2674 O O . GLY A 1 341 ? -20.064 7.881 19.147 1.00 75.56 341 GLY A O 1
ATOM 2675 N N . ARG A 1 342 ? -19.997 6.760 17.205 1.00 72.88 342 ARG A N 1
ATOM 2676 C CA . ARG A 1 342 ? -18.662 7.251 16.828 1.00 72.88 342 ARG A CA 1
ATOM 2677 C C . ARG A 1 342 ? -18.605 8.764 16.644 1.00 72.88 342 ARG A C 1
ATOM 2679 O O . ARG A 1 342 ? -17.621 9.379 17.043 1.00 72.88 342 ARG A O 1
ATOM 2686 N N . GLU A 1 343 ? -19.625 9.357 16.028 1.00 78.06 343 GLU A N 1
ATOM 2687 C CA . GLU A 1 343 ? -19.690 10.812 15.863 1.00 78.06 343 GLU A CA 1
ATOM 2688 C C . GLU A 1 343 ? -19.870 11.516 17.214 1.00 78.06 343 GLU A C 1
ATOM 2690 O O . GLU A 1 343 ? -19.229 12.536 17.439 1.00 78.06 343 GLU A O 1
ATOM 2695 N N . ILE A 1 344 ? -20.651 10.943 18.139 1.00 74.31 344 ILE A N 1
ATOM 2696 C CA . ILE A 1 344 ? -20.789 11.443 19.519 1.00 74.31 344 ILE A CA 1
ATOM 2697 C C . ILE A 1 344 ? -19.428 11.425 20.229 1.00 74.31 344 ILE A C 1
ATOM 2699 O O . ILE A 1 344 ? -18.966 12.463 20.705 1.00 74.31 344 ILE A O 1
ATOM 2703 N N . GLU A 1 345 ? -18.742 10.278 20.243 1.00 71.62 345 GLU A N 1
ATOM 2704 C CA . GLU A 1 345 ? -17.420 10.132 20.870 1.00 71.62 345 GLU A CA 1
ATOM 2705 C C . GLU A 1 345 ? -16.384 11.100 20.271 1.00 71.62 345 GLU A C 1
ATOM 2707 O O . GLU A 1 345 ? -15.613 11.734 20.997 1.00 71.62 345 GLU A O 1
ATOM 2712 N N . ALA A 1 346 ? -16.370 11.240 18.941 1.00 63.56 346 ALA A N 1
ATOM 2713 C CA . ALA A 1 346 ? -15.465 12.144 18.240 1.00 63.56 346 ALA A CA 1
ATOM 2714 C C . ALA A 1 346 ? -15.780 13.618 18.529 1.00 63.56 346 ALA A C 1
ATOM 2716 O O . ALA A 1 346 ? -14.863 14.417 18.737 1.00 63.56 346 ALA A O 1
ATOM 2717 N N . TRP A 1 347 ? -17.061 13.990 18.557 1.00 74.69 347 TRP A N 1
ATOM 2718 C CA . TRP A 1 347 ? -17.489 15.356 18.831 1.00 74.69 347 TRP A CA 1
ATOM 2719 C C . TRP A 1 347 ? -17.122 15.774 20.256 1.00 74.69 347 TRP A C 1
ATOM 2721 O O . TRP A 1 347 ? -16.555 16.850 20.445 1.00 74.69 347 TRP A O 1
ATOM 2731 N N . MET A 1 348 ? -17.339 14.898 21.241 1.00 64.62 348 MET A N 1
ATOM 2732 C CA . MET A 1 348 ? -16.986 15.144 22.643 1.00 64.62 348 MET A CA 1
ATOM 2733 C C . MET A 1 348 ? -15.484 15.283 22.871 1.00 64.62 348 MET A C 1
ATOM 2735 O O . MET A 1 348 ? -15.052 16.122 23.658 1.00 64.62 348 MET A O 1
ATOM 2739 N N . LEU A 1 349 ? -14.668 14.495 22.164 1.00 65.19 349 LEU A N 1
ATOM 2740 C CA . LEU A 1 349 ? -13.211 14.616 22.242 1.00 65.19 349 LEU A CA 1
ATOM 2741 C C . LEU A 1 349 ? -12.737 16.025 21.841 1.00 65.19 349 LEU A C 1
ATOM 2743 O O . LEU A 1 349 ? -11.739 16.519 2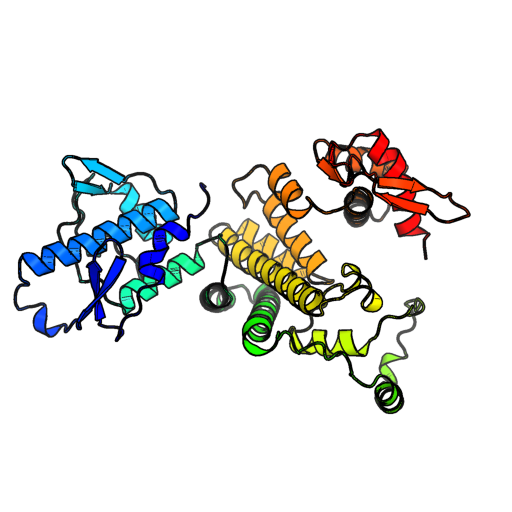2.365 1.00 65.19 349 LEU A O 1
ATOM 2747 N N . ASN A 1 350 ? -13.468 16.666 20.928 1.00 58.78 350 ASN A N 1
ATOM 2748 C CA . ASN A 1 350 ? -13.193 18.017 20.447 1.00 58.78 350 ASN A CA 1
ATOM 2749 C C . ASN A 1 350 ? -13.903 19.112 21.264 1.00 58.78 350 ASN A C 1
ATOM 2751 O O . ASN A 1 350 ? -13.543 20.283 21.142 1.00 58.78 350 ASN A O 1
ATOM 2755 N N . HIS A 1 351 ? -14.868 18.745 22.111 1.00 65.50 351 HIS A N 1
ATOM 2756 C CA . HIS A 1 351 ? -15.675 19.659 22.920 1.00 65.50 351 HIS A CA 1
ATOM 2757 C C . HIS A 1 351 ? -15.828 19.142 24.364 1.00 65.50 351 HIS A C 1
ATOM 2759 O O . HIS A 1 351 ? -16.938 18.840 24.792 1.00 65.50 351 HIS A O 1
ATOM 2765 N N . PRO A 1 352 ? -14.735 19.056 25.146 1.00 59.44 352 PRO A N 1
ATOM 2766 C CA . PRO A 1 352 ? -14.749 18.434 26.476 1.00 59.44 352 PRO A CA 1
ATOM 2767 C C . PRO A 1 352 ? -15.628 19.167 27.503 1.00 59.44 352 PRO A C 1
ATOM 2769 O O . PRO A 1 352 ? -16.035 18.567 28.494 1.00 59.44 352 PRO A O 1
ATOM 2772 N N . ASP A 1 353 ? -15.921 20.448 27.264 1.00 61.28 353 ASP A N 1
ATOM 2773 C CA . ASP A 1 353 ? -16.728 21.296 28.149 1.00 61.28 353 ASP A CA 1
ATOM 2774 C C . ASP A 1 353 ? -18.226 21.282 27.795 1.00 61.28 353 ASP A C 1
ATOM 2776 O O . ASP A 1 353 ? -19.024 21.938 28.464 1.00 61.28 353 ASP A O 1
ATOM 2780 N N . LYS A 1 354 ? -18.614 20.571 26.728 1.00 58.44 354 LYS A N 1
ATOM 2781 C CA . LYS A 1 354 ? -20.003 20.426 26.289 1.00 58.44 354 LYS A CA 1
ATOM 2782 C C . LYS A 1 354 ? -20.412 18.968 26.389 1.00 58.44 354 LYS A C 1
ATOM 2784 O O . LYS A 1 354 ? -19.705 18.085 25.908 1.00 58.44 354 LYS A O 1
ATOM 2789 N N . SER A 1 355 ? -21.555 18.713 27.009 1.00 65.25 355 SER A N 1
ATOM 2790 C CA . SER A 1 355 ? -21.988 17.346 27.287 1.00 65.25 355 SER A CA 1
ATOM 2791 C C . SER A 1 355 ? -23.437 17.073 26.939 1.00 65.25 355 SER A C 1
ATOM 2793 O O . SER A 1 355 ? -23.840 15.934 27.115 1.00 65.25 355 SER A O 1
ATOM 2795 N N . GLU A 1 356 ? -24.227 18.046 26.487 1.00 80.56 356 GLU A N 1
ATOM 2796 C CA . GLU A 1 356 ? -25.649 17.826 26.204 1.00 80.56 356 GLU A CA 1
ATOM 2797 C C . GLU A 1 356 ? -25.859 17.357 24.758 1.00 80.56 356 GLU A C 1
ATOM 2799 O O . GLU A 1 356 ? -25.163 17.785 23.836 1.00 80.56 356 GLU A O 1
ATOM 2804 N N . TRP A 1 357 ? -26.817 16.449 24.551 1.00 83.56 357 TRP A N 1
ATOM 2805 C CA . TRP A 1 357 ? -27.164 15.928 23.223 1.00 83.56 357 TRP A CA 1
ATOM 2806 C C . TRP A 1 357 ? -27.564 17.060 22.265 1.00 83.56 357 TRP A C 1
ATOM 2808 O O . TRP A 1 357 ? -27.205 17.075 21.088 1.00 83.56 357 TRP A O 1
ATOM 2818 N N . GLU A 1 358 ? -28.264 18.054 22.794 1.00 86.19 358 GLU A N 1
ATOM 2819 C CA . GLU A 1 358 ? -28.732 19.236 22.089 1.00 86.19 358 GLU A CA 1
ATOM 2820 C C . GLU A 1 358 ? -27.581 20.052 21.478 1.00 86.19 358 GLU A C 1
ATOM 2822 O O . GLU A 1 358 ? -27.764 20.641 20.413 1.00 86.19 358 GLU A O 1
ATOM 2827 N N . ASP A 1 359 ? -26.389 20.030 22.087 1.00 79.12 359 ASP A N 1
ATOM 2828 C CA . ASP A 1 359 ? -25.212 20.748 21.587 1.00 79.12 359 ASP A CA 1
ATOM 2829 C C . ASP A 1 359 ? -24.559 20.074 20.369 1.00 79.12 359 ASP A C 1
ATOM 2831 O O . ASP A 1 359 ? -23.833 20.733 19.624 1.00 79.12 359 ASP A O 1
ATOM 2835 N N . MET A 1 360 ? -24.782 18.769 20.176 1.00 84.00 360 MET A N 1
ATOM 2836 C CA . MET A 1 360 ? -24.086 17.950 19.172 1.00 84.00 360 MET A CA 1
ATOM 2837 C C . MET A 1 360 ? -24.963 17.552 17.978 1.00 84.00 360 MET A C 1
ATOM 2839 O O . MET A 1 360 ? -24.436 17.235 16.910 1.00 84.00 360 MET A O 1
ATOM 2843 N N . VAL A 1 361 ? -26.295 17.583 18.120 1.00 86.69 361 VAL A N 1
ATOM 2844 C CA . VAL A 1 361 ? -27.246 17.103 17.095 1.00 86.69 361 VAL A CA 1
ATOM 2845 C C . VAL A 1 361 ? -27.004 17.720 15.723 1.00 86.69 361 VAL A C 1
ATOM 2847 O O . VAL A 1 361 ? -27.025 17.000 14.722 1.00 86.69 361 VAL A O 1
ATOM 2850 N N . GLU A 1 362 ? -26.815 19.038 15.653 1.00 86.56 362 GLU A N 1
ATOM 2851 C CA . GLU A 1 362 ? -26.692 19.749 14.378 1.00 86.56 362 GLU A CA 1
ATOM 2852 C C . GLU A 1 362 ? -25.423 19.325 13.625 1.00 86.56 362 GLU A C 1
ATOM 2854 O O . GLU A 1 362 ? -25.500 18.942 12.453 1.00 86.56 362 GLU A O 1
ATOM 2859 N N . ASP A 1 363 ? -24.286 19.295 14.322 1.00 80.56 363 ASP A N 1
ATOM 2860 C CA . ASP A 1 363 ? -22.988 18.912 13.762 1.00 80.56 363 ASP A CA 1
ATOM 2861 C C . ASP A 1 363 ? -22.974 17.442 13.325 1.00 80.56 363 ASP A C 1
ATOM 2863 O O . ASP A 1 363 ? -22.569 17.119 12.205 1.00 80.56 363 ASP A O 1
ATOM 2867 N N . ILE A 1 364 ? -23.491 16.543 14.169 1.00 83.44 364 ILE A N 1
ATOM 2868 C CA . ILE A 1 364 ? -23.579 15.111 13.855 1.00 83.44 364 ILE A CA 1
ATOM 2869 C C . ILE A 1 364 ? -24.513 14.883 12.658 1.00 83.44 364 ILE A C 1
ATOM 2871 O O . ILE A 1 364 ? -24.189 14.123 11.743 1.00 83.44 364 ILE A O 1
ATOM 2875 N N . THR A 1 365 ? -25.653 15.580 12.600 1.00 84.56 365 THR A N 1
ATOM 2876 C CA . THR A 1 365 ? -26.581 15.495 11.460 1.00 84.56 365 THR A CA 1
ATOM 2877 C C . THR A 1 365 ? -25.921 15.974 10.168 1.00 84.56 365 THR A C 1
ATOM 2879 O O . THR A 1 365 ? -26.092 15.354 9.115 1.00 84.56 365 THR A O 1
ATOM 2882 N N . ALA A 1 366 ? -25.143 17.058 10.229 1.00 77.81 366 ALA A N 1
ATOM 2883 C CA . ALA A 1 366 ? -24.414 17.576 9.079 1.00 77.81 366 ALA A CA 1
ATOM 2884 C C . ALA A 1 366 ? -23.347 16.588 8.576 1.00 77.81 366 ALA A C 1
ATOM 2886 O O . ALA A 1 366 ? -23.251 16.370 7.363 1.00 77.81 366 ALA A O 1
ATOM 2887 N N . ASN A 1 367 ? -22.606 15.949 9.487 1.00 76.19 367 ASN A N 1
ATOM 2888 C CA . ASN A 1 367 ? -21.570 14.962 9.164 1.00 76.19 367 ASN A CA 1
ATOM 2889 C C . ASN A 1 367 ? -22.144 13.685 8.536 1.00 76.19 367 ASN A C 1
ATOM 2891 O O . ASN A 1 367 ? -21.552 13.117 7.616 1.00 76.19 367 ASN A O 1
ATOM 2895 N N . LEU A 1 368 ? -23.318 13.251 9.000 1.00 78.56 368 LEU A N 1
ATOM 2896 C CA . LEU A 1 368 ? -23.947 12.003 8.563 1.00 78.56 368 LEU A CA 1
ATOM 2897 C C . LEU A 1 368 ? -24.812 12.141 7.300 1.00 78.56 368 LEU A C 1
ATOM 2899 O O . LEU A 1 368 ? -25.221 11.138 6.704 1.00 78.56 368 LEU A O 1
ATOM 2903 N N . LYS A 1 369 ? -25.075 13.372 6.849 1.00 80.25 369 LYS A N 1
ATOM 2904 C CA . LYS A 1 369 ? -25.932 13.658 5.693 1.00 80.25 369 LYS A CA 1
ATOM 2905 C C . LYS A 1 369 ? -25.420 13.001 4.404 1.00 80.25 369 LYS A C 1
ATOM 2907 O O . LYS A 1 369 ? -24.295 13.244 3.961 1.00 80.25 369 LYS A O 1
ATOM 2912 N N . GLY A 1 370 ? -26.291 12.243 3.735 1.00 69.31 370 GLY A N 1
ATOM 2913 C CA . GLY A 1 370 ? -25.983 11.569 2.468 1.00 69.31 370 GLY A CA 1
ATOM 2914 C C . GLY A 1 370 ? -25.396 10.164 2.613 1.00 69.31 370 GLY A C 1
ATOM 2915 O O . GLY A 1 370 ? -25.222 9.470 1.608 1.00 69.31 370 GLY A O 1
ATOM 2916 N N . LEU A 1 371 ? -25.094 9.717 3.836 1.00 75.06 371 LEU A N 1
ATOM 2917 C CA . LEU A 1 371 ? -24.595 8.366 4.084 1.00 75.06 371 LEU A CA 1
ATOM 2918 C C . LEU A 1 371 ? -25.745 7.359 4.073 1.00 75.06 371 LEU A C 1
ATOM 2920 O O . LEU A 1 371 ? -26.848 7.663 4.515 1.00 75.06 371 LEU A O 1
ATOM 2924 N N . LYS A 1 372 ? -25.482 6.140 3.586 1.00 78.62 372 LYS A N 1
ATOM 2925 C CA . LYS A 1 372 ? -26.432 5.019 3.638 1.00 78.62 372 LYS A CA 1
ATOM 2926 C C . LYS A 1 372 ? -25.987 3.992 4.669 1.00 78.62 372 LYS A C 1
ATOM 2928 O O . LYS A 1 372 ? -24.822 3.589 4.651 1.00 78.62 372 LYS A O 1
ATOM 2933 N N . ARG A 1 373 ? -26.900 3.554 5.538 1.00 80.44 373 ARG A N 1
ATOM 2934 C CA . ARG A 1 373 ? -26.610 2.591 6.616 1.00 80.44 373 ARG A CA 1
ATOM 2935 C C . ARG A 1 373 ? -27.711 1.546 6.771 1.00 80.44 373 ARG A C 1
ATOM 2937 O O . ARG A 1 373 ? -28.853 1.842 6.418 1.00 80.44 373 ARG A O 1
ATOM 2944 N N . PRO A 1 374 ? -27.394 0.356 7.312 1.00 83.94 374 PRO A N 1
ATOM 2945 C CA . PRO A 1 374 ? -28.383 -0.522 7.922 1.00 83.94 374 PRO A CA 1
ATOM 2946 C C . PRO A 1 374 ? -29.161 0.240 9.000 1.00 83.94 374 PRO A C 1
ATOM 2948 O O . PRO A 1 374 ? -28.585 0.750 9.962 1.00 83.94 374 PRO A O 1
ATOM 2951 N N . MET A 1 375 ? -30.468 0.364 8.798 1.00 86.62 375 MET A N 1
ATOM 2952 C CA . MET A 1 375 ? -31.364 1.082 9.694 1.00 86.62 375 MET A CA 1
ATOM 2953 C C . MET A 1 375 ? -31.682 0.242 10.923 1.00 86.62 375 MET A C 1
ATOM 2955 O O . MET A 1 375 ? -31.880 -0.972 10.823 1.00 86.62 375 MET A O 1
ATOM 2959 N N . VAL A 1 376 ? -31.813 0.913 12.061 1.00 86.44 376 VAL A N 1
ATOM 2960 C CA . VAL A 1 376 ? -32.243 0.298 13.315 1.00 86.44 376 VAL A CA 1
ATOM 2961 C C . VAL A 1 376 ? -33.487 0.978 13.849 1.00 86.44 376 VAL A C 1
ATOM 2963 O O . VAL A 1 376 ? -33.741 2.157 13.603 1.00 86.44 376 VAL A O 1
ATOM 2966 N N . LYS A 1 377 ? -34.275 0.207 14.582 1.00 87.31 377 LYS A N 1
ATOM 2967 C CA . LYS A 1 377 ? -35.390 0.673 15.379 1.00 87.31 377 LYS A CA 1
ATOM 2968 C C . LYS A 1 377 ? -34.925 0.759 16.824 1.00 87.31 377 LYS A C 1
ATOM 2970 O O . LYS A 1 377 ? -34.385 -0.206 17.358 1.00 87.31 377 LYS A O 1
ATOM 2975 N N . VAL A 1 378 ? -35.181 1.899 17.451 1.00 85.81 378 VAL A N 1
ATOM 2976 C CA . VAL A 1 378 ? -35.002 2.066 18.892 1.00 85.81 378 VAL A CA 1
ATOM 2977 C C . VAL A 1 378 ? -36.244 1.541 19.603 1.00 85.81 378 VAL A C 1
ATOM 2979 O O . VAL A 1 378 ? -37.375 1.871 19.235 1.00 85.81 378 VAL A O 1
ATOM 2982 N N . THR A 1 379 ? -36.033 0.713 20.615 1.00 83.19 379 THR A N 1
ATOM 2983 C CA . THR A 1 379 ? -37.060 0.252 21.554 1.00 83.19 379 THR A CA 1
ATOM 2984 C C . THR A 1 379 ? -36.564 0.464 22.983 1.00 83.19 379 THR A C 1
ATOM 2986 O O . THR A 1 379 ? -35.360 0.571 23.194 1.00 83.19 379 THR A O 1
ATOM 2989 N N . GLY A 1 380 ? -37.476 0.547 23.952 1.00 77.88 380 GLY A N 1
ATOM 2990 C CA . GLY A 1 380 ? -37.134 0.890 25.338 1.00 77.88 380 GLY A CA 1
ATOM 2991 C C . GLY A 1 380 ? -37.256 2.385 25.638 1.00 77.88 380 GLY A C 1
ATOM 2992 O O . GLY A 1 380 ? -37.744 3.158 24.808 1.00 77.88 380 GLY A O 1
ATOM 2993 N N . ASP A 1 381 ? -36.871 2.763 26.851 1.00 77.38 381 ASP A N 1
ATOM 2994 C CA . ASP A 1 381 ? -36.925 4.127 27.378 1.00 77.38 381 ASP A CA 1
ATOM 2995 C C . ASP A 1 381 ? -35.828 4.358 28.432 1.00 77.38 381 ASP A C 1
ATOM 2997 O O . ASP A 1 381 ? -35.110 3.431 28.812 1.00 77.38 381 ASP A O 1
ATOM 3001 N N . ASP A 1 382 ? -35.739 5.589 28.942 1.00 66.88 382 ASP A N 1
ATOM 3002 C CA . ASP A 1 382 ? -34.739 6.007 29.937 1.00 66.88 382 ASP A CA 1
ATOM 3003 C C . ASP A 1 382 ? -34.746 5.157 31.229 1.00 66.88 382 ASP A C 1
ATOM 3005 O O . ASP A 1 382 ? -33.759 5.142 31.961 1.00 66.88 382 ASP A O 1
ATOM 3009 N N . ASN A 1 383 ? -35.841 4.446 31.532 1.00 66.62 383 ASN A N 1
ATOM 3010 C CA . ASN A 1 383 ? -35.967 3.619 32.738 1.00 66.62 383 ASN A CA 1
ATOM 3011 C C . ASN A 1 383 ? -35.651 2.136 32.494 1.00 66.62 383 ASN A C 1
ATOM 3013 O O . ASN A 1 383 ? -35.315 1.419 33.436 1.00 66.62 383 ASN A O 1
ATOM 3017 N N . SER A 1 384 ? -35.825 1.656 31.262 1.00 66.38 384 SER A N 1
ATOM 3018 C CA . SER A 1 384 ? -35.694 0.242 30.883 1.00 66.38 384 SER A CA 1
ATOM 3019 C C . SER A 1 384 ? -34.452 -0.064 30.040 1.00 66.38 384 SER A C 1
ATOM 3021 O O . SER A 1 384 ? -34.176 -1.241 29.785 1.00 66.38 384 SER A O 1
ATOM 3023 N N . GLY A 1 385 ? -33.696 0.971 29.662 1.00 71.56 385 GLY A N 1
ATOM 3024 C CA . GLY A 1 385 ? -32.552 0.884 28.758 1.00 71.56 385 GLY A CA 1
ATOM 3025 C C . GLY A 1 385 ? -32.998 0.848 27.299 1.00 71.56 385 GLY A C 1
ATOM 3026 O O . GLY A 1 385 ? -34.084 0.355 26.969 1.00 71.56 385 GLY A O 1
ATOM 3027 N N . TYR A 1 386 ? -32.162 1.374 26.408 1.00 77.75 386 TYR A N 1
ATOM 3028 C CA . TYR A 1 386 ? -32.470 1.393 24.985 1.00 77.75 386 TYR A CA 1
ATOM 3029 C C . TYR A 1 386 ? -31.974 0.109 24.312 1.00 77.75 386 TYR A C 1
ATOM 3031 O O . TYR A 1 386 ? -30.919 -0.437 24.618 1.00 77.75 386 TYR A O 1
ATOM 3039 N N . LYS A 1 387 ? -32.747 -0.397 23.351 1.00 81.38 387 LYS A N 1
ATOM 3040 C CA . LYS A 1 387 ? -32.372 -1.528 22.497 1.00 81.38 387 LYS A CA 1
ATOM 3041 C C . LYS A 1 387 ? -32.483 -1.141 21.035 1.00 81.38 387 LYS A C 1
ATOM 3043 O O . LYS A 1 387 ? -33.503 -0.594 20.608 1.00 81.38 387 LYS A O 1
ATOM 3048 N N . PHE A 1 388 ? -31.457 -1.489 20.268 1.00 82.62 388 PHE A N 1
ATOM 3049 C CA . PHE A 1 388 ? -31.380 -1.240 18.832 1.00 82.62 388 PHE A CA 1
ATOM 3050 C C . PHE A 1 388 ? -31.631 -2.538 18.070 1.00 82.62 388 PHE A C 1
ATOM 3052 O O . PHE A 1 388 ? -30.853 -3.487 18.152 1.00 82.62 388 PHE A O 1
ATOM 3059 N N . GLU A 1 389 ? -32.732 -2.586 17.328 1.00 84.19 389 GLU A N 1
ATOM 3060 C CA . GLU A 1 389 ? -33.121 -3.751 16.534 1.00 84.19 389 GLU A CA 1
ATOM 3061 C C . GLU A 1 389 ? -32.967 -3.447 15.038 1.00 84.19 389 GLU A C 1
ATOM 3063 O O . GLU A 1 389 ? -33.498 -2.436 14.572 1.00 84.19 389 GLU A O 1
ATOM 3068 N N . PRO A 1 390 ? -32.296 -4.297 14.242 1.00 84.38 390 PRO A N 1
ATOM 3069 C CA . PRO A 1 390 ? -32.205 -4.098 12.799 1.00 84.38 390 PRO A CA 1
ATOM 3070 C C . PRO A 1 390 ? -33.588 -4.055 12.139 1.00 84.38 390 PRO A C 1
ATOM 3072 O O . PRO A 1 390 ? -34.420 -4.942 12.336 1.00 84.38 390 PRO A O 1
ATOM 3075 N N . ILE A 1 391 ? -33.831 -3.052 11.295 1.00 84.62 391 ILE A N 1
ATOM 3076 C CA . ILE A 1 391 ? -35.039 -3.008 10.467 1.00 84.62 391 ILE A CA 1
ATOM 3077 C C . ILE A 1 391 ? -34.817 -3.925 9.269 1.00 84.62 391 ILE A C 1
ATOM 3079 O O . ILE A 1 391 ? -33.900 -3.709 8.482 1.00 84.62 391 ILE A O 1
ATOM 3083 N N . MET A 1 392 ? -35.669 -4.937 9.109 1.00 86.00 392 MET A N 1
ATOM 3084 C CA . MET A 1 392 ? -35.553 -5.924 8.034 1.00 86.00 392 MET A CA 1
ATOM 3085 C C . MET A 1 392 ? -36.574 -5.655 6.922 1.00 86.00 392 MET A C 1
ATOM 3087 O O . MET A 1 392 ? -37.770 -5.539 7.181 1.00 86.00 392 MET A O 1
ATOM 3091 N N . GLU A 1 393 ? -36.123 -5.636 5.668 1.00 82.38 393 GLU A N 1
ATOM 3092 C CA . GLU A 1 393 ? -36.966 -5.582 4.473 1.00 82.38 393 GLU A CA 1
ATOM 3093 C C . GLU A 1 393 ? -36.653 -6.784 3.567 1.00 82.38 393 GLU A C 1
ATOM 3095 O O . GLU A 1 393 ? -35.511 -7.008 3.167 1.00 82.38 393 GLU A O 1
ATOM 3100 N N . LYS A 1 394 ? -37.669 -7.602 3.253 1.00 84.06 394 LYS A N 1
ATOM 3101 C CA . LYS A 1 394 ? -37.528 -8.824 2.425 1.00 84.06 394 LYS A CA 1
ATOM 3102 C C . LYS A 1 394 ? -36.409 -9.769 2.908 1.00 84.06 394 LYS A C 1
ATOM 3104 O O . LYS A 1 394 ? -35.705 -10.373 2.101 1.00 84.06 394 LYS A O 1
ATOM 3109 N N . GLY A 1 395 ? -36.248 -9.890 4.228 1.00 76.69 395 GLY A N 1
ATOM 3110 C CA . GLY A 1 395 ? -35.260 -10.778 4.852 1.00 76.69 395 GLY A CA 1
ATOM 3111 C C . GLY A 1 395 ? -33.820 -10.253 4.849 1.00 76.69 395 GLY A C 1
ATOM 3112 O O . GLY A 1 395 ? -32.914 -11.009 5.183 1.00 76.69 395 GLY A O 1
ATOM 3113 N N . LYS A 1 396 ? -33.588 -8.983 4.495 1.00 76.50 396 LYS A N 1
ATOM 3114 C CA . LYS A 1 396 ? -32.278 -8.322 4.596 1.00 76.50 396 LYS A CA 1
ATOM 3115 C C . LYS A 1 396 ? -32.380 -7.034 5.417 1.00 76.50 396 LYS A C 1
ATOM 3117 O O . LYS A 1 396 ? -33.457 -6.440 5.432 1.00 76.50 396 LYS A O 1
ATOM 3122 N N . PRO A 1 397 ? -31.294 -6.573 6.059 1.00 78.69 397 PRO A N 1
ATOM 3123 C CA . PRO A 1 397 ? -31.277 -5.266 6.705 1.00 78.69 397 PRO A CA 1
ATOM 3124 C C . PRO A 1 397 ? -31.632 -4.159 5.707 1.00 78.69 397 PRO A C 1
ATOM 3126 O O . PRO A 1 397 ? -31.083 -4.102 4.603 1.00 78.69 397 PRO A O 1
ATOM 3129 N N . LEU A 1 398 ? -32.560 -3.286 6.089 1.00 84.25 398 LEU A N 1
ATOM 3130 C CA . LEU A 1 398 ? -32.939 -2.111 5.320 1.00 84.25 398 LEU A CA 1
ATOM 3131 C C . LEU A 1 398 ? -31.754 -1.148 5.292 1.00 84.25 398 LEU A C 1
ATOM 3133 O O . LEU A 1 398 ? -31.389 -0.588 6.322 1.00 84.25 398 LEU A O 1
ATOM 3137 N N . VAL A 1 399 ? -31.190 -0.916 4.110 1.00 83.88 399 VAL A N 1
ATOM 3138 C CA . VAL A 1 399 ? -30.124 0.069 3.911 1.00 83.88 399 VAL A CA 1
ATOM 3139 C C . VAL A 1 399 ? -30.680 1.268 3.156 1.00 83.88 399 VAL A C 1
ATOM 3141 O O . VAL A 1 399 ? -31.033 1.161 1.981 1.00 83.88 399 VAL A O 1
ATOM 3144 N N . ARG A 1 400 ? -30.732 2.429 3.812 1.00 86.69 400 ARG A N 1
ATOM 3145 C CA . ARG A 1 400 ? -31.149 3.694 3.185 1.00 86.69 400 ARG A CA 1
ATOM 3146 C C . ARG A 1 400 ? -30.335 4.874 3.696 1.00 86.69 400 ARG A C 1
ATOM 3148 O O . ARG A 1 400 ? -29.501 4.718 4.582 1.00 86.69 400 ARG A O 1
ATOM 3155 N N . GLU A 1 401 ? -30.552 6.029 3.076 1.00 86.12 401 GLU A N 1
ATOM 3156 C CA . GLU A 1 401 ? -29.915 7.285 3.472 1.00 86.12 401 GLU A CA 1
ATOM 3157 C C . GLU A 1 401 ? -30.370 7.711 4.874 1.00 86.12 401 GLU A C 1
ATOM 3159 O O . GLU A 1 401 ? -31.551 7.559 5.205 1.00 86.12 401 GLU A O 1
ATOM 3164 N N . ILE A 1 402 ? -29.423 8.200 5.679 1.00 85.69 402 ILE A N 1
ATOM 3165 C CA . ILE A 1 402 ? -29.662 8.726 7.026 1.00 85.69 402 ILE A CA 1
ATOM 3166 C C . ILE A 1 402 ? -30.388 10.070 6.915 1.00 85.69 402 ILE A C 1
ATOM 3168 O O . ILE A 1 402 ? -29.950 10.969 6.195 1.00 85.69 402 ILE A O 1
ATOM 3172 N N . THR A 1 403 ? -31.483 10.210 7.654 1.00 86.38 403 THR A N 1
ATOM 3173 C CA . THR A 1 403 ? -32.261 11.450 7.766 1.00 86.38 403 THR A CA 1
ATOM 3174 C C . THR A 1 403 ? -31.980 12.170 9.084 1.00 86.38 403 THR A C 1
ATOM 3176 O O . THR A 1 403 ? -31.431 11.593 10.022 1.00 86.38 403 THR A O 1
ATOM 3179 N N . ALA A 1 404 ? -32.388 13.437 9.182 1.00 86.25 404 ALA A N 1
ATOM 3180 C CA . ALA A 1 404 ? -32.307 14.178 10.440 1.00 86.25 404 ALA A CA 1
ATOM 3181 C C . ALA A 1 404 ? -33.174 13.538 11.540 1.00 86.25 404 ALA A C 1
ATOM 3183 O O . ALA A 1 404 ? -32.774 13.529 12.701 1.00 86.25 404 ALA A O 1
ATOM 3184 N N . GLU A 1 405 ? -34.325 12.953 11.184 1.00 86.31 405 GLU A N 1
ATOM 3185 C CA . GLU A 1 405 ? -35.163 12.232 12.147 1.00 86.31 405 GLU A CA 1
ATOM 3186 C C . GLU A 1 405 ? -34.464 10.978 12.686 1.00 86.31 405 GLU A C 1
ATOM 3188 O O . GLU A 1 405 ? -34.558 10.695 13.880 1.00 86.31 405 GLU A O 1
ATOM 3193 N N . ASP A 1 406 ? -33.721 10.261 11.838 1.00 87.19 406 ASP A N 1
ATOM 3194 C CA . ASP A 1 406 ? -32.931 9.100 12.259 1.00 87.19 406 ASP A CA 1
ATOM 3195 C C . ASP A 1 406 ? -31.857 9.497 13.276 1.00 87.19 406 ASP A C 1
ATOM 3197 O O . ASP A 1 406 ? -31.710 8.838 14.303 1.00 87.19 406 ASP A O 1
ATOM 3201 N N . VAL A 1 407 ? -31.134 10.593 13.018 1.00 87.56 407 VAL A N 1
ATOM 3202 C CA . VAL A 1 407 ? -30.109 11.105 13.940 1.00 87.56 407 VAL A CA 1
ATOM 3203 C C . VAL A 1 407 ? -30.742 11.575 15.245 1.00 87.56 407 VAL A C 1
ATOM 3205 O O . VAL A 1 407 ? -30.231 11.245 16.308 1.00 87.56 407 VAL A O 1
ATOM 3208 N N . ALA A 1 408 ? -31.879 12.271 15.200 1.00 85.00 408 ALA A N 1
ATOM 3209 C CA . ALA A 1 408 ? -32.570 12.726 16.404 1.00 85.00 408 ALA A CA 1
ATOM 3210 C C . ALA A 1 408 ? -33.060 11.561 17.286 1.00 85.00 408 ALA A C 1
ATOM 3212 O O . ALA A 1 408 ? -32.882 11.592 18.504 1.00 85.00 408 ALA A O 1
ATOM 3213 N N . LEU A 1 409 ? -33.667 10.533 16.681 1.00 83.81 409 LEU A N 1
ATOM 3214 C CA . LEU A 1 409 ? -34.252 9.394 17.398 1.00 83.81 409 LEU A CA 1
ATOM 3215 C C . LEU A 1 409 ? -33.194 8.399 17.877 1.00 83.81 409 LEU A C 1
ATOM 3217 O O . LEU A 1 409 ? -33.173 8.030 19.050 1.00 83.81 409 LEU A O 1
ATOM 3221 N N . VAL A 1 410 ? -32.320 7.955 16.972 1.00 87.88 410 VAL A N 1
ATOM 3222 C CA . VAL A 1 410 ? -31.280 6.971 17.289 1.00 87.88 410 VAL A CA 1
ATOM 3223 C C . VAL A 1 410 ? -30.163 7.624 18.085 1.00 87.88 410 VAL A C 1
ATOM 3225 O O . VAL A 1 410 ? -29.645 7.011 19.013 1.00 87.88 410 VAL A O 1
ATOM 3228 N N . GLY A 1 411 ? -29.818 8.874 17.782 1.00 85.25 411 GLY A N 1
ATOM 3229 C CA . GLY A 1 411 ? -28.730 9.572 18.449 1.00 85.25 411 GLY A CA 1
ATOM 3230 C C . GLY A 1 411 ? -29.007 9.890 19.909 1.00 85.25 411 GLY A C 1
ATOM 3231 O O . GLY A 1 411 ? -28.119 9.663 20.718 1.00 85.25 411 GLY A O 1
ATOM 3232 N N . LYS A 1 412 ? -30.237 10.265 20.288 1.00 84.00 412 LYS A N 1
ATOM 3233 C CA . LYS A 1 412 ? -30.578 10.464 21.707 1.00 84.00 412 LYS A CA 1
ATOM 3234 C C . LYS A 1 412 ? -30.450 9.173 22.525 1.00 84.00 412 LYS A C 1
ATOM 3236 O O . LYS A 1 412 ? -29.885 9.190 23.614 1.00 84.00 412 LYS A O 1
ATOM 3241 N N . ALA A 1 413 ? -30.933 8.055 21.985 1.00 83.00 413 ALA A N 1
ATOM 3242 C CA . ALA A 1 413 ? -30.801 6.743 22.618 1.00 83.00 413 ALA A CA 1
ATOM 3243 C C . ALA A 1 413 ? -29.335 6.285 22.682 1.00 83.00 413 ALA A C 1
ATOM 3245 O O . ALA A 1 413 ? -28.881 5.784 23.703 1.00 83.00 413 ALA A O 1
ATOM 3246 N N . THR A 1 414 ? -28.574 6.512 21.608 1.00 82.31 414 THR A N 1
ATOM 3247 C CA . THR A 1 414 ? -27.142 6.177 21.540 1.00 82.31 414 THR A CA 1
ATOM 3248 C C . THR A 1 414 ? -26.334 7.016 22.527 1.00 82.31 414 THR A C 1
ATOM 3250 O O . THR A 1 414 ? -25.492 6.483 23.237 1.00 82.31 414 THR A O 1
ATOM 3253 N N . TYR A 1 415 ? -26.620 8.316 22.618 1.00 80.62 415 TYR A N 1
ATOM 3254 C CA . TYR A 1 415 ? -26.059 9.213 23.621 1.00 80.62 415 TYR A CA 1
ATOM 3255 C C . TYR A 1 415 ? -26.367 8.701 25.032 1.00 80.62 415 TYR A C 1
ATOM 3257 O O . TYR A 1 415 ? -25.464 8.586 25.852 1.00 80.62 415 TYR A O 1
ATOM 3265 N N . PHE A 1 416 ? -27.614 8.314 25.315 1.00 75.94 416 PHE A N 1
ATOM 3266 C CA . PHE A 1 416 ? -27.965 7.806 26.638 1.00 75.94 416 PHE A CA 1
ATOM 3267 C C . PHE A 1 416 ? -27.198 6.525 26.996 1.00 75.94 416 PHE A C 1
ATOM 3269 O O . PHE A 1 416 ? -26.667 6.424 28.095 1.00 75.94 416 PHE A O 1
ATOM 3276 N N . GLU A 1 417 ? -27.067 5.579 26.067 1.00 68.75 417 GLU A N 1
ATOM 3277 C CA . GLU A 1 417 ? -26.290 4.349 26.275 1.00 68.75 417 GLU A CA 1
ATOM 3278 C C . GLU A 1 417 ? -24.796 4.632 26.496 1.00 68.75 417 GLU A C 1
ATOM 3280 O O . GLU A 1 417 ? -24.202 4.093 27.426 1.00 68.75 417 GLU A O 1
ATOM 3285 N N . VAL A 1 418 ? -24.200 5.537 25.712 1.00 63.22 418 VAL A N 1
ATOM 3286 C CA . VAL A 1 418 ? -22.784 5.930 25.852 1.00 63.22 418 VAL A CA 1
ATOM 3287 C C . VAL A 1 418 ? -22.492 6.562 27.222 1.00 63.22 418 VAL A C 1
ATOM 3289 O O . VAL A 1 418 ? -21.395 6.388 27.754 1.00 63.22 418 VAL A O 1
ATOM 3292 N N . PHE A 1 419 ? -23.451 7.285 27.807 1.00 62.78 419 PHE A N 1
ATOM 3293 C CA . PHE A 1 419 ? -23.248 8.052 29.043 1.00 62.78 419 PHE A CA 1
ATOM 3294 C C . PHE A 1 419 ? -23.810 7.401 30.313 1.00 62.78 419 PHE A C 1
ATOM 3296 O O . PHE A 1 419 ? -23.275 7.628 31.400 1.00 62.78 419 PHE A O 1
ATOM 3303 N N . TYR A 1 420 ? -24.892 6.633 30.199 1.00 61.06 420 TYR A N 1
ATOM 3304 C CA . TYR A 1 420 ? -25.690 6.157 31.333 1.00 61.06 420 TYR A CA 1
ATOM 3305 C C . TYR A 1 420 ? -25.986 4.647 31.293 1.00 61.06 420 TYR A C 1
ATOM 3307 O O . TYR A 1 420 ? -26.401 4.104 32.314 1.00 61.06 420 TYR A O 1
ATOM 3315 N N . GLY A 1 421 ? -25.764 3.960 30.164 1.00 49.59 421 GLY A N 1
ATOM 3316 C CA . GLY A 1 421 ? -26.116 2.547 29.937 1.00 49.59 421 GLY A CA 1
ATOM 3317 C C . GLY A 1 421 ? -25.104 1.515 30.458 1.00 49.59 421 GLY A C 1
ATOM 3318 O O . GLY A 1 421 ? -24.759 0.584 29.734 1.00 49.59 421 GLY A O 1
ATOM 3319 N N . GLY A 1 422 ? -24.602 1.691 31.687 1.00 37.16 422 GLY A N 1
ATOM 3320 C CA . GLY A 1 422 ? -23.661 0.770 32.351 1.00 37.16 422 GLY A CA 1
ATOM 3321 C C . GLY A 1 422 ? -24.322 -0.353 33.139 1.00 37.16 422 GLY A C 1
ATOM 3322 O O . GLY A 1 422 ? -25.208 -0.036 33.965 1.00 37.16 422 GLY A O 1
#